Protein AF-0000000087149286 (afdb_homodimer)

Secondary structure (DSSP, 8-state):
-PPPEE-TTT--EESS-SS-TTSPPPEES------SSPPPGGGS-GGGGGGGGGGG-SS-----S----PPEEEEGGGTEEEE-TTSSTTSBTHHHHHHHHHHHHHHTT-SEEEE--SSHHHHHHHHHHHHHT-EEEEEEETT--HHHHHHHHTTT-EEEEESS-HHHHHHHHHHHHHTTS-EE--TTT-HHHHHHHHHHHHHHHHHTTT---SEEEEE-SS-HHHHHHHHHHHHHHHHTS-S-PPEEEEEEETTB-HHHHHHH-PPPS---S-GGG--SS-TTHHHHHHHHHHTT-EEEEE-HHHHHHHHHHHHHTT--B-GGGGHHHHHHHHHHHTTSS-TT--EEEE--BB--/-PPPEE-TTT--EESS-SS-TTSPPPEES------SSPPPGGGS-GGGGGGGGGGG-SS-----S----PPEEEEGGGTEEEE-TTSSTTSBTHHHHHHHHHHHHHHTT-SEEEE--SSHHHHHHHHHHHHHT-EEEEEEETT--HHHHHHHHTTT-EEEEESS-HHHHHHHHHHHHHTTS-EE--TTT-HHHHHHHHHHHHHHHHHTTT---SEEEEE-SS-HHHHHHHHHHHHHHHHTS-S-PPEEEEEEETTB-HHHHHHH-PPPS---S-GGG--SS-TTHHHHHHHHHHTT-EEEEE-HHHHHHHHHHHHHTT--B-GGGGHHHHHHHHHHHTTSS-TT--EEEE--BB--

Sequence (712 aa):
MAARLACPACGETYADRWRCVCGTPLEFASAPRPDGPAPPFASFDTRRGLWAFDAFLPVEPRVSLGEGFTPLVDAPAWDATFKLEYVSPTGSFKDRGAATTVSRALELGVDRVIEDSSGNAGTAIATYAARAGLDADVYVPASVTDAKRRAIAATGARVREITGDREAVADACREAVTDGDGWYASHAWNPAFFAGTATFGIELAAQRDWSPPDAVVVPLGHGTLLLGAYRGFRTLVEAGWADDLPRLLAVQASGYAPVADDRNGGSAGTNDLADGIQVREPVRRAAVDAALDATGGDAIAVSTSAVETALSDLRDAGFGVEPTAAVAPAGLRVYRGRGVVDADADVVVPLTGRAKMAARLACPACGETYADRWRCVCGTPLEFASAPRPDGPAPPFASFDTRRGLWAFDAFLPVEPRVSLGEGFTPLVDAPAWDATFKLEYVSPTGSFKDRGAATTVSRALELGVDRVIEDSSGNAGTAIATYAARAGLDADVYVPASVTDAKRRAIAATGARVREITGDREAVADACREAVTDGDGWYASHAWNPAFFAGTATFGIELAAQRDWSPPDAVVVPLGHGTLLLGAYRGFRTLVEAGWADDLPRLLAVQASGYAPVADDRNGGSAGTNDLADGIQVREPVRRAAVDAALDATGGDAIAVSTSAVETALSDLRDAGFGVEPTAAVAPAGLRVYRGRGVVDADADVVVPLTGRAK

Solvent-accessible surface area (backbone atoms only — not comparable to full-atom values): 35161 Å² total; per-residue (Å²): 130,75,58,38,29,23,23,84,87,83,62,56,70,38,75,78,70,69,52,38,95,88,66,45,60,35,34,62,64,57,80,47,62,66,81,67,76,67,73,62,57,59,75,45,54,70,81,49,17,56,58,53,48,42,60,52,36,69,48,66,91,70,46,77,74,39,42,50,89,46,32,68,37,83,32,74,96,70,51,32,33,33,31,36,28,24,39,20,76,82,22,23,48,42,41,39,14,21,32,31,34,46,14,42,38,55,69,71,68,55,61,32,37,31,28,65,36,63,50,66,56,26,37,22,40,27,24,45,21,15,49,65,72,30,47,30,38,31,28,25,37,58,78,56,52,68,68,44,51,48,55,37,43,60,23,69,25,45,75,41,69,30,81,62,52,71,65,46,25,47,50,53,49,50,50,39,36,73,72,63,73,30,45,66,58,30,67,72,42,30,44,41,18,37,53,22,24,12,45,54,26,43,49,52,17,38,77,45,74,35,49,59,46,58,27,38,33,33,51,32,34,59,30,49,58,52,51,4,28,48,52,17,38,49,52,31,38,74,51,64,41,26,90,63,69,39,23,39,35,35,20,20,25,11,70,19,28,55,67,14,24,72,73,69,45,79,60,72,65,57,24,81,61,30,63,84,22,65,34,72,71,37,80,45,49,68,58,51,53,48,51,26,62,76,31,69,31,51,44,40,55,41,39,39,67,47,28,52,51,30,44,52,54,34,16,52,51,36,44,70,52,26,56,44,27,17,34,16,64,32,38,50,55,52,36,40,74,71,61,76,38,59,84,82,43,48,35,38,33,53,34,39,25,39,52,121,130,75,59,41,30,25,25,84,84,81,63,55,70,38,75,78,71,68,52,38,94,87,66,46,59,34,33,62,64,58,80,47,64,66,82,66,76,67,72,63,56,60,74,46,53,70,82,49,17,56,57,51,49,43,60,52,37,67,48,65,90,72,47,80,74,37,40,50,88,45,30,68,37,82,33,73,95,70,52,31,32,33,31,35,29,23,38,19,76,81,23,25,49,42,40,38,14,21,33,32,34,47,12,42,37,54,68,71,68,55,60,33,37,32,27,64,36,61,50,66,55,25,38,21,39,26,25,44,22,14,51,64,72,31,46,30,40,31,29,26,36,59,79,56,52,67,68,43,51,48,55,37,43,59,24,68,24,47,76,43,70,29,80,62,53,72,66,46,25,48,50,53,49,51,49,38,37,73,72,65,73,30,44,66,58,30,69,74,43,28,44,41,19,36,52,23,24,12,46,53,26,42,47,54,18,39,78,46,73,36,51,58,45,58,27,37,34,34,51,32,32,59,30,51,59,52,51,4,29,48,51,17,36,48,53,32,38,75,51,63,43,26,91,61,69,38,21,40,33,35,19,21,24,10,70,19,29,55,68,15,25,72,72,68,45,79,59,70,64,55,24,81,60,29,62,83,22,66,33,71,71,37,80,44,49,68,60,50,52,48,52,25,59,76,31,69,31,51,44,40,56,41,39,40,67,46,27,53,52,30,44,54,55,34,16,52,51,36,44,70,52,26,56,44,27,17,35,17,64,32,37,50,54,52,35,39,74,71,60,76,38,58,84,82,44,49,35,39,32,53,35,39,26,37,54,120

Nearest PDB structures (foldseek):
  3l6b-assembly1_A  TM=8.232E-01  e=5.788E-20  Homo sapiens
  8y1j-assembly1_B-2  TM=8.593E-01  e=8.194E-18  Pseudomonas aeruginosa PAO1
  4h27-assembly1_A  TM=8.008E-01  e=3.765E-19  Homo sapiens
  1p5j-assembly1_A  TM=8.023E-01  e=9.895E-19  Homo sapiens
  2rkb-assembly1_A  TM=8.067E-01  e=1.177E-17  Homo sapiens

pLDDT: mean 96.76, std 2.98, range [74.62, 98.94]

Foldseek 3Di:
DQFWKAFPPPGDIGNDDLADPVGGFIAGPDFFDDADEDDALVVQDLQQALCSRVRGFSFDQDFDPSHHPADWADDVVLLAIEGAQLPGPLRFVLLLLLRQLVRSCVVVVWQEEEEADLDPNLLNNLQRCLRNNHAYEYEYELPDDPVSVVSNVVSVHHYHYFHDDSVRSVVVRVVCVVVVVGHYSYCQRDNSSLSRLLSVLQRCCSVVQNEDFQEEFEEAALCSNVSSNLNNNVSCCVNVHHVADHQYEYEYFQVQFCQQCVFPNHGDDGAPQLVVRSHNDRSPSVSSVVSNVVNVYHYHYDHNVLLVVQCVVCVVVPAAAGSNLSRRSSVSVVCCVVVVAPPNGHYYYYSGGGDD/DQFWKAFPPPGDIGNDDLADPVGAFIAGPDFFDDADEDDALVPQDLQQALCSRVRGFSFDQDFDPSHHPADWADDVVLLAIEGAQLPGPLRFVLLLLLRQLVRSCVVVVWQEEEEADLDPNLLNNLQRCLRNNHAYEYEYELPDDPVSVVSNVVSVHHYHYFHDDSVRSVVVRVVCVVVVVGHYSYCQRDNSSLSRLLSVLQRCCSVVQNEDFQEEFEEAALCSNVSSNLNNNVSCCVNVHHVADHQYEYEYWQVQFCQQCVFPNHGDDGAPQLVVRSHNDRSPSVSSVVSNVVNVYHYHYDHNVLLVVQCVVCVVVPAAAGSNLSRRSSVSVVCCVVVVAPPNGHYYYYSGGGDD

Radius of gyration: 25.13 Å; Cα contacts (8 Å, |Δi|>4): 1704; chains: 2; bounding box: 54×76×61 Å

Structure (mmCIF, N/CA/C/O backbone):
data_AF-0000000087149286-model_v1
#
loop_
_entity.id
_entity.type
_entity.pdbx_description
1 polymer 'Pyridoxal-phosphate dependent enzyme'
#
loop_
_atom_site.group_PDB
_atom_site.id
_atom_site.type_symbol
_atom_site.label_atom_id
_atom_site.label_alt_id
_atom_site.label_comp_id
_atom_site.label_asym_id
_atom_site.label_entity_id
_atom_site.label_seq_id
_atom_site.pdbx_PDB_ins_code
_atom_site.Cartn_x
_atom_site.Cartn_y
_atom_site.Cartn_z
_atom_site.occupancy
_atom_site.B_iso_or_equiv
_atom_site.auth_seq_id
_atom_site.auth_comp_id
_atom_site.auth_asym_id
_atom_site.auth_atom_id
_atom_site.pdbx_PDB_model_num
ATOM 1 N N . MET A 1 1 ? -23.734 -15.109 -16.906 1 77.31 1 MET A N 1
ATOM 2 C CA . MET A 1 1 ? -23.406 -16.391 -16.312 1 77.31 1 MET A CA 1
ATOM 3 C C . MET A 1 1 ? -21.906 -16.5 -16.031 1 77.31 1 MET A C 1
ATOM 5 O O . MET A 1 1 ? -21.094 -16.016 -16.828 1 77.31 1 MET A O 1
ATOM 9 N N . ALA A 1 2 ? -21.672 -17.125 -14.781 1 87.25 2 ALA A N 1
ATOM 10 C CA . ALA A 1 2 ? -20.266 -17.281 -14.438 1 87.25 2 ALA A CA 1
ATOM 11 C C . ALA A 1 2 ? -19.562 -18.188 -15.445 1 87.25 2 ALA A C 1
ATOM 13 O O . ALA A 1 2 ? -20.141 -19.156 -15.93 1 87.25 2 ALA A O 1
ATOM 14 N N . ALA A 1 3 ? -18.328 -17.859 -15.703 1 93.5 3 ALA A N 1
ATOM 15 C CA . ALA A 1 3 ? -17.531 -18.609 -16.672 1 93.5 3 ALA A CA 1
ATOM 16 C C . ALA A 1 3 ? -17.391 -20.078 -16.25 1 93.5 3 ALA A C 1
ATOM 18 O O . ALA A 1 3 ? -17.203 -20.375 -15.07 1 93.5 3 ALA A O 1
ATOM 19 N N . ARG A 1 4 ? -17.406 -20.953 -17.188 1 96.88 4 ARG A N 1
ATOM 20 C CA . ARG A 1 4 ? -17.266 -22.375 -16.906 1 96.88 4 ARG A CA 1
ATOM 21 C C . ARG A 1 4 ? -15.805 -22.734 -16.672 1 96.88 4 ARG A C 1
ATOM 23 O O . ARG A 1 4 ? -14.898 -22 -17.062 1 96.88 4 ARG A O 1
ATOM 30 N N . LEU A 1 5 ? -15.625 -23.906 -16.047 1 98.25 5 LEU A N 1
ATOM 31 C CA . LEU A 1 5 ? -14.297 -24.453 -15.789 1 98.25 5 LEU A CA 1
ATOM 32 C C . LEU A 1 5 ? -14.039 -25.688 -16.656 1 98.25 5 LEU A C 1
ATOM 34 O O . LEU A 1 5 ? -14.984 -26.375 -17.062 1 98.25 5 LEU A O 1
ATOM 38 N N . ALA A 1 6 ? -12.828 -25.875 -17 1 98.25 6 ALA A N 1
ATOM 39 C CA . ALA A 1 6 ? -12.438 -27.047 -17.781 1 98.25 6 ALA A CA 1
ATOM 40 C C . ALA A 1 6 ? -11.172 -27.688 -17.219 1 98.25 6 ALA A C 1
ATOM 42 O O . ALA A 1 6 ? -10.281 -26.984 -16.719 1 98.25 6 ALA A O 1
ATOM 43 N N . CYS A 1 7 ? -11.109 -28.969 -17.312 1 98.06 7 CYS A N 1
ATOM 44 C CA . CYS A 1 7 ? -9.914 -29.703 -16.906 1 98.06 7 CYS A CA 1
ATOM 45 C C . CYS A 1 7 ? -8.906 -29.766 -18.047 1 98.06 7 CYS A C 1
ATOM 47 O O . CYS A 1 7 ? -9.211 -30.266 -19.125 1 98.06 7 CYS A O 1
ATOM 49 N N . PRO A 1 8 ? -7.723 -29.344 -17.797 1 95.88 8 PRO A N 1
ATOM 50 C CA . PRO A 1 8 ? -6.73 -29.391 -18.875 1 95.88 8 PRO A CA 1
ATOM 51 C C . PRO A 1 8 ? -6.238 -30.812 -19.156 1 95.88 8 PRO A C 1
ATOM 53 O O . PRO A 1 8 ? -5.633 -31.047 -20.203 1 95.88 8 PRO A O 1
ATOM 56 N N . ALA A 1 9 ? -6.441 -31.719 -18.297 1 96.44 9 ALA A N 1
ATOM 57 C CA . ALA A 1 9 ? -5.949 -33.094 -18.453 1 96.44 9 ALA A CA 1
ATOM 58 C C . ALA A 1 9 ? -6.965 -33.938 -19.188 1 96.44 9 ALA A C 1
ATOM 60 O O . ALA A 1 9 ? -6.617 -34.656 -20.156 1 96.44 9 ALA A O 1
ATOM 61 N N . CYS A 1 10 ? -8.281 -33.938 -18.812 1 97.81 10 CYS A N 1
ATOM 62 C CA . CYS A 1 10 ? -9.234 -34.906 -19.359 1 97.81 10 CYS A CA 1
ATOM 63 C C . CYS A 1 10 ? -10.289 -34.188 -20.203 1 97.81 10 CYS A C 1
ATOM 65 O O . CYS A 1 10 ? -11.102 -34.844 -20.875 1 97.81 10 CYS A O 1
ATOM 67 N N . GLY A 1 11 ? -10.383 -32.812 -20.109 1 96.94 11 GLY A N 1
ATOM 68 C CA . GLY A 1 11 ? -11.234 -32.062 -21 1 96.94 11 GLY A CA 1
ATOM 69 C C . GLY A 1 11 ? -12.633 -31.844 -20.438 1 96.94 11 GLY A C 1
ATOM 70 O O . GLY A 1 11 ? -13.43 -31.094 -21.016 1 96.94 11 GLY A O 1
ATOM 71 N N . GLU A 1 12 ? -12.961 -32.469 -19.328 1 97.69 12 GLU A N 1
ATOM 72 C CA . GLU A 1 12 ? -14.273 -32.312 -18.734 1 97.69 12 GLU A CA 1
ATOM 73 C C . GLU A 1 12 ? -14.523 -30.859 -18.328 1 97.69 12 GLU A C 1
ATOM 75 O O . GLU A 1 12 ? -13.609 -30.172 -17.891 1 97.69 12 GLU A O 1
ATOM 80 N N . THR A 1 13 ? -15.781 -30.406 -18.469 1 97.62 13 THR A N 1
ATOM 81 C CA . THR A 1 13 ? -16.156 -29.031 -18.125 1 97.62 13 THR A CA 1
ATOM 82 C C . THR A 1 13 ? -17.141 -29.016 -16.969 1 97.62 13 THR A C 1
ATOM 84 O O . THR A 1 13 ? -17.859 -29.984 -16.734 1 97.62 13 THR A O 1
ATOM 87 N N . TYR A 1 14 ? -17.062 -27.984 -16.156 1 97.69 14 TYR A N 1
ATOM 88 C CA . TYR A 1 14 ? -17.906 -27.812 -14.984 1 97.69 14 TYR A CA 1
ATOM 89 C C . TYR A 1 14 ? -18.406 -26.375 -14.883 1 97.69 14 TYR A C 1
ATOM 91 O O . TYR A 1 14 ? -17.75 -25.438 -15.328 1 97.69 14 TYR A O 1
ATOM 99 N N . ALA A 1 15 ? -19.672 -26.266 -14.414 1 95.56 15 ALA A N 1
ATOM 100 C CA . ALA A 1 15 ? -20.094 -24.922 -14 1 95.56 15 ALA A CA 1
ATOM 101 C C . ALA A 1 15 ? -19.234 -24.422 -12.852 1 95.56 15 ALA A C 1
ATOM 103 O O . ALA A 1 15 ? -18.766 -23.281 -12.875 1 95.56 15 ALA A O 1
ATOM 104 N N . ASP A 1 16 ? -19.078 -25.203 -11.805 1 95.38 16 ASP A N 1
ATOM 105 C CA . ASP A 1 16 ? -18.203 -24.891 -10.672 1 95.38 16 ASP A CA 1
ATOM 106 C C . ASP A 1 16 ? -17.812 -26.156 -9.93 1 95.38 16 ASP A C 1
ATOM 108 O O . ASP A 1 16 ? -18.656 -27 -9.625 1 95.38 16 ASP A O 1
ATOM 112 N N . ARG A 1 17 ? -16.594 -26.281 -9.672 1 95.38 17 ARG A N 1
ATOM 113 C CA . ARG A 1 17 ? -15.961 -27.344 -8.906 1 95.38 17 ARG A CA 1
ATOM 114 C C . ARG A 1 17 ? -14.531 -26.984 -8.531 1 95.38 17 ARG A C 1
ATOM 116 O O . ARG A 1 17 ? -13.82 -26.344 -9.32 1 95.38 17 ARG A O 1
ATOM 123 N N . TRP A 1 18 ? -14.109 -27.438 -7.371 1 95.5 18 TRP A N 1
ATOM 124 C CA . TRP A 1 18 ? -12.789 -26.984 -6.949 1 95.5 18 TRP A CA 1
ATOM 125 C C . TRP A 1 18 ? -11.695 -27.875 -7.539 1 95.5 18 TRP A C 1
ATOM 127 O O . TRP A 1 18 ? -10.523 -27.469 -7.598 1 95.5 18 TRP A O 1
ATOM 137 N N . ARG A 1 19 ? -12.039 -29.078 -7.969 1 96.81 19 ARG A N 1
ATOM 138 C CA . ARG A 1 19 ? -11.102 -30.016 -8.57 1 96.81 19 ARG A CA 1
ATOM 139 C C . ARG A 1 19 ? -11.82 -30.969 -9.523 1 96.81 19 ARG A C 1
ATOM 141 O O . ARG A 1 19 ? -12.945 -31.406 -9.25 1 96.81 19 ARG A O 1
ATOM 148 N N . CYS A 1 20 ? -11.172 -31.281 -10.586 1 97.75 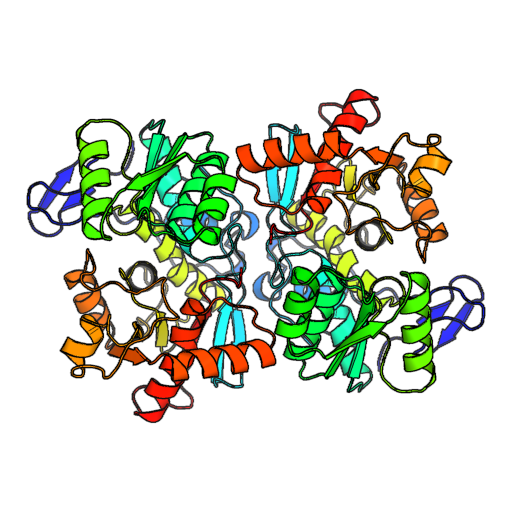20 CYS A N 1
ATOM 149 C CA . CYS A 1 20 ? -11.75 -32.25 -11.508 1 97.75 20 CYS A CA 1
ATOM 150 C C . CYS A 1 20 ? -11.875 -33.625 -10.859 1 97.75 20 CYS A C 1
ATOM 152 O O . CYS A 1 20 ? -11.102 -33.969 -9.961 1 97.75 20 CYS A O 1
ATOM 154 N N . VAL A 1 21 ? -12.719 -34.438 -11.383 1 96.44 21 VAL A N 1
ATOM 155 C CA . VAL A 1 21 ? -12.891 -35.812 -10.898 1 96.44 21 VAL A CA 1
ATOM 156 C C . VAL A 1 21 ? -11.609 -36.594 -11.133 1 96.44 21 VAL A C 1
ATOM 158 O O . VAL A 1 21 ? -11.32 -37.562 -10.391 1 96.44 21 VAL A O 1
ATOM 161 N N . CYS A 1 22 ? -10.852 -36.188 -12.062 1 97.38 22 CYS A N 1
ATOM 162 C CA . CYS A 1 22 ? -9.617 -36.906 -12.359 1 97.38 22 CYS A CA 1
ATOM 163 C C . CYS A 1 22 ? -8.492 -36.438 -11.445 1 97.38 22 CYS A C 1
ATOM 165 O O . CYS A 1 22 ? -7.371 -36.969 -11.516 1 97.38 22 CYS A O 1
ATOM 167 N N . GLY A 1 23 ? -8.75 -35.406 -10.664 1 95.94 23 GLY A N 1
ATOM 168 C CA . GLY A 1 23 ? -7.797 -34.938 -9.664 1 95.94 23 GLY A CA 1
ATOM 169 C C . GLY A 1 23 ? -7.035 -33.719 -10.094 1 95.94 23 GLY A C 1
ATOM 170 O O . GLY A 1 23 ? -6.375 -33.062 -9.273 1 95.94 23 GLY A O 1
ATOM 171 N N . THR A 1 24 ? -7.164 -33.281 -11.312 1 97.19 24 THR A N 1
ATOM 172 C CA . THR A 1 24 ? -6.398 -32.188 -11.898 1 97.19 24 THR A CA 1
ATOM 173 C C . THR A 1 24 ? -7.035 -30.844 -11.547 1 97.19 24 THR A C 1
ATOM 175 O O . THR A 1 24 ? -8.258 -30.703 -11.57 1 97.19 24 THR A O 1
ATOM 178 N N . PRO A 1 25 ? -6.18 -29.859 -11.125 1 97.69 25 PRO A N 1
ATOM 179 C CA . PRO A 1 25 ? -6.75 -28.516 -10.953 1 97.69 25 PRO A CA 1
ATOM 180 C C . PRO A 1 25 ? -7.457 -28.016 -12.211 1 97.69 25 PRO A C 1
ATOM 182 O O . PRO A 1 25 ? -6.988 -28.25 -13.32 1 97.69 25 PRO A O 1
ATOM 185 N N . LEU A 1 26 ? -8.562 -27.312 -12.055 1 98.06 26 LEU A N 1
ATOM 186 C CA . LEU A 1 26 ? -9.375 -26.797 -13.156 1 98.06 26 LEU A CA 1
ATOM 187 C C . LEU A 1 26 ? -8.867 -25.438 -13.617 1 98.06 26 LEU A C 1
ATOM 189 O O . LEU A 1 26 ? -8.156 -24.75 -12.883 1 98.06 26 LEU A O 1
ATOM 193 N N . GLU A 1 27 ? -9.164 -25.109 -14.797 1 97.69 27 GLU A N 1
ATOM 194 C CA . GLU A 1 27 ? -8.922 -23.812 -15.406 1 97.69 27 GLU A CA 1
ATOM 195 C C . GLU A 1 27 ? -10.211 -23.203 -15.953 1 97.69 27 GLU A C 1
ATOM 197 O O . GLU A 1 27 ? -11.203 -23.922 -16.141 1 97.69 27 GLU A O 1
ATOM 202 N N . PHE A 1 28 ? -10.219 -21.906 -16.078 1 97.81 28 PHE A N 1
ATOM 203 C CA . PHE A 1 28 ? -11.352 -21.328 -16.797 1 97.81 28 PHE A CA 1
ATOM 204 C C . PHE A 1 28 ? -11.383 -21.828 -18.234 1 97.81 28 PHE A C 1
ATOM 206 O O . PHE A 1 28 ? -10.344 -21.938 -18.891 1 97.81 28 PHE A O 1
ATOM 213 N N . ALA A 1 29 ? -12.578 -22.078 -18.719 1 95.81 29 ALA A N 1
ATOM 214 C CA . ALA A 1 29 ? -12.75 -22.609 -20.062 1 95.81 29 ALA A CA 1
ATOM 215 C C . ALA A 1 29 ? -12.438 -21.562 -21.125 1 95.81 29 ALA A C 1
ATOM 217 O O . ALA A 1 29 ? -12.125 -21.891 -22.266 1 95.81 29 ALA A O 1
ATOM 218 N N . SER A 1 30 ? -12.586 -20.328 -20.719 1 89.94 30 SER A N 1
ATOM 219 C CA . SER A 1 30 ? -12.32 -19.219 -21.609 1 89.94 30 SER A CA 1
ATOM 220 C C . SER A 1 30 ? -11.25 -18.297 -21.047 1 89.94 30 SER A C 1
ATOM 222 O O . SER A 1 30 ? -11.117 -18.156 -19.828 1 89.94 30 SER A O 1
ATOM 224 N N . ALA A 1 31 ? -10.445 -17.781 -21.984 1 88.62 31 ALA A N 1
ATOM 225 C CA . ALA A 1 31 ? -9.438 -16.766 -21.672 1 88.62 31 ALA A CA 1
ATOM 226 C C . ALA A 1 31 ? -9.688 -15.484 -22.469 1 88.62 31 ALA A C 1
ATOM 228 O O . ALA A 1 31 ? -9.141 -15.305 -23.547 1 88.62 31 ALA A O 1
ATOM 229 N N . PRO A 1 32 ? -10.43 -14.625 -21.859 1 93.06 32 PRO A N 1
ATOM 230 C CA . PRO A 1 32 ? -10.766 -13.398 -22.594 1 93.06 32 PRO A CA 1
ATOM 231 C C . PRO A 1 32 ? -9.547 -12.523 -22.859 1 93.06 32 PRO A C 1
ATOM 233 O O . PRO A 1 32 ? -8.594 -12.516 -22.078 1 93.06 32 PRO A O 1
ATOM 236 N N . ARG A 1 33 ? -9.484 -11.852 -23.969 1 93 33 ARG A N 1
ATOM 237 C CA . ARG A 1 33 ? -8.516 -10.828 -24.328 1 93 33 ARG A CA 1
ATOM 238 C C . ARG A 1 33 ? -9.133 -9.781 -25.25 1 93 33 ARG A C 1
ATOM 240 O O . ARG A 1 33 ? -10.039 -10.094 -26.031 1 93 33 ARG A O 1
ATOM 247 N N . PRO A 1 34 ? -8.664 -8.594 -25.094 1 90.75 34 PRO A N 1
ATOM 248 C CA . PRO A 1 34 ? -9.203 -7.551 -25.969 1 90.75 34 PRO A CA 1
ATOM 249 C C . PRO A 1 34 ? -8.742 -7.695 -27.406 1 90.75 34 PRO A C 1
ATOM 251 O O . PRO A 1 34 ? -7.711 -8.312 -27.672 1 90.75 34 PRO A O 1
ATOM 254 N N . ASP A 1 35 ? -9.57 -7.16 -28.281 1 90.62 35 ASP A N 1
ATOM 255 C CA . ASP A 1 35 ? -9.211 -7.078 -29.688 1 90.62 35 ASP A CA 1
ATOM 256 C C . ASP A 1 35 ? -8.461 -5.781 -29.984 1 90.62 35 ASP A C 1
ATOM 258 O O . ASP A 1 35 ? -8.594 -4.801 -29.25 1 90.62 35 ASP A O 1
ATOM 262 N N . GLY A 1 36 ? -7.637 -5.855 -30.984 1 93.06 36 GLY A N 1
ATOM 263 C CA . GLY A 1 36 ? -7.012 -4.629 -31.438 1 93.06 36 GLY A CA 1
ATOM 264 C C . GLY A 1 36 ? -5.613 -4.422 -30.891 1 93.06 36 GLY A C 1
ATOM 265 O O . GLY A 1 36 ? -5.098 -5.273 -30.156 1 93.06 36 GLY A O 1
ATOM 266 N N . PRO A 1 37 ? -5.062 -3.346 -31.297 1 96 37 PRO A N 1
ATOM 267 C CA . PRO A 1 37 ? -3.697 -3.055 -30.859 1 96 37 PRO A CA 1
ATOM 268 C C . PRO A 1 37 ? -3.621 -2.633 -29.391 1 96 37 PRO A C 1
ATOM 270 O O . PRO A 1 37 ? -4.625 -2.199 -28.828 1 96 37 PRO A O 1
ATOM 273 N N . ALA A 1 38 ? -2.471 -2.818 -28.859 1 96.75 38 ALA A N 1
ATOM 274 C CA . ALA A 1 38 ? -2.258 -2.422 -27.469 1 96.75 38 ALA A CA 1
ATOM 275 C C . ALA A 1 38 ? -2.473 -0.922 -27.281 1 96.75 38 ALA A C 1
ATOM 277 O O . ALA A 1 38 ? -1.869 -0.112 -27.984 1 96.75 38 ALA A O 1
ATOM 278 N N . PRO A 1 39 ? -3.275 -0.51 -26.406 1 97.06 39 PRO A N 1
ATOM 279 C CA . PRO A 1 39 ? -3.438 0.92 -26.141 1 97.06 39 PRO A CA 1
ATOM 280 C C . PRO A 1 39 ? -2.309 1.489 -25.281 1 97.06 39 PRO A C 1
ATOM 282 O O . PRO A 1 39 ? -1.562 0.732 -24.656 1 97.06 39 PRO A O 1
ATOM 285 N N . PRO A 1 40 ? -2.145 2.867 -25.328 1 97.19 40 PRO A N 1
ATOM 286 C CA . PRO A 1 40 ? -1.166 3.459 -24.406 1 97.19 40 PRO A CA 1
ATOM 287 C C . PRO A 1 40 ? -1.562 3.301 -22.938 1 97.19 40 PRO A C 1
ATOM 289 O O . PRO A 1 40 ? -2.746 3.152 -22.625 1 97.19 40 PRO A O 1
ATOM 292 N N . PHE A 1 41 ? -0.559 3.359 -22.078 1 97.38 41 PHE A N 1
ATOM 293 C CA . PHE A 1 41 ? -0.771 3.191 -20.656 1 97.38 41 PHE A CA 1
ATOM 294 C C . PHE A 1 41 ? -1.848 4.145 -20.156 1 97.38 41 PHE A C 1
ATOM 296 O O . PHE A 1 41 ? -2.664 3.775 -19.297 1 97.38 41 PHE A O 1
ATOM 303 N N . ALA A 1 42 ? -1.9 5.348 -20.688 1 96.38 42 ALA A N 1
ATOM 304 C CA . ALA A 1 42 ? -2.801 6.406 -20.234 1 96.38 42 ALA A CA 1
ATOM 305 C C . ALA A 1 42 ? -4.258 6.035 -20.516 1 96.38 42 ALA A C 1
ATOM 307 O O . ALA A 1 42 ? -5.172 6.648 -19.953 1 96.38 42 ALA A O 1
ATOM 308 N N . SER A 1 43 ? -4.496 5.039 -21.312 1 96.31 43 SER A N 1
ATOM 309 C CA . SER A 1 43 ? -5.855 4.602 -21.625 1 96.31 43 SER A CA 1
ATOM 310 C C . SER A 1 43 ? -6.453 3.791 -20.484 1 96.31 43 SER A C 1
ATOM 312 O O . SER A 1 43 ? -7.664 3.574 -20.438 1 96.31 43 SER A O 1
ATOM 314 N N . PHE A 1 44 ? -5.648 3.299 -19.609 1 97 44 PHE A N 1
ATOM 315 C CA . PHE A 1 44 ? -6.129 2.525 -18.469 1 97 44 PHE A CA 1
ATOM 316 C C . PHE A 1 44 ? -6.445 3.436 -17.297 1 97 44 PHE A C 1
ATOM 318 O O . PHE A 1 44 ? -5.602 4.23 -16.875 1 97 44 PHE A O 1
ATOM 325 N N . ASP A 1 45 ? -7.633 3.371 -16.875 1 97.88 45 ASP A N 1
ATOM 326 C CA . ASP A 1 45 ? -8.031 4.145 -15.695 1 97.88 45 ASP A CA 1
ATOM 327 C C . ASP A 1 45 ? -7.484 3.521 -14.414 1 97.88 45 ASP A C 1
ATOM 329 O O . ASP A 1 45 ? -8.102 2.625 -13.836 1 97.88 45 ASP A O 1
ATOM 333 N N . THR A 1 46 ? -6.391 4.066 -13.938 1 98.31 46 THR A N 1
ATOM 334 C CA . THR A 1 46 ? -5.684 3.477 -12.805 1 98.31 46 THR A CA 1
ATOM 335 C C . THR A 1 46 ? -6.527 3.572 -11.531 1 98.31 46 THR A C 1
ATOM 337 O O . THR A 1 46 ? -6.254 2.881 -10.547 1 98.31 46 THR A O 1
ATOM 340 N N . ARG A 1 47 ? -7.625 4.398 -11.523 1 98.12 47 ARG A N 1
ATOM 341 C CA . ARG A 1 47 ? -8.523 4.539 -10.375 1 98.12 47 ARG A CA 1
ATOM 342 C C . ARG A 1 47 ? -9.297 3.248 -10.133 1 98.12 47 ARG A C 1
ATOM 344 O O . ARG A 1 47 ? -9.836 3.043 -9.039 1 98.12 47 ARG A O 1
ATOM 351 N N . ARG A 1 48 ? -9.242 2.316 -11.078 1 98.25 48 ARG A N 1
ATOM 352 C CA . ARG A 1 48 ? -10 1.07 -11 1 98.25 48 ARG A CA 1
ATOM 353 C C . ARG A 1 48 ? -9.133 -0.065 -10.469 1 98.25 48 ARG A C 1
ATOM 355 O O . ARG A 1 48 ? -9.602 -1.198 -10.328 1 98.25 48 ARG A O 1
ATOM 362 N N . GLY A 1 49 ? -7.855 0.168 -10.125 1 98.38 49 GLY A N 1
ATOM 363 C CA . GLY A 1 49 ? -6.961 -0.893 -9.688 1 98.38 49 GLY A CA 1
ATOM 364 C C . GLY A 1 49 ? -6.809 -2.004 -10.711 1 98.38 49 GLY A C 1
ATOM 365 O O . GLY A 1 49 ? -6.672 -1.738 -11.906 1 98.38 49 GLY A O 1
ATOM 366 N N . LEU A 1 50 ? -6.777 -3.219 -10.234 1 98.62 50 LEU A N 1
ATOM 367 C CA . LEU A 1 50 ? -6.531 -4.348 -11.125 1 98.62 50 LEU A CA 1
ATOM 368 C C . LEU A 1 50 ? -7.68 -4.52 -12.117 1 98.62 50 LEU A C 1
ATOM 370 O O . LEU A 1 50 ? -7.504 -5.125 -13.18 1 98.62 50 LEU A O 1
ATOM 374 N N . TRP A 1 51 ? -8.852 -3.941 -11.812 1 98.69 51 TRP A N 1
ATOM 375 C CA . TRP A 1 51 ? -10.023 -4.113 -12.672 1 98.69 51 TRP A CA 1
ATOM 376 C C . TRP A 1 51 ? -9.914 -3.236 -13.914 1 98.69 51 TRP A C 1
ATOM 378 O O . TRP A 1 51 ? -10.75 -3.336 -14.828 1 98.69 51 TRP A O 1
ATOM 388 N N . ALA A 1 52 ? -8.898 -2.332 -13.938 1 98.38 52 ALA A N 1
ATOM 389 C CA . ALA A 1 52 ? -8.57 -1.655 -15.188 1 98.38 52 ALA A CA 1
ATOM 390 C C . ALA A 1 52 ? -8.281 -2.664 -16.297 1 98.38 52 ALA A C 1
ATOM 392 O O . ALA A 1 52 ? -8.391 -2.34 -17.484 1 98.38 52 ALA A O 1
ATOM 393 N N . PHE A 1 53 ? -8 -3.934 -15.922 1 98.19 53 PHE A N 1
ATOM 394 C CA . PHE A 1 53 ? -7.652 -4.984 -16.859 1 98.19 53 PHE A CA 1
ATOM 395 C C . PHE A 1 53 ? -8.773 -6.016 -16.969 1 98.19 53 PHE A C 1
ATOM 397 O O . PHE A 1 53 ? -8.523 -7.176 -17.297 1 98.19 53 PHE A O 1
ATOM 404 N N . ASP A 1 54 ? -10.008 -5.617 -16.719 1 96.88 54 ASP A N 1
ATOM 405 C CA . ASP A 1 54 ? -11.133 -6.551 -16.641 1 96.88 54 ASP A CA 1
ATOM 406 C C . ASP A 1 54 ? -11.352 -7.238 -17.984 1 96.88 54 ASP A C 1
ATOM 408 O O . ASP A 1 54 ? -11.852 -8.367 -18.047 1 96.88 54 ASP A O 1
ATOM 412 N N . ALA A 1 55 ? -10.891 -6.664 -19.094 1 96.19 55 ALA A N 1
ATOM 413 C CA . ALA A 1 55 ? -11.062 -7.238 -20.422 1 96.19 55 ALA A CA 1
ATOM 414 C C . ALA A 1 55 ? -10.258 -8.531 -20.562 1 96.19 55 ALA A C 1
ATOM 416 O O . ALA A 1 55 ? -10.531 -9.344 -21.453 1 96.19 55 ALA A O 1
ATOM 417 N N . PHE A 1 56 ? -9.25 -8.75 -19.672 1 97.5 56 PHE A N 1
ATOM 418 C CA . PHE A 1 56 ? -8.414 -9.945 -19.719 1 97.5 56 PHE A CA 1
ATOM 419 C C . PHE A 1 56 ? -8.914 -10.992 -18.734 1 97.5 56 PHE A C 1
ATOM 421 O O . PHE A 1 56 ? -8.383 -12.102 -18.672 1 97.5 56 PHE A O 1
ATOM 428 N N . LEU A 1 57 ? -9.906 -10.695 -17.891 1 97.62 57 LEU A N 1
ATOM 429 C CA . LEU A 1 57 ? -10.25 -11.539 -16.75 1 97.62 57 LEU A CA 1
ATOM 430 C C . LEU A 1 57 ? -11.555 -12.289 -17 1 97.62 57 LEU A C 1
ATOM 432 O O . LEU A 1 57 ? -12.523 -11.711 -17.484 1 97.62 57 LEU A O 1
ATOM 436 N N . PRO A 1 58 ? -11.609 -13.555 -16.672 1 97.56 58 PRO A N 1
ATOM 437 C CA . PRO A 1 58 ? -12.828 -14.344 -16.828 1 97.56 58 PRO A CA 1
ATOM 438 C C . PRO A 1 58 ? -13.805 -14.164 -15.664 1 97.56 58 PRO A C 1
ATOM 440 O O . PRO A 1 58 ? -14.742 -14.953 -15.516 1 97.56 58 PRO A O 1
ATOM 443 N N . VAL A 1 59 ? -13.484 -13.219 -14.789 1 97 59 VAL A N 1
ATOM 444 C CA . VAL A 1 59 ? -14.273 -12.914 -13.594 1 97 59 VAL A CA 1
ATOM 445 C C . VAL A 1 59 ? -14.734 -11.461 -13.648 1 97 59 VAL A C 1
ATOM 447 O O . VAL A 1 59 ? -13.977 -10.57 -14.047 1 97 59 VAL A O 1
ATOM 450 N N . GLU A 1 60 ? -15.977 -11.188 -13.242 1 96.88 60 GLU A N 1
ATOM 451 C CA . GLU A 1 60 ? -16.516 -9.828 -13.242 1 96.88 60 GLU A CA 1
ATOM 452 C C . GLU A 1 60 ? -16.047 -9.047 -12.016 1 96.88 60 GLU A C 1
ATOM 454 O O . GLU A 1 60 ? -15.852 -9.633 -10.945 1 96.88 60 GLU A O 1
ATOM 459 N N . PRO A 1 61 ? -15.836 -7.781 -12.195 1 97.75 61 PRO A N 1
ATOM 460 C CA . PRO A 1 61 ? -15.453 -6.949 -11.055 1 97.75 61 PRO A CA 1
ATOM 461 C C . PRO A 1 61 ? -16.578 -6.801 -10.023 1 97.75 61 PRO A C 1
ATOM 463 O O . PRO A 1 61 ? -17.516 -6.043 -10.25 1 97.75 61 PRO A O 1
ATOM 466 N N . ARG A 1 62 ? -16.469 -7.516 -8.906 1 97.94 62 ARG A N 1
ATOM 467 C CA . ARG A 1 62 ? -17.547 -7.477 -7.906 1 97.94 62 ARG A CA 1
ATOM 468 C C . ARG A 1 62 ? -17.031 -6.926 -6.582 1 97.94 62 ARG A C 1
ATOM 470 O O . ARG A 1 62 ? -17.812 -6.414 -5.773 1 97.94 62 ARG A O 1
ATOM 477 N N . VAL A 1 63 ? -15.758 -7.098 -6.27 1 98.31 63 VAL A N 1
ATOM 478 C CA . VAL A 1 63 ? -15.203 -6.602 -5.016 1 98.31 63 VAL A CA 1
ATOM 479 C C . VAL A 1 63 ? -13.812 -6.02 -5.258 1 98.31 63 VAL A C 1
ATOM 481 O O . VAL A 1 63 ? -13.078 -6.492 -6.133 1 98.31 63 VAL A O 1
ATOM 484 N N . SER A 1 64 ? -13.469 -4.969 -4.559 1 98.69 64 SER A N 1
ATOM 485 C CA . SER A 1 64 ? -12.164 -4.332 -4.68 1 98.69 64 SER A CA 1
ATOM 486 C C . SER A 1 64 ? -11.836 -3.504 -3.441 1 98.69 64 SER A C 1
ATOM 488 O O . SER A 1 64 ? -12.734 -3.006 -2.764 1 98.69 64 SER A O 1
ATOM 490 N N . LEU A 1 65 ? -10.625 -3.438 -3.107 1 98.75 65 LEU A N 1
ATOM 491 C CA . LEU A 1 65 ? -10.086 -2.461 -2.168 1 98.75 65 LEU A CA 1
ATOM 492 C C . LEU A 1 65 ? -9.078 -1.543 -2.857 1 98.75 65 LEU A C 1
ATOM 494 O O . LEU A 1 65 ? -8.258 -0.906 -2.195 1 98.75 65 LEU A O 1
ATOM 498 N N . GLY A 1 66 ? -9.102 -1.57 -4.184 1 98.62 66 GLY A N 1
ATOM 499 C CA . GLY A 1 66 ? -8.25 -0.683 -4.961 1 98.62 66 GLY A CA 1
ATOM 500 C C . GLY A 1 66 ? -6.887 -1.277 -5.262 1 98.62 66 GLY A C 1
ATOM 501 O O . GLY A 1 66 ? -5.957 -0.557 -5.633 1 98.62 66 GLY A O 1
ATOM 502 N N . GLU A 1 67 ? -6.711 -2.629 -5.125 1 98.81 67 GLU A N 1
ATOM 503 C CA . GLU A 1 67 ? -5.457 -3.326 -5.391 1 98.81 67 GLU A CA 1
ATOM 504 C C . GLU A 1 67 ? -5.043 -3.174 -6.852 1 98.81 67 GLU A C 1
ATOM 506 O O . GLU A 1 67 ? -5.895 -3.07 -7.738 1 98.81 67 GLU A O 1
ATOM 511 N N . GLY A 1 68 ? -3.725 -3.16 -7.078 1 98.69 68 GLY A N 1
ATOM 512 C CA . GLY A 1 68 ? -3.176 -2.992 -8.414 1 98.69 68 GLY A CA 1
ATOM 513 C C . GLY A 1 68 ? -2.379 -1.713 -8.578 1 98.69 68 GLY A C 1
ATOM 514 O O . GLY A 1 68 ? -2.316 -0.893 -7.656 1 98.69 68 GLY A O 1
ATOM 515 N N . PHE A 1 69 ? -1.646 -1.662 -9.695 1 98.75 69 PHE A N 1
ATOM 516 C CA . PHE A 1 69 ? -0.784 -0.557 -10.094 1 98.75 69 PHE A CA 1
ATOM 517 C C . PHE A 1 69 ? 0.237 -0.245 -9.008 1 98.75 69 PHE A C 1
ATOM 519 O O . PHE A 1 69 ? 0.386 0.91 -8.602 1 98.75 69 PHE A O 1
ATOM 526 N N . THR A 1 70 ? 0.866 -1.317 -8.516 1 98.88 70 THR A N 1
ATOM 527 C CA . THR A 1 70 ? 1.908 -1.167 -7.504 1 98.88 70 THR A CA 1
ATOM 528 C C . THR A 1 70 ? 3.152 -0.52 -8.109 1 98.88 70 THR A C 1
ATOM 530 O O . THR A 1 70 ? 3.41 -0.65 -9.305 1 98.88 70 THR A O 1
ATOM 533 N N . PRO A 1 71 ? 3.973 0.149 -7.348 1 98.88 71 PRO A N 1
ATOM 534 C CA . PRO A 1 71 ? 5.082 0.953 -7.863 1 98.88 71 PRO A CA 1
ATOM 535 C C . PRO A 1 71 ? 6.207 0.1 -8.445 1 98.88 71 PRO A C 1
ATOM 537 O O . PRO A 1 71 ? 6.477 -0.995 -7.949 1 98.88 71 PRO A O 1
ATOM 540 N N . LEU A 1 72 ? 6.801 0.581 -9.508 1 98.81 72 LEU A N 1
ATOM 541 C CA . LEU A 1 72 ? 8.102 0.15 -10 1 98.81 72 LEU A CA 1
ATOM 542 C C . LEU A 1 72 ? 9.195 1.114 -9.555 1 98.81 72 LEU A C 1
ATOM 544 O O . LEU A 1 72 ? 9.117 2.316 -9.82 1 98.81 72 LEU A O 1
ATOM 548 N N . VAL A 1 73 ? 10.172 0.575 -8.852 1 98.62 73 VAL A N 1
ATOM 549 C CA . VAL A 1 73 ? 11.219 1.432 -8.297 1 98.62 73 VAL A CA 1
ATOM 550 C C . VAL A 1 73 ? 12.594 0.875 -8.656 1 98.62 73 VAL A C 1
ATOM 552 O O . VAL A 1 73 ? 12.812 -0.338 -8.609 1 98.62 73 VAL A O 1
ATOM 555 N N . ASP A 1 74 ? 13.523 1.775 -9.047 1 97.81 74 ASP A N 1
ATOM 556 C CA . ASP A 1 74 ? 14.875 1.346 -9.367 1 97.81 74 ASP A CA 1
ATOM 557 C C . ASP A 1 74 ? 15.594 0.813 -8.125 1 97.81 74 ASP A C 1
ATOM 559 O O . ASP A 1 74 ? 15.43 1.354 -7.027 1 97.81 74 ASP A O 1
ATOM 563 N N . ALA A 1 75 ? 16.281 -0.248 -8.289 1 97.75 75 ALA A N 1
ATOM 564 C CA . ALA A 1 75 ? 17.125 -0.83 -7.246 1 97.75 75 ALA A CA 1
ATOM 565 C C . ALA A 1 75 ? 18.547 -1.017 -7.734 1 97.75 75 ALA A C 1
ATOM 567 O O . ALA A 1 75 ? 18.969 -2.137 -8.039 1 97.75 75 ALA A O 1
ATOM 568 N N . PRO A 1 76 ? 19.312 0.019 -7.66 1 95.81 76 PRO A N 1
ATOM 569 C CA . PRO A 1 76 ? 20.641 -0.021 -8.266 1 95.81 76 PRO A CA 1
ATOM 570 C C . PRO A 1 76 ? 21.562 -1.054 -7.605 1 95.81 76 PRO A C 1
ATOM 572 O O . PRO A 1 76 ? 22.391 -1.67 -8.281 1 95.81 76 PRO A O 1
ATOM 575 N N . ALA A 1 77 ? 21.422 -1.277 -6.297 1 95.31 77 ALA A N 1
ATOM 576 C CA . ALA A 1 77 ? 22.25 -2.246 -5.594 1 95.31 77 ALA A CA 1
ATOM 577 C C . ALA A 1 77 ? 22.078 -3.646 -6.172 1 95.31 77 ALA A C 1
ATOM 579 O O . ALA A 1 77 ? 22.938 -4.512 -5.996 1 95.31 77 ALA A O 1
ATOM 580 N N . TRP A 1 78 ? 20.969 -3.871 -6.867 1 97.44 78 TRP A N 1
ATOM 581 C CA . TRP A 1 78 ? 20.672 -5.168 -7.469 1 97.44 78 TRP A CA 1
ATOM 582 C C . TRP A 1 78 ? 20.703 -5.078 -8.992 1 97.44 78 TRP A C 1
ATOM 584 O O . TRP A 1 78 ? 20.469 -6.074 -9.68 1 97.44 78 TRP A O 1
ATOM 594 N N . ASP A 1 79 ? 20.984 -3.887 -9.547 1 97.38 79 ASP A N 1
ATOM 595 C CA . ASP A 1 79 ? 20.859 -3.643 -10.977 1 97.38 79 ASP A CA 1
ATOM 596 C C . ASP A 1 79 ? 19.547 -4.195 -11.523 1 97.38 79 ASP A C 1
ATOM 598 O O . ASP A 1 79 ? 19.547 -4.984 -12.469 1 97.38 79 ASP A O 1
ATOM 602 N N . ALA A 1 80 ? 18.484 -3.83 -10.852 1 98.69 80 ALA A N 1
ATOM 603 C CA . ALA A 1 80 ? 17.156 -4.316 -11.188 1 98.69 80 ALA A CA 1
ATOM 604 C C . ALA A 1 80 ? 16.094 -3.268 -10.859 1 98.69 80 ALA A C 1
ATOM 606 O O . ALA A 1 80 ? 16.406 -2.205 -10.32 1 98.69 80 ALA A O 1
ATOM 607 N N . THR A 1 81 ? 14.922 -3.498 -11.336 1 98.81 81 THR A N 1
ATOM 608 C CA . THR A 1 81 ? 13.727 -2.771 -10.922 1 98.81 81 THR A CA 1
ATOM 609 C C . THR A 1 81 ? 12.875 -3.621 -9.984 1 98.81 81 THR A C 1
ATOM 611 O O . THR A 1 81 ? 12.617 -4.793 -10.266 1 98.81 81 THR A O 1
ATOM 614 N N . PHE A 1 82 ? 12.555 -3.041 -8.836 1 98.94 82 PHE A N 1
ATOM 615 C CA . PHE A 1 82 ? 11.648 -3.732 -7.922 1 98.94 82 PHE A CA 1
ATOM 616 C C . PHE A 1 82 ? 10.203 -3.311 -8.164 1 98.94 82 PHE A C 1
ATOM 618 O O . PHE A 1 82 ? 9.93 -2.133 -8.398 1 98.94 82 PHE A O 1
ATOM 625 N N . LYS A 1 83 ? 9.305 -4.234 -8.297 1 98.94 83 LYS A N 1
ATOM 626 C CA . LYS A 1 83 ? 7.871 -3.971 -8.258 1 98.94 83 LYS A CA 1
ATOM 627 C C . LYS A 1 83 ? 7.312 -4.18 -6.859 1 98.94 83 LYS A C 1
ATOM 629 O O . LYS A 1 83 ? 7.32 -5.297 -6.336 1 98.94 83 LYS A O 1
ATOM 634 N N . LEU A 1 84 ? 6.828 -3.129 -6.184 1 98.94 84 LEU A N 1
ATOM 635 C CA . LEU A 1 84 ? 6.504 -3.15 -4.762 1 98.94 84 LEU A CA 1
ATOM 636 C C . LEU A 1 84 ? 5.098 -3.697 -4.535 1 98.94 84 LEU A C 1
ATOM 638 O O . LEU A 1 84 ? 4.219 -2.979 -4.051 1 98.94 84 LEU A O 1
ATOM 642 N N . GLU A 1 85 ? 4.996 -4.98 -4.656 1 98.88 85 GLU A N 1
ATOM 643 C CA . GLU A 1 85 ? 3.705 -5.656 -4.523 1 98.88 85 GLU A CA 1
ATOM 644 C C . GLU A 1 85 ? 3.184 -5.57 -3.094 1 98.88 85 GLU A C 1
ATOM 646 O O . GLU A 1 85 ? 1.98 -5.707 -2.857 1 98.88 85 GLU A O 1
ATOM 651 N N . TYR A 1 86 ? 4.074 -5.285 -2.131 1 98.56 86 TYR A N 1
ATOM 652 C CA . TYR A 1 86 ? 3.633 -5.152 -0.748 1 98.56 86 TYR A CA 1
ATOM 653 C C . TYR A 1 86 ? 2.871 -3.846 -0.542 1 98.56 86 TYR A C 1
ATOM 655 O O . TYR A 1 86 ? 2.234 -3.648 0.495 1 98.56 86 TYR A O 1
ATOM 663 N N . VAL A 1 87 ? 2.928 -2.908 -1.514 1 98.62 87 VAL A N 1
ATOM 664 C CA . VAL A 1 87 ? 2.08 -1.72 -1.49 1 98.62 87 VAL A CA 1
ATOM 665 C C . VAL A 1 87 ? 0.689 -2.068 -2.014 1 98.62 87 VAL A C 1
ATOM 667 O O . VAL A 1 87 ? 0.312 -1.657 -3.113 1 98.62 87 VAL A O 1
ATOM 670 N N . SER A 1 88 ? -0.037 -2.834 -1.248 1 98.75 88 SER A N 1
ATOM 671 C CA . SER A 1 88 ? -1.376 -3.365 -1.48 1 98.75 88 SER A CA 1
ATOM 672 C C . SER A 1 88 ? -2.221 -3.309 -0.213 1 98.75 88 SER A C 1
ATOM 674 O O . SER A 1 88 ? -1.686 -3.188 0.892 1 98.75 88 SER A O 1
ATOM 676 N N . PRO A 1 89 ? -3.5 -3.381 -0.319 1 98.44 89 PRO A N 1
ATOM 677 C CA . PRO A 1 89 ? -4.395 -3.184 0.825 1 98.44 89 PRO A CA 1
ATOM 678 C C . PRO A 1 89 ? -4.055 -4.094 2.002 1 98.44 89 PRO A C 1
ATOM 680 O O . PRO A 1 89 ? -4.086 -3.658 3.156 1 98.44 89 PRO A O 1
ATOM 683 N N . THR A 1 90 ? -3.676 -5.336 1.741 1 97.38 90 THR A N 1
ATOM 684 C CA . THR A 1 90 ? -3.361 -6.23 2.85 1 97.38 90 THR A CA 1
ATOM 685 C C . THR A 1 90 ? -1.853 -6.352 3.037 1 97.38 90 THR A C 1
ATOM 687 O O . THR A 1 90 ? -1.387 -7.055 3.936 1 97.38 90 THR A O 1
ATOM 690 N N . GLY A 1 91 ? -1.077 -5.727 2.098 1 97.44 91 GLY A N 1
ATOM 691 C CA . GLY A 1 91 ? 0.372 -5.734 2.223 1 97.44 91 GLY A CA 1
ATOM 692 C C . GLY A 1 91 ? 1.031 -6.852 1.433 1 97.44 91 GLY A C 1
ATOM 693 O O . GLY A 1 91 ? 2.182 -7.207 1.691 1 97.44 91 GLY A O 1
ATOM 694 N N . SER A 1 92 ? 0.32 -7.441 0.498 1 97.88 92 SER A N 1
ATOM 695 C CA . SER A 1 92 ? 0.953 -8.492 -0.289 1 97.88 92 SER A CA 1
ATOM 696 C C . SER A 1 92 ? 0.323 -8.602 -1.673 1 97.88 92 SER A C 1
ATOM 698 O O . SER A 1 92 ? -0.797 -8.133 -1.891 1 97.88 92 SER A O 1
ATOM 700 N N . PHE A 1 93 ? 1.013 -9.273 -2.602 1 98.75 93 PHE A N 1
ATOM 701 C CA . PHE A 1 93 ? 0.566 -9.469 -3.977 1 98.75 93 PHE A CA 1
ATOM 702 C C . PHE A 1 93 ? -0.681 -10.344 -4.023 1 98.75 93 PHE A C 1
ATOM 704 O O . PHE A 1 93 ? -1.383 -10.383 -5.035 1 98.75 93 PHE A O 1
ATOM 711 N N . LYS A 1 94 ? -0.966 -11.047 -2.881 1 98.69 94 LYS A N 1
ATOM 712 C CA . LYS A 1 94 ? -2.068 -12 -2.852 1 98.69 94 LYS A CA 1
ATOM 713 C C . LYS A 1 94 ? -3.414 -11.297 -2.994 1 98.69 94 LYS A C 1
ATOM 715 O O . LYS A 1 94 ? -4.422 -11.93 -3.314 1 98.69 94 LYS A O 1
ATOM 720 N N . ASP A 1 95 ? -3.422 -10.008 -2.783 1 98.88 95 ASP A N 1
ATOM 721 C CA . ASP A 1 95 ? -4.641 -9.227 -2.955 1 98.88 95 ASP A CA 1
ATOM 722 C C . ASP A 1 95 ? -5.199 -9.383 -4.367 1 98.88 95 ASP A C 1
ATOM 724 O O . ASP A 1 95 ? -6.418 -9.375 -4.566 1 98.88 95 ASP A O 1
ATOM 728 N N . ARG A 1 96 ? -4.289 -9.484 -5.375 1 98.88 96 ARG A N 1
ATOM 729 C CA . ARG A 1 96 ? -4.73 -9.641 -6.758 1 98.88 96 ARG A CA 1
ATOM 730 C C . ARG A 1 96 ? -5.621 -10.867 -6.914 1 98.88 96 ARG A C 1
ATOM 732 O O . ARG A 1 96 ? -6.723 -10.773 -7.457 1 98.88 96 ARG A O 1
ATOM 739 N N . GLY A 1 97 ? -5.121 -11.992 -6.406 1 98.88 97 GLY A N 1
ATOM 740 C CA . GLY A 1 97 ? -5.883 -13.227 -6.488 1 98.88 97 GLY A CA 1
ATOM 741 C C . GLY A 1 97 ? -7.129 -13.219 -5.617 1 98.88 97 GLY A C 1
ATOM 742 O O . GLY A 1 97 ? -8.172 -13.75 -6.012 1 98.88 97 GLY A O 1
ATOM 743 N N . ALA A 1 98 ? -7.004 -12.641 -4.418 1 98.88 98 ALA A N 1
ATOM 744 C CA . ALA A 1 98 ? -8.141 -12.586 -3.504 1 98.88 98 ALA A CA 1
ATOM 745 C C . ALA A 1 98 ? -9.297 -11.797 -4.117 1 98.88 98 ALA A C 1
ATOM 747 O O . ALA A 1 98 ? -10.453 -12.195 -3.998 1 98.88 98 ALA A O 1
ATOM 748 N N . ALA A 1 99 ? -9.008 -10.688 -4.789 1 98.88 99 ALA A N 1
ATOM 749 C CA . ALA A 1 99 ? -10.039 -9.859 -5.406 1 98.88 99 ALA A CA 1
ATOM 750 C C . ALA A 1 99 ? -10.844 -10.656 -6.434 1 98.88 99 ALA A C 1
ATOM 752 O O . ALA A 1 99 ? -12.078 -10.641 -6.406 1 98.88 99 ALA A O 1
ATOM 753 N N . THR A 1 100 ? -10.18 -11.391 -7.281 1 98.81 100 THR A N 1
ATOM 754 C CA . THR A 1 100 ? -10.875 -12.133 -8.336 1 98.81 100 THR A CA 1
ATOM 755 C C . THR A 1 100 ? -11.547 -13.375 -7.766 1 98.81 100 THR A C 1
ATOM 757 O O . THR A 1 100 ? -12.641 -13.75 -8.203 1 98.81 100 THR A O 1
ATOM 760 N N . THR A 1 101 ? -10.914 -14.055 -6.777 1 98.81 101 THR A N 1
ATOM 761 C CA . THR A 1 101 ? -11.5 -15.242 -6.172 1 98.81 101 THR A CA 1
ATOM 762 C C . THR A 1 101 ? -12.805 -14.898 -5.461 1 98.81 101 THR A C 1
ATOM 764 O O . THR A 1 101 ? -13.828 -15.562 -5.664 1 98.81 101 THR A O 1
ATOM 767 N N . VAL A 1 102 ? -12.805 -13.844 -4.672 1 98.88 102 VAL A N 1
ATOM 768 C CA . VAL A 1 102 ? -13.992 -13.461 -3.924 1 98.88 102 VAL A CA 1
ATOM 769 C C . VAL A 1 102 ? -15.047 -12.906 -4.879 1 98.88 102 VAL A C 1
ATOM 771 O O . VAL A 1 102 ? -16.25 -13.125 -4.688 1 98.88 102 VAL A O 1
ATOM 774 N N . SER A 1 103 ? -14.625 -12.203 -5.961 1 98.75 103 SER A N 1
ATOM 775 C CA . SER A 1 103 ? -15.578 -11.789 -6.984 1 98.75 103 SER A CA 1
ATOM 776 C C . SER A 1 103 ? -16.266 -12.992 -7.617 1 98.75 103 SER A C 1
ATOM 778 O O . SER A 1 103 ? -17.484 -12.961 -7.844 1 98.75 103 SER A O 1
ATOM 780 N N . ARG A 1 104 ? -15.5 -14.039 -7.918 1 98.5 104 ARG A N 1
ATOM 781 C CA . ARG A 1 104 ? -16.094 -15.258 -8.453 1 98.5 104 ARG A CA 1
ATOM 782 C C . ARG A 1 104 ? -17.094 -15.859 -7.469 1 98.5 104 ARG A C 1
ATOM 784 O O . ARG A 1 104 ? -18.172 -16.312 -7.871 1 98.5 104 ARG A O 1
ATOM 791 N N . ALA A 1 105 ? -16.719 -15.875 -6.203 1 98.5 105 ALA A N 1
ATOM 792 C CA . ALA A 1 105 ? -17.625 -16.359 -5.172 1 98.5 105 ALA A CA 1
ATOM 793 C C . ALA A 1 105 ? -18.953 -15.609 -5.215 1 98.5 105 ALA A C 1
ATOM 795 O O . ALA A 1 105 ? -20.031 -16.234 -5.16 1 98.5 105 ALA A O 1
ATOM 796 N N . LEU A 1 106 ? -18.891 -14.312 -5.34 1 98.31 106 LEU A N 1
ATOM 797 C CA . LEU A 1 106 ? -20.094 -13.492 -5.406 1 98.31 106 LEU A CA 1
ATOM 798 C C . LEU A 1 106 ? -20.906 -13.828 -6.652 1 98.31 106 LEU A C 1
ATOM 800 O O . LEU A 1 106 ? -22.141 -13.914 -6.59 1 98.31 106 LEU A O 1
ATOM 804 N N . GLU A 1 107 ? -20.234 -14 -7.785 1 97.75 107 GLU A N 1
ATOM 805 C CA . GLU A 1 107 ? -20.906 -14.383 -9.016 1 97.75 107 GLU A CA 1
ATOM 806 C C . GLU A 1 107 ? -21.703 -15.68 -8.836 1 97.75 107 GLU A C 1
ATOM 808 O O . GLU A 1 107 ? -22.766 -15.844 -9.422 1 97.75 107 GLU A O 1
ATOM 813 N N . LEU A 1 108 ? -21.156 -16.578 -8.039 1 97.56 108 LEU A N 1
ATOM 814 C CA . LEU A 1 108 ? -21.734 -17.906 -7.863 1 97.56 108 LEU A CA 1
ATOM 815 C C . LEU A 1 108 ? -22.781 -17.906 -6.762 1 97.56 108 LEU A C 1
ATOM 817 O O . LEU A 1 108 ? -23.438 -18.922 -6.516 1 97.56 108 LEU A O 1
ATOM 821 N N . GLY A 1 109 ? -22.922 -16.797 -6.078 1 97.06 109 GLY A N 1
ATOM 822 C CA . GLY A 1 109 ? -23.922 -16.688 -5.023 1 97.06 109 GLY A CA 1
ATOM 823 C C . GLY A 1 109 ? -23.516 -17.391 -3.744 1 97.06 109 GLY A C 1
ATOM 824 O O . GLY A 1 109 ? -24.359 -17.828 -2.971 1 97.06 109 GLY A O 1
ATOM 825 N N . VAL A 1 110 ? -22.25 -17.453 -3.477 1 95.38 110 VAL A N 1
ATOM 826 C CA . VAL A 1 110 ? -21.672 -18.078 -2.295 1 95.38 110 VAL A CA 1
ATOM 827 C C . VAL A 1 110 ? -21.844 -17.156 -1.087 1 95.38 110 VAL A C 1
ATOM 829 O O . VAL A 1 110 ? -21.781 -15.938 -1.218 1 95.38 110 VAL A O 1
ATOM 832 N N . ASP A 1 111 ? -22 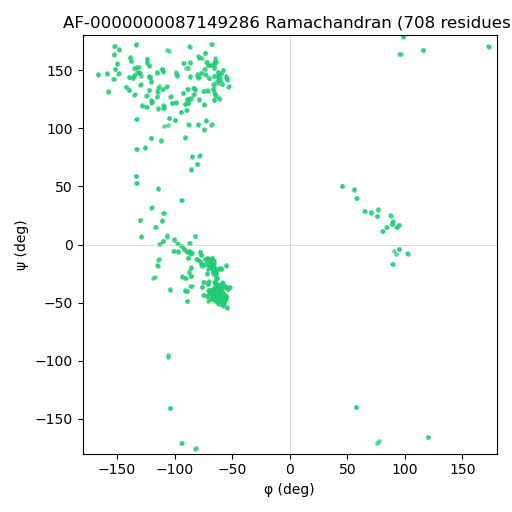-17.797 0.054 1 96.81 111 ASP A N 1
ATOM 833 C CA . ASP A 1 111 ? -22.156 -16.953 1.239 1 96.81 111 ASP A CA 1
ATOM 834 C C . ASP A 1 111 ? -21 -17.141 2.203 1 96.81 111 ASP A C 1
ATOM 836 O O . ASP A 1 111 ? -20.797 -16.328 3.113 1 96.81 111 ASP A O 1
ATOM 840 N N . ARG A 1 112 ? -20.266 -18.25 2.014 1 98.25 112 ARG A N 1
ATOM 841 C CA . ARG A 1 112 ? -19.125 -18.547 2.879 1 98.25 112 ARG A CA 1
ATOM 842 C C . ARG A 1 112 ? -17.953 -19.094 2.076 1 98.25 112 ARG A C 1
ATOM 844 O O . ARG A 1 112 ? -18.125 -19.984 1.243 1 98.25 112 ARG A O 1
ATOM 851 N N . VAL A 1 113 ? -16.75 -18.547 2.336 1 98.69 113 VAL A N 1
ATOM 852 C CA . VAL A 1 113 ? -15.547 -19.047 1.668 1 98.69 113 VAL A CA 1
ATOM 853 C C . VAL A 1 113 ? -14.648 -19.75 2.684 1 98.69 113 VAL A C 1
ATOM 855 O O . VAL A 1 113 ? -14.656 -19.406 3.869 1 98.69 113 VAL A O 1
ATOM 858 N N . ILE A 1 114 ? -13.867 -20.75 2.191 1 98.44 114 ILE A N 1
ATOM 859 C CA . ILE A 1 114 ? -12.93 -21.531 2.996 1 98.44 114 ILE A CA 1
ATOM 860 C C . ILE A 1 114 ? -11.531 -21.438 2.389 1 98.44 114 ILE A C 1
ATOM 862 O O . ILE A 1 114 ? -11.367 -21.594 1.176 1 98.44 114 ILE A O 1
ATOM 866 N N . GLU A 1 115 ? -10.578 -21.109 3.174 1 97.12 115 GLU A N 1
ATOM 867 C CA . GLU A 1 115 ? -9.18 -21.031 2.773 1 97.12 115 GLU A CA 1
ATOM 868 C C . GLU A 1 115 ? -8.289 -21.781 3.768 1 97.12 115 GLU A C 1
ATOM 870 O O . GLU A 1 115 ? -8.586 -21.828 4.961 1 97.12 115 GLU A O 1
ATOM 875 N N . ASP A 1 116 ? -7.172 -22.375 3.318 1 95.75 116 ASP A N 1
ATOM 876 C CA . ASP A 1 116 ? -6.344 -23.203 4.191 1 95.75 116 ASP A CA 1
ATOM 877 C C . ASP A 1 116 ? -4.926 -22.641 4.289 1 95.75 116 ASP A C 1
ATOM 879 O O . ASP A 1 116 ? -3.955 -23.406 4.332 1 95.75 116 ASP A O 1
ATOM 883 N N . SER A 1 117 ? -4.723 -21.422 4.203 1 92.81 117 SER A N 1
ATOM 884 C CA . SER A 1 117 ? -3.43 -20.766 4.391 1 92.81 117 SER A CA 1
ATOM 885 C C . SER A 1 117 ? -3.434 -19.891 5.629 1 92.81 117 SER A C 1
ATOM 887 O O . SER A 1 117 ? -4.387 -19.141 5.867 1 92.81 117 SER A O 1
ATOM 889 N N . SER A 1 118 ? -2.355 -20 6.375 1 89.19 118 SER A N 1
ATOM 890 C CA . SER A 1 118 ? -2.217 -19.156 7.559 1 89.19 118 SER A CA 1
ATOM 891 C C . SER A 1 118 ? -1.474 -17.859 7.234 1 89.19 118 SER A C 1
ATOM 893 O O . SER A 1 118 ? -1.334 -16.984 8.094 1 89.19 118 SER A O 1
ATOM 895 N N . GLY A 1 119 ? -0.994 -17.688 6.039 1 92.94 119 GLY A N 1
ATOM 896 C CA . GLY A 1 119 ? -0.164 -16.547 5.699 1 92.94 119 GLY A CA 1
ATOM 897 C C . GLY A 1 119 ? -0.903 -15.484 4.898 1 92.94 119 GLY A C 1
ATOM 898 O O . GLY A 1 119 ? -2.066 -15.188 5.18 1 92.94 119 GLY A O 1
ATOM 899 N N . ASN A 1 120 ? -0.196 -14.898 3.912 1 95.31 120 ASN A N 1
ATOM 900 C CA . ASN A 1 120 ? -0.701 -13.773 3.133 1 95.31 120 ASN A CA 1
ATOM 901 C C . ASN A 1 120 ? -1.965 -14.148 2.363 1 95.31 120 ASN A C 1
ATOM 903 O O . ASN A 1 120 ? -2.879 -13.328 2.229 1 95.31 120 ASN A O 1
ATOM 907 N N . ALA A 1 121 ? -2.061 -15.375 1.891 1 96.62 121 ALA A N 1
ATOM 908 C CA . ALA A 1 121 ? -3.252 -15.789 1.156 1 96.62 121 ALA A CA 1
ATOM 909 C C . ALA A 1 121 ? -4.473 -15.828 2.068 1 96.62 121 ALA A C 1
ATOM 911 O O . ALA A 1 121 ? -5.555 -15.375 1.689 1 96.62 121 ALA A O 1
ATOM 912 N N . GLY A 1 122 ? -4.27 -16.453 3.229 1 96.56 122 GLY A N 1
ATOM 913 C CA . GLY A 1 122 ? -5.363 -16.5 4.188 1 96.56 122 GLY A CA 1
ATOM 914 C C . GLY A 1 122 ? -5.863 -15.117 4.586 1 96.56 122 GLY A C 1
ATOM 915 O O . GLY A 1 122 ? -7.07 -14.867 4.594 1 96.56 122 GLY A O 1
ATOM 916 N N . THR A 1 123 ? -4.949 -14.25 4.844 1 96.44 123 THR A N 1
ATOM 917 C CA . THR A 1 123 ? -5.297 -12.891 5.254 1 96.44 123 THR A CA 1
ATOM 918 C C . THR A 1 123 ? -5.988 -12.141 4.117 1 96.44 123 THR A C 1
ATOM 920 O O . THR A 1 123 ? -6.98 -11.445 4.34 1 96.44 123 THR A O 1
ATOM 923 N N . ALA A 1 124 ? -5.473 -12.266 2.912 1 98.12 124 ALA A N 1
ATOM 924 C CA . ALA A 1 124 ? -6.059 -11.578 1.764 1 98.12 124 ALA A CA 1
ATOM 925 C C . ALA A 1 124 ? -7.477 -12.07 1.496 1 98.12 124 ALA A C 1
ATOM 927 O O . ALA A 1 124 ? -8.406 -11.273 1.378 1 98.12 124 ALA A O 1
ATOM 928 N N . ILE A 1 125 ? -7.656 -13.398 1.462 1 98.69 125 ILE A N 1
ATOM 929 C CA . ILE A 1 125 ? -8.977 -13.969 1.202 1 98.69 125 ILE A CA 1
ATOM 930 C C . ILE A 1 125 ? -9.953 -13.516 2.285 1 98.69 125 ILE A C 1
ATOM 932 O O . ILE A 1 125 ? -11.062 -13.078 1.981 1 98.69 125 ILE A O 1
ATOM 936 N N . ALA A 1 126 ? -9.539 -13.617 3.531 1 98.44 126 ALA A N 1
ATOM 937 C CA . ALA A 1 126 ? -10.391 -13.219 4.648 1 98.44 126 ALA A CA 1
ATOM 938 C C . ALA A 1 126 ? -10.766 -11.742 4.555 1 98.44 126 ALA A C 1
ATOM 940 O O . ALA A 1 126 ? -11.922 -11.375 4.785 1 98.44 126 ALA A O 1
ATOM 941 N N . THR A 1 127 ? -9.836 -10.891 4.215 1 98.44 127 THR A N 1
ATOM 942 C CA . THR A 1 127 ? -10.055 -9.453 4.121 1 98.44 127 THR A CA 1
ATOM 943 C C . THR A 1 127 ? -11.047 -9.133 3.004 1 98.44 127 THR A C 1
ATOM 945 O O . THR A 1 127 ? -11.984 -8.359 3.207 1 98.44 127 THR A O 1
ATOM 948 N N . TYR A 1 128 ? -10.859 -9.688 1.852 1 98.75 128 TYR A N 1
ATOM 949 C CA . TYR A 1 128 ? -11.734 -9.406 0.719 1 98.75 128 TYR A CA 1
ATOM 950 C C . TYR A 1 128 ? -13.109 -10.031 0.926 1 98.75 128 TYR A C 1
ATOM 952 O O . TYR A 1 128 ? -14.117 -9.508 0.445 1 98.75 128 TYR A O 1
ATOM 960 N N . ALA A 1 129 ? -13.156 -11.188 1.623 1 98.75 129 ALA A N 1
ATOM 961 C CA . ALA A 1 129 ? -14.453 -11.734 2.016 1 98.75 129 ALA A CA 1
ATOM 962 C C . ALA A 1 129 ? -15.211 -10.758 2.902 1 98.75 129 ALA A C 1
ATOM 964 O O . ALA A 1 129 ? -16.406 -10.5 2.676 1 98.75 129 ALA A O 1
ATOM 965 N N . ALA A 1 130 ? -14.547 -10.234 3.887 1 98.44 130 ALA A N 1
ATOM 966 C CA . ALA A 1 130 ? -15.164 -9.227 4.746 1 98.44 130 ALA A CA 1
ATOM 967 C C . ALA A 1 130 ? -15.68 -8.047 3.926 1 98.44 130 ALA A C 1
ATOM 969 O O . ALA A 1 130 ? -16.828 -7.625 4.094 1 98.44 130 ALA A O 1
ATOM 970 N N . ARG A 1 131 ? -14.867 -7.547 3.01 1 98.56 131 ARG A N 1
ATOM 971 C CA . ARG A 1 131 ? -15.242 -6.441 2.135 1 98.56 131 ARG A CA 1
ATOM 972 C C . ARG A 1 131 ? -16.516 -6.766 1.357 1 98.56 131 ARG A C 1
ATOM 974 O O . ARG A 1 131 ? -17.344 -5.887 1.119 1 98.56 131 ARG A O 1
ATOM 981 N N . ALA A 1 132 ? -16.641 -8.008 0.986 1 98.31 132 ALA A N 1
ATOM 982 C CA . ALA A 1 132 ? -17.75 -8.469 0.145 1 98.31 132 ALA A CA 1
ATOM 983 C C . ALA A 1 132 ? -18.953 -8.852 0.989 1 98.31 132 ALA A C 1
ATOM 985 O O . ALA A 1 132 ? -20.016 -9.18 0.451 1 98.31 132 ALA A O 1
ATOM 986 N N . GLY A 1 133 ? -18.797 -8.836 2.312 1 97.62 133 GLY A N 1
ATOM 987 C CA . GLY A 1 133 ? -19.875 -9.266 3.186 1 97.62 133 GLY A CA 1
ATOM 988 C C . GLY A 1 133 ? -20.047 -10.773 3.232 1 97.62 133 GLY A C 1
ATOM 989 O O . GLY A 1 133 ? -21.156 -11.273 3.461 1 97.62 133 GLY A O 1
ATOM 990 N N . LEU A 1 134 ? -19 -11.539 2.945 1 98.5 134 LEU A N 1
ATOM 991 C CA . LEU A 1 134 ? -19.016 -12.992 2.994 1 98.5 134 LEU A CA 1
ATOM 992 C C . LEU A 1 134 ? -18.422 -13.5 4.297 1 98.5 134 LEU A C 1
ATOM 994 O O . LEU A 1 134 ? -17.484 -12.898 4.828 1 98.5 134 LEU A O 1
ATOM 998 N N . ASP A 1 135 ? -18.922 -14.609 4.789 1 98.19 135 ASP A N 1
ATOM 999 C CA . ASP A 1 135 ? -18.25 -15.312 5.875 1 98.19 135 ASP A CA 1
ATOM 1000 C C . ASP A 1 135 ? -16.984 -16.016 5.375 1 98.19 135 ASP A C 1
ATOM 1002 O O . ASP A 1 135 ? -16.922 -16.438 4.219 1 98.19 135 ASP A O 1
ATOM 1006 N N . ALA A 1 136 ? -16.016 -16.047 6.23 1 98.5 136 ALA A N 1
ATOM 1007 C CA . ALA A 1 136 ? -14.758 -16.703 5.852 1 98.5 136 ALA A CA 1
ATOM 1008 C C . ALA A 1 136 ? -14.25 -17.609 6.969 1 98.5 136 ALA A C 1
ATOM 1010 O O . ALA A 1 136 ? -14.234 -17.219 8.141 1 98.5 136 ALA A O 1
ATOM 1011 N N . ASP A 1 137 ? -13.914 -18.844 6.668 1 98.5 137 ASP A N 1
ATOM 1012 C CA . ASP A 1 137 ? -13.219 -19.781 7.531 1 98.5 137 ASP A CA 1
ATOM 1013 C C . ASP A 1 137 ? -11.797 -20.047 7.023 1 98.5 137 ASP A C 1
ATOM 1015 O O . ASP A 1 137 ? -11.609 -20.531 5.906 1 98.5 137 ASP A O 1
ATOM 1019 N N . VAL A 1 138 ? -10.898 -19.75 7.832 1 98.19 138 VAL A N 1
ATOM 1020 C CA . VAL A 1 138 ? -9.508 -20 7.473 1 98.19 138 VAL A CA 1
ATOM 1021 C C . VAL A 1 138 ? -8.945 -21.141 8.328 1 98.19 138 VAL A C 1
ATOM 1023 O O . VAL A 1 138 ? -8.883 -21.016 9.555 1 98.19 138 VAL A O 1
ATOM 1026 N N . TYR A 1 139 ? -8.578 -22.188 7.691 1 97.81 139 TYR A N 1
ATOM 1027 C CA . TYR A 1 139 ? -8.031 -23.375 8.367 1 97.81 139 TYR A CA 1
ATOM 1028 C C . TYR A 1 139 ? -6.52 -23.25 8.523 1 97.81 139 TYR A C 1
ATOM 1030 O O . TYR A 1 139 ? -5.805 -22.984 7.551 1 97.81 139 TYR A O 1
ATOM 1038 N N . VAL A 1 140 ? -6.086 -23.375 9.719 1 96.31 140 VAL A N 1
ATOM 1039 C CA . VAL A 1 140 ? -4.66 -23.234 10.008 1 96.31 140 VAL A CA 1
ATOM 1040 C C . VAL A 1 140 ? -4.207 -24.375 10.93 1 96.31 140 VAL A C 1
ATOM 1042 O O . VAL A 1 140 ? -5.023 -24.969 11.641 1 96.31 140 VAL A O 1
ATOM 1045 N N . PRO A 1 141 ? -2.902 -24.75 10.828 1 95.12 141 PRO A N 1
ATOM 1046 C CA . PRO A 1 141 ? -2.424 -25.703 11.82 1 95.12 141 PRO A CA 1
ATOM 1047 C C . PRO A 1 141 ? -2.541 -25.188 13.25 1 95.12 141 PRO A C 1
ATOM 1049 O O . PRO A 1 141 ? -2.33 -24 13.5 1 95.12 141 PRO A O 1
ATOM 1052 N N . ALA A 1 142 ? -2.787 -26.062 14.117 1 95.44 142 ALA A N 1
ATOM 1053 C CA . ALA A 1 142 ? -2.879 -25.688 15.523 1 95.44 142 ALA A CA 1
ATOM 1054 C C . ALA A 1 142 ? -1.569 -25.062 16.016 1 95.44 142 ALA A C 1
ATOM 1056 O O . ALA A 1 142 ? -1.555 -24.328 16.984 1 95.44 142 ALA A O 1
ATOM 1057 N N . SER A 1 143 ? -0.536 -25.344 15.328 1 92.69 143 SER A N 1
ATOM 1058 C CA . SER A 1 143 ? 0.795 -24.875 15.695 1 92.69 143 SER A CA 1
ATOM 1059 C C . SER A 1 143 ? 1.068 -23.484 15.109 1 92.69 143 SER A C 1
ATOM 1061 O O . SER A 1 143 ? 2.174 -22.953 15.242 1 92.69 143 SER A O 1
ATOM 1063 N N . VAL A 1 144 ? 0.103 -22.938 14.422 1 90.94 144 VAL A N 1
ATOM 1064 C CA . VAL A 1 144 ? 0.286 -21.625 13.82 1 90.94 144 VAL A CA 1
ATOM 1065 C C . VAL A 1 144 ? 0.691 -20.609 14.898 1 90.94 144 VAL A C 1
ATOM 1067 O O . VAL A 1 144 ? 0.254 -20.719 16.047 1 90.94 144 VAL A O 1
ATOM 1070 N N . THR A 1 145 ? 1.559 -19.688 14.508 1 90.25 145 THR A N 1
ATOM 1071 C CA . THR A 1 145 ? 1.998 -18.672 15.461 1 90.25 145 THR A CA 1
ATOM 1072 C C . THR A 1 145 ? 0.829 -17.797 15.883 1 90.25 145 THR A C 1
ATOM 1074 O O . THR A 1 145 ? -0.119 -17.594 15.117 1 90.25 145 THR A O 1
ATOM 1077 N N . ASP A 1 146 ? 0.953 -17.172 17.047 1 91.81 146 ASP A N 1
ATOM 1078 C CA . ASP A 1 146 ? -0.066 -16.266 17.547 1 91.81 146 ASP A CA 1
ATOM 1079 C C . ASP A 1 146 ? -0.225 -15.055 16.625 1 91.81 146 ASP A C 1
ATOM 1081 O O . ASP A 1 146 ? -1.336 -14.562 16.422 1 91.81 146 ASP A O 1
ATOM 1085 N N . ALA A 1 147 ? 0.872 -14.648 16.156 1 87.62 147 ALA A N 1
ATOM 1086 C CA . ALA A 1 147 ? 0.85 -13.492 15.266 1 87.62 147 ALA A CA 1
ATOM 1087 C C . ALA A 1 147 ? 0.009 -13.766 14.023 1 87.62 147 ALA A C 1
ATOM 1089 O O . ALA A 1 147 ? -0.829 -12.945 13.641 1 87.62 147 ALA A O 1
ATOM 1090 N N . LYS A 1 148 ? 0.131 -14.883 13.422 1 89.94 148 LYS A N 1
ATOM 1091 C CA . LYS A 1 148 ? -0.627 -15.242 12.227 1 89.94 148 LYS A CA 1
ATOM 1092 C C . LYS A 1 148 ? -2.1 -15.469 12.562 1 89.94 148 LYS A C 1
ATOM 1094 O O . LYS A 1 148 ? -2.982 -15.031 11.82 1 89.94 148 LYS A O 1
ATOM 1099 N N . ARG A 1 149 ? -2.291 -16.094 13.664 1 92.56 149 ARG A N 1
ATOM 1100 C CA . ARG A 1 149 ? -3.656 -16.328 14.117 1 92.56 149 ARG A CA 1
ATOM 1101 C C . ARG A 1 149 ? -4.402 -15.016 14.336 1 92.56 149 ARG A C 1
ATOM 1103 O O . ARG A 1 149 ? -5.531 -14.852 13.867 1 92.56 149 ARG A O 1
ATOM 1110 N N . ARG A 1 150 ? -3.777 -14.141 14.961 1 90.25 150 ARG A N 1
ATOM 1111 C CA . ARG A 1 150 ? -4.383 -12.852 15.266 1 90.25 150 ARG A CA 1
ATOM 1112 C C . ARG A 1 150 ? -4.652 -12.062 13.984 1 90.25 150 ARG A C 1
ATOM 1114 O O . ARG A 1 150 ? -5.676 -11.383 13.875 1 90.25 150 ARG A O 1
ATOM 1121 N N . ALA A 1 151 ? -3.725 -12.148 13.086 1 89.5 151 ALA A N 1
ATOM 1122 C CA . ALA A 1 151 ? -3.877 -11.422 11.828 1 89.5 151 ALA A CA 1
ATOM 1123 C C . ALA A 1 151 ? -5.125 -11.883 11.078 1 89.5 151 ALA A C 1
ATOM 1125 O O . ALA A 1 151 ? -5.879 -11.062 10.555 1 89.5 151 ALA A O 1
ATOM 1126 N N . ILE A 1 152 ? -5.367 -13.125 11.07 1 93.25 152 ILE A N 1
ATOM 1127 C CA . ILE A 1 152 ? -6.535 -13.68 10.398 1 93.25 152 ILE A CA 1
ATOM 1128 C C . ILE A 1 152 ? -7.797 -13.328 11.18 1 93.25 152 ILE A C 1
ATOM 1130 O O . ILE A 1 152 ? -8.789 -12.867 10.602 1 93.25 152 ILE A O 1
ATOM 1134 N N . ALA A 1 153 ? -7.68 -13.492 12.5 1 93.31 153 ALA A N 1
ATOM 1135 C CA . ALA A 1 153 ? -8.836 -13.203 13.344 1 93.31 153 ALA A CA 1
ATOM 1136 C C . ALA A 1 153 ? -9.219 -11.727 13.258 1 93.31 153 ALA A C 1
ATOM 1138 O O . ALA A 1 153 ? -10.406 -11.383 13.336 1 93.31 153 ALA A O 1
ATOM 1139 N N . ALA A 1 154 ? -8.297 -10.961 13.023 1 92 154 ALA A N 1
ATOM 1140 C CA . ALA A 1 154 ? -8.508 -9.516 12.961 1 92 154 ALA A CA 1
ATOM 1141 C C . ALA A 1 154 ? -9.344 -9.133 11.75 1 92 154 ALA A C 1
ATOM 1143 O O . ALA A 1 154 ? -9.883 -8.031 11.688 1 92 154 ALA A O 1
ATOM 1144 N N . THR A 1 155 ? -9.547 -9.984 10.828 1 94.56 155 THR A N 1
ATOM 1145 C CA . THR A 1 155 ? -10.344 -9.703 9.648 1 94.56 155 THR A CA 1
ATOM 1146 C C . THR A 1 155 ? -11.82 -10.023 9.898 1 94.56 155 THR A C 1
ATOM 1148 O O . THR A 1 155 ? -12.68 -9.719 9.07 1 94.56 155 THR A O 1
ATOM 1151 N N . GLY A 1 156 ? -12.078 -10.68 10.977 1 94.38 156 GLY A N 1
ATOM 1152 C CA . GLY A 1 156 ? -13.43 -11.148 11.258 1 94.38 156 GLY A CA 1
ATOM 1153 C C . GLY A 1 156 ? -13.664 -12.578 10.82 1 94.38 156 GLY A C 1
ATOM 1154 O O . GLY A 1 156 ? -14.727 -13.148 11.086 1 94.38 156 GLY A O 1
ATOM 1155 N N . ALA A 1 157 ? -12.703 -13.18 10.188 1 97.5 157 ALA A N 1
ATOM 1156 C CA . ALA A 1 157 ? -12.828 -14.562 9.742 1 97.5 157 ALA A CA 1
ATOM 1157 C C . ALA A 1 157 ? -12.742 -15.531 10.922 1 97.5 157 ALA A C 1
ATOM 1159 O O . ALA A 1 157 ? -12.125 -15.211 11.945 1 97.5 157 ALA A O 1
ATOM 1160 N N . ARG A 1 158 ? -13.391 -16.656 10.797 1 97.25 158 ARG A N 1
ATOM 1161 C CA . ARG A 1 158 ? -13.234 -17.734 11.766 1 97.25 158 ARG A CA 1
ATOM 1162 C C . ARG A 1 158 ? -11.938 -18.5 11.523 1 97.25 158 ARG A C 1
ATOM 1164 O O . ARG A 1 158 ? -11.688 -18.984 10.414 1 97.25 158 ARG A O 1
ATOM 1171 N N . VAL A 1 159 ? -11.133 -18.594 12.57 1 97.88 159 VAL A N 1
ATOM 1172 C CA . VAL A 1 159 ? -9.898 -19.375 12.5 1 97.88 159 VAL A CA 1
ATOM 1173 C C . VAL A 1 159 ? -10.18 -20.812 12.93 1 97.88 159 VAL A C 1
ATOM 1175 O O . VAL A 1 159 ? -10.578 -21.062 14.07 1 97.88 159 VAL A O 1
ATOM 1178 N N . ARG A 1 160 ? -10.023 -21.719 12.016 1 97.81 160 ARG A N 1
ATOM 1179 C CA . ARG A 1 160 ? -10.203 -23.141 12.289 1 97.81 160 ARG A CA 1
ATOM 1180 C C . ARG A 1 160 ? -8.867 -23.828 12.508 1 97.81 160 ARG A C 1
ATOM 1182 O O . ARG A 1 160 ? -8.164 -24.156 11.555 1 97.81 160 ARG A O 1
ATOM 1189 N N . GLU A 1 161 ? -8.602 -24.172 13.727 1 97 161 GLU A N 1
ATOM 1190 C CA . GLU A 1 161 ? -7.332 -24.812 14.055 1 97 161 GLU A CA 1
ATOM 1191 C C . GLU A 1 161 ? -7.43 -26.328 13.93 1 97 161 GLU A C 1
ATOM 1193 O O . GLU A 1 161 ? -8.32 -26.953 14.523 1 97 161 GLU A O 1
ATOM 1198 N N . ILE A 1 162 ? -6.586 -26.828 13.172 1 97.38 162 ILE A N 1
ATOM 1199 C CA . ILE A 1 162 ? -6.57 -28.266 12.898 1 97.38 162 ILE A CA 1
ATOM 1200 C C . ILE A 1 162 ? -5.285 -28.891 13.453 1 97.38 162 ILE A C 1
ATOM 1202 O O . ILE A 1 162 ? -4.188 -28.391 13.18 1 97.38 162 ILE A O 1
ATOM 1206 N N . THR A 1 163 ? -5.367 -30 14.195 1 96.12 163 THR A N 1
ATOM 1207 C CA . THR A 1 163 ? -4.191 -30.719 14.672 1 96.12 163 THR A CA 1
ATOM 1208 C C . THR A 1 163 ? -3.482 -31.422 13.523 1 96.12 163 THR A C 1
ATOM 1210 O O . THR A 1 163 ? -4.125 -32.094 12.711 1 96.12 163 THR A O 1
ATOM 1213 N N . GLY A 1 164 ? -2.189 -31.219 13.523 1 91.75 164 GLY A N 1
ATOM 1214 C CA . GLY A 1 164 ? -1.41 -31.875 12.492 1 91.75 164 GLY A CA 1
ATOM 1215 C C . GLY A 1 164 ? -0.655 -30.906 11.602 1 91.75 164 GLY A C 1
ATOM 1216 O O . GLY A 1 164 ? -0.394 -29.766 11.992 1 91.75 164 GLY A O 1
ATOM 1217 N N . ASP A 1 165 ? -0.19 -31.516 10.469 1 87.19 165 ASP A N 1
ATOM 1218 C CA . ASP A 1 165 ? 0.648 -30.734 9.555 1 87.19 165 ASP A CA 1
ATOM 1219 C C . ASP A 1 165 ? -0.188 -30.109 8.445 1 87.19 165 ASP A C 1
ATOM 1221 O O . ASP A 1 165 ? -1.416 -30.062 8.539 1 87.19 165 ASP A O 1
ATOM 1225 N N . ARG A 1 166 ? 0.443 -29.562 7.5 1 85.06 166 ARG A N 1
ATOM 1226 C CA . ARG A 1 166 ? -0.2 -28.859 6.398 1 85.06 166 ARG A CA 1
ATOM 1227 C C . ARG A 1 166 ? -1.146 -29.781 5.637 1 85.06 166 ARG A C 1
ATOM 1229 O O . ARG A 1 166 ? -2.211 -29.344 5.188 1 85.06 166 ARG A O 1
ATOM 1236 N N . GLU A 1 167 ? -0.765 -30.969 5.52 1 87 167 GLU A N 1
ATOM 1237 C CA . GLU A 1 167 ? -1.611 -31.922 4.812 1 87 167 GLU A CA 1
ATOM 1238 C C . GLU A 1 167 ? -2.9 -32.188 5.582 1 87 167 GLU A C 1
ATOM 1240 O O . GLU A 1 167 ? -3.973 -32.312 4.984 1 87 167 GLU A O 1
ATOM 1245 N N . ALA A 1 168 ? -2.773 -32.281 6.852 1 92.81 168 ALA A N 1
ATOM 1246 C CA . ALA A 1 168 ? -3.953 -32.469 7.695 1 92.81 168 ALA A CA 1
ATOM 1247 C C . ALA A 1 168 ? -4.91 -31.281 7.559 1 92.81 168 ALA A C 1
ATOM 1249 O O . ALA A 1 168 ? -6.129 -31.469 7.504 1 92.81 168 ALA A O 1
ATOM 1250 N N . VAL A 1 169 ? -4.371 -30.141 7.539 1 94.69 169 VAL A N 1
ATOM 1251 C CA . VAL A 1 169 ? -5.164 -28.922 7.387 1 94.69 169 VAL A CA 1
ATOM 1252 C C . VAL A 1 169 ? -5.879 -28.938 6.039 1 94.69 169 VAL A C 1
ATOM 1254 O O . VAL A 1 169 ? -7.082 -28.656 5.965 1 94.69 169 VAL A O 1
ATOM 1257 N N . ALA A 1 170 ? -5.18 -29.266 4.984 1 91.62 170 ALA A N 1
ATOM 1258 C CA . ALA A 1 170 ? -5.758 -29.312 3.643 1 91.62 170 ALA A CA 1
ATOM 1259 C C . ALA A 1 170 ? -6.887 -30.344 3.572 1 91.62 170 ALA A C 1
ATOM 1261 O O . ALA A 1 170 ? -7.934 -30.078 2.971 1 91.62 170 ALA A O 1
ATOM 1262 N N . ASP A 1 171 ? -6.637 -31.469 4.176 1 93.94 171 ASP A N 1
ATOM 1263 C CA . ASP A 1 171 ? -7.645 -32.531 4.188 1 93.94 171 ASP A CA 1
ATOM 1264 C C . ASP A 1 171 ? -8.906 -32.062 4.91 1 93.94 171 ASP A C 1
ATOM 1266 O O . ASP A 1 171 ? -10.023 -32.312 4.438 1 93.94 171 ASP A O 1
ATOM 1270 N N . ALA A 1 172 ? -8.703 -31.484 6.02 1 96.25 172 ALA A N 1
ATOM 1271 C CA . ALA A 1 172 ? -9.844 -30.969 6.777 1 96.25 172 ALA A CA 1
ATOM 1272 C C . ALA A 1 172 ? -10.625 -29.938 5.961 1 96.25 172 ALA A C 1
ATOM 1274 O O . ALA A 1 172 ? -11.859 -29.938 5.992 1 96.25 172 ALA A O 1
ATOM 1275 N N . CYS A 1 173 ? -9.93 -29.109 5.309 1 95.19 173 CYS A N 1
ATOM 1276 C CA . CYS A 1 173 ? -10.555 -28.109 4.453 1 95.19 173 CYS A CA 1
ATOM 1277 C C . CYS A 1 173 ? -11.344 -28.75 3.33 1 95.19 173 CYS A C 1
ATOM 1279 O O . CYS A 1 173 ? -12.484 -28.375 3.068 1 95.19 173 CYS A O 1
ATOM 1281 N N . ARG A 1 174 ? -10.766 -29.672 2.697 1 93.31 174 ARG A N 1
ATOM 1282 C CA . ARG A 1 174 ? -11.422 -30.359 1.586 1 93.31 174 ARG A CA 1
ATOM 1283 C C . ARG A 1 174 ? -12.664 -31.094 2.059 1 93.31 174 ARG A C 1
ATOM 1285 O O . ARG A 1 174 ? -13.68 -31.125 1.359 1 93.31 174 ARG A O 1
ATOM 1292 N N . GLU A 1 175 ? -12.555 -31.688 3.197 1 96.31 175 GLU A N 1
ATOM 1293 C CA . GLU A 1 175 ? -13.719 -32.344 3.793 1 96.31 175 GLU A CA 1
ATOM 1294 C C . GLU A 1 175 ? -14.844 -31.344 4.047 1 96.31 175 GLU A C 1
ATOM 1296 O O . GLU A 1 175 ? -16.016 -31.625 3.75 1 96.31 175 GLU A O 1
ATOM 1301 N N . ALA A 1 176 ? -14.508 -30.234 4.605 1 96.81 176 ALA A N 1
ATOM 1302 C CA . ALA A 1 176 ? -15.484 -29.188 4.875 1 96.81 176 ALA A CA 1
ATOM 1303 C C . ALA A 1 176 ? -16.156 -28.719 3.586 1 96.81 176 ALA A C 1
ATOM 1305 O O . ALA A 1 176 ? -17.375 -28.516 3.557 1 96.81 176 ALA A O 1
ATOM 1306 N N . VAL A 1 177 ? -15.414 -28.562 2.539 1 95.81 177 VAL A N 1
ATOM 1307 C CA . VAL A 1 177 ? -15.938 -28.125 1.244 1 95.81 177 VAL A CA 1
ATOM 1308 C C . VAL A 1 177 ? -16.875 -29.203 0.69 1 95.81 177 VAL A C 1
ATOM 1310 O O . VAL A 1 177 ? -17.953 -28.891 0.196 1 95.81 177 VAL A O 1
ATOM 1313 N N . THR A 1 178 ? -16.453 -30.438 0.777 1 94.5 178 THR A N 1
ATOM 1314 C CA . THR A 1 178 ? -17.25 -31.562 0.282 1 94.5 178 THR A CA 1
ATOM 1315 C C . THR A 1 178 ? -18.562 -31.672 1.05 1 94.5 178 THR A C 1
ATOM 1317 O O . THR A 1 178 ? -19.594 -32.031 0.477 1 94.5 178 THR A O 1
ATOM 1320 N N . ASP A 1 179 ? -18.5 -31.359 2.297 1 96.44 179 ASP A N 1
ATOM 1321 C CA . ASP A 1 179 ? -19.672 -31.438 3.162 1 96.44 179 ASP A CA 1
ATOM 1322 C C . ASP A 1 179 ? -20.609 -30.25 2.941 1 96.44 179 ASP A C 1
ATOM 1324 O O . ASP A 1 179 ? -21.703 -30.188 3.514 1 96.44 179 ASP A O 1
ATOM 1328 N N . GLY A 1 180 ? -20.203 -29.297 2.158 1 94.88 180 GLY A N 1
ATOM 1329 C CA . GLY A 1 180 ? -21.062 -28.172 1.814 1 94.88 180 GLY A CA 1
ATOM 1330 C C . GLY A 1 180 ? -20.953 -27.031 2.797 1 94.88 180 GLY A C 1
ATOM 1331 O O . GLY A 1 180 ? -21.828 -26.172 2.855 1 94.88 180 GLY A O 1
ATOM 1332 N N . ASP A 1 181 ? -19.859 -26.969 3.607 1 96.62 181 ASP A N 1
ATOM 1333 C CA . ASP A 1 181 ? -19.719 -25.953 4.648 1 96.62 181 ASP A CA 1
ATOM 1334 C C . ASP A 1 181 ? -19.328 -24.594 4.051 1 96.62 181 ASP A C 1
ATOM 1336 O O . ASP A 1 181 ? -19.453 -23.562 4.715 1 96.62 181 ASP A O 1
ATOM 1340 N N . GLY A 1 182 ? -18.875 -24.594 2.842 1 97.69 182 GLY A N 1
ATOM 1341 C CA . GLY A 1 182 ? -18.438 -23.375 2.197 1 97.69 182 GLY A CA 1
ATOM 1342 C C . GLY A 1 182 ? -17.781 -23.609 0.848 1 97.69 182 GLY A C 1
ATOM 1343 O O . GLY A 1 182 ? -17.594 -24.75 0.438 1 97.69 182 GLY A O 1
ATOM 1344 N N . TRP A 1 183 ? -17.547 -22.547 0.128 1 98.25 183 TRP A N 1
ATOM 1345 C CA . TRP A 1 183 ? -16.922 -22.578 -1.185 1 98.25 183 TRP A CA 1
ATOM 1346 C C . TRP A 1 183 ? -15.398 -22.484 -1.057 1 98.25 183 TRP A C 1
ATOM 1348 O O . TRP A 1 183 ? -14.883 -21.672 -0.273 1 98.25 183 TRP A O 1
ATOM 1358 N N . TYR A 1 184 ? -14.633 -23.281 -1.729 1 98.38 184 TYR A N 1
ATOM 1359 C CA . TYR A 1 184 ? -13.188 -23.391 -1.561 1 98.38 184 TYR A CA 1
ATOM 1360 C C . TYR A 1 184 ? -12.469 -22.266 -2.273 1 98.38 184 TYR A C 1
ATOM 1362 O O . TYR A 1 184 ? -12.219 -22.328 -3.479 1 98.38 184 TYR A O 1
ATOM 1370 N N . ALA A 1 185 ? -12.039 -21.328 -1.498 1 98.31 185 ALA A N 1
ATOM 1371 C CA . ALA A 1 185 ? -11.312 -20.172 -2.012 1 98.31 185 ALA A CA 1
ATOM 1372 C C . ALA A 1 185 ? -9.805 -20.406 -1.947 1 98.31 185 ALA A C 1
ATOM 1374 O O . ALA A 1 185 ? -9.039 -19.469 -1.667 1 98.31 185 ALA A O 1
ATOM 1375 N N . SER A 1 186 ? -9.359 -21.625 -2.227 1 96.88 186 SER A N 1
ATOM 1376 C CA . SER A 1 186 ? -7.949 -21.984 -2.135 1 96.88 186 SER A CA 1
ATOM 1377 C C . SER A 1 186 ? -7.117 -21.219 -3.158 1 96.88 186 SER A C 1
ATOM 1379 O O . SER A 1 186 ? -7.398 -21.266 -4.355 1 96.88 186 SER A O 1
ATOM 1381 N N . HIS A 1 187 ? -5.996 -20.578 -2.676 1 96.75 187 HIS A N 1
ATOM 1382 C CA . HIS A 1 187 ? -5.105 -19.859 -3.572 1 96.75 187 HIS A CA 1
ATOM 1383 C C . HIS A 1 187 ? -4.332 -20.797 -4.477 1 96.75 187 HIS A C 1
ATOM 1385 O O . HIS A 1 187 ? -3.834 -20.391 -5.531 1 96.75 187 HIS A O 1
ATOM 1391 N N . ALA A 1 188 ? -4.223 -22.078 -4.094 1 95.94 188 ALA A N 1
ATOM 1392 C CA . ALA A 1 188 ? -3.447 -23.031 -4.871 1 95.94 188 ALA A CA 1
ATOM 1393 C C . ALA A 1 188 ? -4.324 -23.734 -5.898 1 95.94 188 ALA A C 1
ATOM 1395 O O . ALA A 1 188 ? -3.855 -24.109 -6.977 1 95.94 188 ALA A O 1
ATOM 1396 N N . TRP A 1 189 ? -5.652 -23.891 -5.613 1 97.12 189 TRP A N 1
ATOM 1397 C CA . TRP A 1 189 ? -6.527 -24.703 -6.438 1 97.12 189 TRP A CA 1
ATOM 1398 C C . TRP A 1 189 ? -7.418 -23.828 -7.32 1 97.12 189 TRP A C 1
ATOM 1400 O O . TRP A 1 189 ? -7.688 -24.188 -8.477 1 97.12 189 TRP A O 1
ATOM 1410 N N . ASN A 1 190 ? -7.91 -22.719 -6.812 1 97.94 190 ASN A N 1
ATOM 1411 C CA . ASN A 1 190 ? -8.953 -21.938 -7.465 1 97.94 190 ASN A CA 1
ATOM 1412 C C . ASN A 1 190 ? -8.406 -21.172 -8.664 1 97.94 190 ASN A C 1
ATOM 1414 O O . ASN A 1 190 ? -7.562 -20.281 -8.508 1 97.94 190 ASN A O 1
ATOM 1418 N N . PRO A 1 191 ? -8.93 -21.406 -9.859 1 97.94 191 PRO A N 1
ATOM 1419 C CA . PRO A 1 191 ? -8.383 -20.719 -11.039 1 97.94 191 PRO A CA 1
ATOM 1420 C C . PRO A 1 191 ? -8.617 -19.219 -11.016 1 97.94 191 PRO A C 1
ATOM 1422 O O . PRO A 1 191 ? -7.891 -18.469 -11.672 1 97.94 191 PRO A O 1
ATOM 1425 N N . ALA A 1 192 ? -9.617 -18.766 -10.266 1 98.38 192 ALA A N 1
ATOM 1426 C CA . ALA A 1 192 ? -9.883 -17.344 -10.156 1 98.38 192 ALA A CA 1
ATOM 1427 C C . ALA A 1 192 ? -8.719 -16.625 -9.477 1 98.38 192 ALA A C 1
ATOM 1429 O O . ALA A 1 192 ? -8.438 -15.461 -9.781 1 98.38 192 ALA A O 1
ATOM 1430 N N . PHE A 1 193 ? -8.062 -17.344 -8.555 1 98.69 193 PHE A N 1
ATOM 1431 C CA . PHE A 1 193 ? -6.898 -16.75 -7.906 1 98.69 193 PHE A CA 1
ATOM 1432 C C . PHE A 1 193 ? -5.797 -16.469 -8.922 1 98.69 193 PHE A C 1
ATOM 1434 O O . PHE A 1 193 ? -5.18 -15.406 -8.898 1 98.69 193 PHE A O 1
ATOM 1441 N N . PHE A 1 194 ? -5.594 -17.312 -9.859 1 98.31 194 PHE A N 1
ATOM 1442 C CA . PHE A 1 194 ? -4.566 -17.172 -10.891 1 98.31 194 PHE A CA 1
ATOM 1443 C C . PHE A 1 194 ? -4.961 -16.109 -11.914 1 98.31 194 PHE A C 1
ATOM 1445 O O . PHE A 1 194 ? -4.102 -15.43 -12.469 1 98.31 194 PHE A O 1
ATOM 1452 N N . ALA A 1 195 ? -6.297 -15.992 -12.156 1 98.38 195 ALA A N 1
ATOM 1453 C CA . ALA A 1 195 ? -6.754 -14.891 -13 1 98.38 195 ALA A CA 1
ATOM 1454 C C . ALA A 1 195 ? -6.32 -13.547 -12.422 1 98.38 195 ALA A C 1
ATOM 1456 O O . ALA A 1 195 ? -5.852 -12.672 -13.156 1 98.38 195 ALA A O 1
ATOM 1457 N N . GLY A 1 196 ? -6.457 -13.398 -11.086 1 98.75 196 GLY A N 1
ATOM 1458 C CA . GLY A 1 196 ? -6.031 -12.172 -10.43 1 98.75 196 GLY A CA 1
ATOM 1459 C C . GLY A 1 196 ? -4.531 -11.953 -10.484 1 98.75 196 GLY A C 1
ATOM 1460 O O . GLY A 1 196 ? -4.07 -10.859 -10.836 1 98.75 196 GLY A O 1
ATOM 1461 N N . THR A 1 197 ? -3.76 -13.016 -10.188 1 98.81 197 THR A N 1
ATOM 1462 C CA . THR A 1 197 ? -2.309 -12.859 -10.164 1 98.81 197 THR A CA 1
ATOM 1463 C C . THR A 1 197 ? -1.764 -12.664 -11.57 1 98.81 197 THR A C 1
ATOM 1465 O O . THR A 1 197 ? -0.659 -12.148 -11.75 1 98.81 197 THR A O 1
ATOM 1468 N N . ALA A 1 198 ? -2.533 -13.008 -12.641 1 98.75 198 ALA A N 1
ATOM 1469 C CA . ALA A 1 198 ? -2.125 -12.75 -14.016 1 98.75 198 ALA A CA 1
ATOM 1470 C C . ALA A 1 198 ? -2.016 -11.25 -14.289 1 98.75 198 ALA A C 1
ATOM 1472 O O . ALA A 1 198 ? -1.232 -10.828 -15.141 1 98.75 198 ALA A O 1
ATOM 1473 N N . THR A 1 199 ? -2.756 -10.469 -13.531 1 98.81 199 THR A N 1
ATOM 1474 C CA . THR A 1 199 ? -2.709 -9.023 -13.734 1 98.81 199 THR A CA 1
ATOM 1475 C C . THR A 1 199 ? -1.343 -8.469 -13.344 1 98.81 199 THR A C 1
ATOM 1477 O O . THR A 1 199 ? -0.981 -7.363 -13.75 1 98.81 199 THR A O 1
ATOM 1480 N N . PHE A 1 200 ? -0.615 -9.211 -12.547 1 98.88 200 PHE A N 1
ATOM 1481 C CA . PHE A 1 200 ? 0.757 -8.812 -12.258 1 98.88 200 PHE A CA 1
ATOM 1482 C C . PHE A 1 200 ? 1.546 -8.617 -13.547 1 98.88 200 PHE A C 1
ATOM 1484 O O . PHE A 1 200 ? 2.125 -7.555 -13.773 1 98.88 200 PHE A O 1
ATOM 1491 N N . GLY A 1 201 ? 1.545 -9.672 -14.391 1 98.88 201 GLY A N 1
ATOM 1492 C CA . GLY A 1 201 ? 2.275 -9.602 -15.648 1 98.88 201 GLY A CA 1
ATOM 1493 C C . GLY A 1 201 ? 1.719 -8.562 -16.609 1 98.88 201 GLY A C 1
ATOM 1494 O O . GLY A 1 201 ? 2.477 -7.84 -17.266 1 98.88 201 GLY A O 1
ATOM 1495 N N . ILE A 1 202 ? 0.415 -8.461 -16.672 1 98.75 202 ILE A N 1
ATOM 1496 C CA . ILE A 1 202 ? -0.247 -7.52 -17.578 1 98.75 202 ILE A CA 1
ATOM 1497 C C . ILE A 1 202 ? 0.099 -6.09 -17.156 1 98.75 202 ILE A C 1
ATOM 1499 O O . ILE A 1 202 ? 0.522 -5.285 -17.984 1 98.75 202 ILE A O 1
ATOM 1503 N N . GLU A 1 203 ? -0.041 -5.848 -15.891 1 98.88 203 GLU A N 1
ATOM 1504 C CA . GLU A 1 203 ? 0.226 -4.523 -15.344 1 98.88 203 GLU A CA 1
ATOM 1505 C C . GLU A 1 203 ? 1.694 -4.141 -15.508 1 98.88 203 GLU A C 1
ATOM 1507 O O . GLU A 1 203 ? 2.008 -3.01 -15.883 1 98.88 203 GLU A O 1
ATOM 1512 N N . LEU A 1 204 ? 2.572 -5.109 -15.203 1 98.88 204 LEU A N 1
ATOM 1513 C CA . LEU A 1 204 ? 4 -4.852 -15.352 1 98.88 204 LEU A CA 1
ATOM 1514 C C . LEU A 1 204 ? 4.324 -4.43 -16.781 1 98.88 204 LEU A C 1
ATOM 1516 O O . LEU A 1 204 ? 5.02 -3.432 -17 1 98.88 204 LEU A O 1
ATOM 1520 N N . ALA A 1 205 ? 3.828 -5.145 -17.719 1 98.75 205 ALA A N 1
ATOM 1521 C CA . ALA A 1 205 ? 4.062 -4.809 -19.125 1 98.75 205 ALA A CA 1
ATOM 1522 C C . ALA A 1 205 ? 3.465 -3.449 -19.469 1 98.75 205 ALA A C 1
ATOM 1524 O O . ALA A 1 205 ? 4.094 -2.645 -20.172 1 98.75 205 ALA A O 1
ATOM 1525 N N . ALA A 1 206 ? 2.246 -3.213 -19 1 98.62 206 ALA A N 1
ATOM 1526 C CA . ALA A 1 206 ? 1.594 -1.932 -19.266 1 98.62 206 ALA A CA 1
ATOM 1527 C C . ALA A 1 206 ? 2.422 -0.772 -18.719 1 98.62 206 ALA A C 1
ATOM 1529 O O . ALA A 1 206 ? 2.602 0.243 -19.391 1 98.62 206 ALA A O 1
ATOM 1530 N N . GLN A 1 207 ? 2.939 -0.934 -17.531 1 98.69 207 GLN A N 1
ATOM 1531 C CA . GLN A 1 207 ? 3.725 0.109 -16.875 1 98.69 207 GLN A CA 1
ATOM 1532 C C . GLN A 1 207 ? 5.047 0.34 -17.609 1 98.69 207 GLN A C 1
ATOM 1534 O O . GLN A 1 207 ? 5.723 1.344 -17.375 1 98.69 207 GLN A O 1
ATOM 1539 N N . ARG A 1 208 ? 5.375 -0.597 -18.422 1 98.31 208 ARG A N 1
ATOM 1540 C CA . ARG A 1 208 ? 6.605 -0.509 -19.203 1 98.31 208 ARG A CA 1
ATOM 1541 C C . ARG A 1 208 ? 6.301 -0.315 -20.688 1 98.31 208 ARG A C 1
ATOM 1543 O O . ARG A 1 208 ? 7.094 -0.702 -21.547 1 98.31 208 ARG A O 1
ATOM 1550 N N . ASP A 1 209 ? 5.082 0.164 -21 1 97.75 209 ASP A N 1
ATOM 1551 C CA . ASP A 1 209 ? 4.629 0.454 -22.359 1 97.75 209 ASP A CA 1
ATOM 1552 C C . ASP A 1 209 ? 4.711 -0.787 -23.234 1 97.75 209 ASP A C 1
ATOM 1554 O O . ASP A 1 209 ? 5.238 -0.728 -24.344 1 97.75 209 ASP A O 1
ATOM 1558 N N . TRP A 1 210 ? 4.344 -1.903 -22.625 1 98 210 TRP A N 1
ATOM 1559 C CA . TRP A 1 210 ? 4.172 -3.205 -23.266 1 98 210 TRP A CA 1
ATOM 1560 C C . TRP A 1 210 ? 5.52 -3.793 -23.672 1 98 210 TRP A C 1
ATOM 1562 O O . TRP A 1 210 ? 5.605 -4.551 -24.641 1 98 210 TRP A O 1
ATOM 1572 N N . SER A 1 211 ? 6.559 -3.412 -22.953 1 97.62 211 SER A N 1
ATOM 1573 C CA . SER A 1 211 ? 7.895 -3.977 -23.109 1 97.62 211 SER A CA 1
ATOM 1574 C C . SER A 1 211 ? 8.297 -4.797 -21.891 1 97.62 211 SER A C 1
ATOM 1576 O O . SER A 1 211 ? 8.906 -4.27 -20.953 1 97.62 211 SER A O 1
ATOM 1578 N N . PRO A 1 212 ? 7.984 -6.102 -21.875 1 98.25 212 PRO A N 1
ATOM 1579 C CA . PRO A 1 212 ? 8.406 -6.941 -20.75 1 98.25 212 PRO A CA 1
ATOM 1580 C C . PRO A 1 212 ? 9.922 -6.934 -20.547 1 98.25 212 PRO A C 1
ATOM 1582 O O . PRO A 1 212 ? 10.672 -6.719 -21.5 1 98.25 212 PRO A O 1
ATOM 1585 N N . PRO A 1 213 ? 10.391 -7.109 -19.328 1 98.75 213 PRO A N 1
ATOM 1586 C CA . PRO A 1 213 ? 11.828 -7.219 -19.062 1 98.75 213 PRO A CA 1
ATOM 1587 C C . PRO A 1 213 ? 12.438 -8.5 -19.641 1 98.75 213 PRO A C 1
ATOM 1589 O O . PRO A 1 213 ? 11.703 -9.367 -20.125 1 98.75 213 PRO A O 1
ATOM 1592 N N . ASP A 1 214 ? 13.781 -8.539 -19.547 1 98.62 214 ASP A N 1
ATOM 1593 C CA . ASP A 1 214 ? 14.461 -9.766 -19.938 1 98.62 214 ASP A CA 1
ATOM 1594 C C . ASP A 1 214 ? 14.078 -10.922 -19.016 1 98.62 214 ASP A C 1
ATOM 1596 O O . ASP A 1 214 ? 13.938 -12.062 -19.469 1 98.62 214 ASP A O 1
ATOM 1600 N N . ALA A 1 215 ? 13.914 -10.617 -17.781 1 98.88 215 ALA A N 1
ATOM 1601 C CA . ALA A 1 215 ? 13.602 -11.664 -16.797 1 98.88 215 ALA A CA 1
ATOM 1602 C C . ALA A 1 215 ? 12.797 -11.102 -15.633 1 98.88 215 ALA A C 1
ATOM 1604 O O . ALA A 1 215 ? 12.883 -9.906 -15.336 1 98.88 215 ALA A O 1
ATOM 1605 N N . VAL A 1 216 ? 12.023 -11.898 -15.07 1 98.94 216 VAL A N 1
ATOM 1606 C CA . VAL A 1 216 ? 11.336 -11.656 -13.797 1 98.94 216 VAL A CA 1
ATOM 1607 C C . VAL A 1 216 ? 11.75 -12.727 -12.789 1 98.94 216 VAL A C 1
ATOM 1609 O O . VAL A 1 216 ? 11.664 -13.922 -13.062 1 98.94 216 VAL A O 1
ATOM 1612 N N . VAL A 1 217 ? 12.266 -12.336 -11.633 1 98.94 217 VAL A N 1
ATOM 1613 C CA . VAL A 1 217 ? 12.672 -13.258 -10.578 1 98.94 217 VAL A CA 1
ATOM 1614 C C . VAL A 1 217 ? 11.609 -13.273 -9.477 1 98.94 217 VAL A C 1
ATOM 1616 O O . VAL A 1 217 ? 11.281 -12.234 -8.914 1 98.94 217 VAL A O 1
ATOM 1619 N N . VAL A 1 218 ? 11.07 -14.438 -9.219 1 98.94 218 VAL A N 1
ATOM 1620 C CA . VAL A 1 218 ? 9.945 -14.508 -8.289 1 98.94 218 VAL A CA 1
ATOM 1621 C C . VAL A 1 218 ? 10.18 -15.633 -7.281 1 98.94 218 VAL A C 1
ATOM 1623 O O . VAL A 1 218 ? 10.82 -16.641 -7.602 1 98.94 218 VAL A O 1
ATOM 1626 N N . PRO A 1 219 ? 9.68 -15.461 -6.031 1 98.88 219 PRO A N 1
ATOM 1627 C CA . PRO A 1 219 ? 9.648 -16.625 -5.137 1 98.88 219 PRO A CA 1
ATOM 1628 C C . PRO A 1 219 ? 8.688 -17.703 -5.605 1 98.88 219 PRO A C 1
ATOM 1630 O O . PRO A 1 219 ? 7.73 -17.422 -6.328 1 98.88 219 PRO A O 1
ATOM 1633 N N . LEU A 1 220 ? 8.984 -18.922 -5.199 1 98.75 220 LEU A N 1
ATOM 1634 C CA . LEU A 1 220 ? 8.164 -20.047 -5.652 1 98.75 220 LEU A CA 1
ATOM 1635 C C . LEU A 1 220 ? 7.785 -20.953 -4.484 1 98.75 220 LEU A C 1
ATOM 1637 O O . LEU A 1 220 ? 8.656 -21.516 -3.822 1 98.75 220 LEU A O 1
ATOM 1641 N N . GLY A 1 221 ? 6.555 -20.938 -4.082 1 97.06 221 GLY A N 1
ATOM 1642 C CA . GLY A 1 221 ? 5.906 -21.953 -3.266 1 97.06 221 GLY A CA 1
ATOM 1643 C C . GLY A 1 221 ? 4.945 -22.828 -4.051 1 97.06 221 GLY A C 1
ATOM 1644 O O . GLY A 1 221 ? 5.371 -23.703 -4.809 1 97.06 221 GLY A O 1
ATOM 1645 N N . HIS A 1 222 ? 3.668 -22.453 -3.986 1 96 222 HIS A N 1
ATOM 1646 C CA . HIS A 1 222 ? 2.689 -23.109 -4.84 1 96 222 HIS A CA 1
ATOM 1647 C C . HIS A 1 222 ? 2.752 -22.594 -6.266 1 96 222 HIS A C 1
ATOM 1649 O O . HIS A 1 222 ? 2.189 -23.188 -7.184 1 96 222 HIS A O 1
ATOM 1655 N N . GLY A 1 223 ? 3.441 -21.484 -6.41 1 98.06 223 GLY A N 1
ATOM 1656 C CA . GLY A 1 223 ? 3.67 -20.953 -7.742 1 98.06 223 GLY A CA 1
ATOM 1657 C C . GLY A 1 223 ? 2.555 -20.031 -8.219 1 98.06 223 GLY A C 1
ATOM 1658 O O . GLY A 1 223 ? 2.371 -19.844 -9.422 1 98.06 223 GLY A O 1
ATOM 1659 N N . THR A 1 224 ? 1.812 -19.406 -7.281 1 98.12 224 THR A N 1
ATOM 1660 C CA . THR A 1 224 ? 0.684 -18.578 -7.68 1 98.12 224 THR A CA 1
ATOM 1661 C C . THR A 1 224 ? 1.166 -17.328 -8.43 1 98.12 224 THR A C 1
ATOM 1663 O O . THR A 1 224 ? 0.576 -16.953 -9.445 1 98.12 224 THR A O 1
ATOM 1666 N N . LEU A 1 225 ? 2.248 -16.734 -7.965 1 98.81 225 LEU A N 1
ATOM 1667 C CA . LEU A 1 225 ? 2.762 -15.555 -8.648 1 98.81 225 LEU A CA 1
ATOM 1668 C C . LEU A 1 225 ? 3.451 -15.938 -9.953 1 98.81 225 LEU A C 1
ATOM 1670 O O . LEU A 1 225 ? 3.268 -15.273 -10.977 1 98.81 225 LEU A O 1
ATOM 1674 N N . LEU A 1 226 ? 4.262 -16.984 -9.945 1 98.94 226 LEU A N 1
ATOM 1675 C CA . LEU A 1 226 ? 4.957 -17.422 -11.148 1 98.94 226 LEU A CA 1
ATOM 1676 C C . LEU A 1 226 ? 3.965 -17.766 -12.258 1 98.94 226 LEU A C 1
ATOM 1678 O O . LEU A 1 226 ? 4.082 -17.266 -13.375 1 98.94 226 LEU A O 1
ATOM 1682 N N . LEU A 1 227 ? 3.016 -18.609 -11.93 1 98.81 227 LEU A N 1
ATOM 1683 C CA . LEU A 1 227 ? 2.029 -19.031 -12.922 1 98.81 227 LEU A CA 1
ATOM 1684 C C . LEU A 1 227 ? 1.157 -17.844 -13.344 1 98.81 227 LEU A C 1
ATOM 1686 O O . LEU A 1 227 ? 0.772 -17.75 -14.516 1 98.81 227 LEU A O 1
ATOM 1690 N N . GLY A 1 228 ? 0.803 -16.984 -12.359 1 98.69 228 GLY A N 1
ATOM 1691 C CA . GLY A 1 228 ? 0.097 -15.758 -12.711 1 98.69 228 GLY A CA 1
ATOM 1692 C C . GLY A 1 228 ? 0.86 -14.891 -13.695 1 98.69 228 GLY A C 1
ATOM 1693 O O . GLY A 1 228 ? 0.304 -14.453 -14.703 1 98.69 228 GLY A O 1
ATOM 1694 N N . ALA A 1 229 ? 2.107 -14.633 -13.367 1 98.88 229 ALA A N 1
ATOM 1695 C CA . ALA A 1 229 ? 2.953 -13.844 -14.258 1 98.88 229 ALA A CA 1
ATOM 1696 C C . ALA A 1 229 ? 3.021 -14.461 -15.648 1 98.88 229 ALA A C 1
ATOM 1698 O O . ALA A 1 229 ? 2.832 -13.773 -16.656 1 98.88 229 ALA A O 1
ATOM 1699 N N . TYR A 1 230 ? 3.229 -15.75 -15.734 1 98.81 230 TYR A N 1
ATOM 1700 C CA . TYR A 1 230 ? 3.301 -16.453 -17 1 98.81 230 TYR A CA 1
ATOM 1701 C C . TYR A 1 230 ? 2.021 -16.266 -17.812 1 98.81 230 TYR A C 1
ATOM 1703 O O . TYR A 1 230 ? 2.074 -15.93 -19 1 98.81 230 TYR A O 1
ATOM 1711 N N . ARG A 1 231 ? 0.92 -16.5 -17.125 1 98.12 231 ARG A N 1
ATOM 1712 C CA . ARG A 1 231 ? -0.372 -16.344 -17.797 1 98.12 231 ARG A CA 1
ATOM 1713 C C . ARG A 1 231 ? -0.56 -14.922 -18.312 1 98.12 231 ARG A C 1
ATOM 1715 O O . ARG A 1 231 ? -1.048 -14.719 -19.422 1 98.12 231 ARG A O 1
ATOM 1722 N N . GLY A 1 232 ? -0.2 -13.93 -17.484 1 98.44 232 GLY A N 1
ATOM 1723 C CA . GLY A 1 232 ? -0.33 -12.531 -17.891 1 98.44 232 GLY A CA 1
ATOM 1724 C C . GLY A 1 232 ? 0.507 -12.172 -19.094 1 98.44 232 GLY A C 1
ATOM 1725 O O . GLY A 1 232 ? -0.005 -11.617 -20.062 1 98.44 232 GLY A O 1
ATOM 1726 N N . PHE A 1 233 ? 1.787 -12.547 -19.062 1 98.62 233 PHE A N 1
ATOM 1727 C CA . PHE A 1 233 ? 2.672 -12.234 -20.188 1 98.62 233 PHE A CA 1
ATOM 1728 C C . PHE A 1 233 ? 2.268 -13.008 -21.438 1 98.62 233 PHE A C 1
ATOM 1730 O O . PHE A 1 233 ? 2.301 -12.477 -22.547 1 98.62 233 PHE A O 1
ATOM 1737 N N . ARG A 1 234 ? 1.902 -14.258 -21.25 1 98 234 ARG A N 1
ATOM 1738 C CA . ARG A 1 234 ? 1.506 -15.086 -22.391 1 98 234 ARG A CA 1
ATOM 1739 C C . ARG A 1 234 ? 0.298 -14.492 -23.109 1 98 234 ARG A C 1
ATOM 1741 O O . ARG A 1 234 ? 0.261 -14.453 -24.344 1 98 234 ARG A O 1
ATOM 1748 N N . THR A 1 235 ? -0.71 -14.078 -22.312 1 97.5 235 THR A N 1
ATOM 1749 C CA . THR A 1 235 ? -1.913 -13.508 -22.922 1 97.5 235 THR A CA 1
ATOM 1750 C C . THR A 1 235 ? -1.575 -12.273 -23.734 1 97.5 235 THR A C 1
ATOM 1752 O O . THR A 1 235 ? -2.188 -12.023 -24.781 1 97.5 235 THR A O 1
ATOM 1755 N N . LEU A 1 236 ? -0.605 -11.492 -23.297 1 98 236 LEU A N 1
ATOM 1756 C CA . LEU A 1 236 ? -0.203 -10.289 -24.016 1 98 236 LEU A CA 1
ATOM 1757 C C . LEU A 1 236 ? 0.475 -10.641 -25.328 1 98 236 LEU A C 1
ATOM 1759 O O . LEU A 1 236 ? 0.23 -9.992 -26.359 1 98 236 LEU A O 1
ATOM 1763 N N . VAL A 1 237 ? 1.34 -11.656 -25.281 1 97.38 237 VAL A N 1
ATOM 1764 C CA . VAL A 1 237 ? 2.004 -12.109 -26.5 1 97.38 237 VAL A CA 1
ATOM 1765 C C . VAL A 1 237 ? 0.966 -12.641 -27.484 1 97.38 237 VAL A C 1
ATOM 1767 O O . VAL A 1 237 ? 1.004 -12.312 -28.672 1 97.38 237 VAL A O 1
ATOM 1770 N N . GLU A 1 238 ? 0.026 -13.375 -26.984 1 95.44 238 GLU A N 1
ATOM 1771 C CA . GLU A 1 238 ? -1.032 -13.938 -27.812 1 95.44 238 GLU A CA 1
ATOM 1772 C C . GLU A 1 238 ? -1.912 -12.836 -28.406 1 95.44 238 GLU A C 1
ATOM 1774 O O . GLU A 1 238 ? -2.42 -12.977 -29.516 1 95.44 238 GLU A O 1
ATOM 1779 N N . ALA A 1 239 ? -2.076 -11.766 -27.672 1 95.31 239 ALA A N 1
ATOM 1780 C CA . ALA A 1 239 ? -2.887 -10.641 -28.125 1 95.31 239 ALA A CA 1
ATOM 1781 C C . ALA A 1 239 ? -2.1 -9.75 -29.078 1 95.31 239 ALA A C 1
ATOM 1783 O O . ALA A 1 239 ? -2.664 -8.844 -29.703 1 95.31 239 ALA A O 1
ATOM 1784 N N . GLY A 1 240 ? -0.81 -9.93 -29.156 1 95.94 240 GLY A N 1
ATOM 1785 C CA . GLY A 1 240 ? 0.051 -9.109 -30 1 95.94 240 GLY A CA 1
ATOM 1786 C C . GLY A 1 240 ? 0.473 -7.816 -29.328 1 95.94 240 GLY A C 1
ATOM 1787 O O . GLY A 1 240 ? 0.898 -6.871 -29.984 1 95.94 240 GLY A O 1
ATOM 1788 N N . TRP A 1 241 ? 0.274 -7.742 -27.984 1 97.56 241 TRP A N 1
ATOM 1789 C CA . TRP A 1 241 ? 0.6 -6.523 -27.25 1 97.56 241 TRP A CA 1
ATOM 1790 C C . TRP A 1 241 ? 2.061 -6.523 -26.812 1 97.56 241 TRP A C 1
ATOM 1792 O O . TRP A 1 241 ? 2.631 -5.469 -26.531 1 97.56 241 TRP A O 1
ATOM 1802 N N . ALA A 1 242 ? 2.682 -7.688 -26.703 1 96.88 242 ALA A N 1
ATOM 1803 C CA . ALA A 1 242 ? 4.09 -7.859 -26.359 1 96.88 242 ALA A CA 1
ATOM 1804 C C . ALA A 1 242 ? 4.773 -8.836 -27.297 1 96.88 242 ALA A C 1
ATOM 1806 O O . ALA A 1 242 ? 4.137 -9.758 -27.812 1 96.88 242 ALA A O 1
ATOM 1807 N N . ASP A 1 243 ? 6.039 -8.719 -27.5 1 95.06 243 ASP A N 1
ATOM 1808 C CA . ASP A 1 243 ? 6.746 -9.5 -28.516 1 95.06 243 ASP A CA 1
ATOM 1809 C C . ASP A 1 243 ? 7.246 -10.82 -27.938 1 95.06 243 ASP A C 1
ATOM 1811 O O . ASP A 1 243 ? 7.234 -11.844 -28.625 1 95.06 243 ASP A O 1
ATOM 1815 N N . ASP A 1 244 ? 7.719 -10.75 -26.734 1 96.25 244 ASP A N 1
ATOM 1816 C CA . ASP A 1 244 ? 8.359 -11.922 -26.156 1 96.25 244 ASP A CA 1
ATOM 1817 C C . ASP A 1 244 ? 7.941 -12.117 -24.703 1 96.25 244 ASP A C 1
ATOM 1819 O O . ASP A 1 244 ? 7.48 -11.18 -24.047 1 96.25 244 ASP A O 1
ATOM 1823 N N . LEU A 1 245 ? 8.094 -13.352 -24.281 1 98.31 245 LEU A N 1
ATOM 1824 C CA . LEU A 1 245 ? 7.961 -13.68 -22.859 1 98.31 245 LEU A CA 1
ATOM 1825 C C . LEU A 1 245 ? 9.258 -13.391 -22.109 1 98.31 245 LEU A C 1
ATOM 1827 O O . LEU A 1 245 ? 10.344 -13.664 -22.625 1 98.31 245 LEU A O 1
ATOM 1831 N N . PRO A 1 246 ? 9.156 -12.734 -20.969 1 98.81 246 PRO A N 1
ATOM 1832 C CA . PRO A 1 246 ? 10.367 -12.719 -20.141 1 98.81 246 PRO A CA 1
ATOM 1833 C C . PRO A 1 246 ? 10.75 -14.102 -19.625 1 98.81 246 PRO A C 1
ATOM 1835 O O . PRO A 1 246 ? 9.883 -14.969 -19.469 1 98.81 246 PRO A O 1
ATOM 1838 N N . ARG A 1 247 ? 12.008 -14.312 -19.391 1 98.69 247 ARG A N 1
ATOM 1839 C CA . ARG A 1 247 ? 12.414 -15.5 -18.641 1 98.69 247 ARG A CA 1
ATOM 1840 C C . ARG A 1 247 ? 11.906 -15.445 -17.203 1 98.69 247 ARG A C 1
ATOM 1842 O O . ARG A 1 247 ? 12.094 -14.445 -16.516 1 98.69 247 ARG A O 1
ATOM 1849 N N . LEU A 1 248 ? 11.211 -16.438 -16.828 1 98.94 248 LEU A N 1
ATOM 1850 C CA . LEU A 1 248 ? 10.781 -16.531 -15.438 1 98.94 248 LEU A CA 1
ATOM 1851 C C . LEU A 1 248 ? 11.797 -17.297 -14.609 1 98.94 248 LEU A C 1
ATOM 1853 O O . LEU A 1 248 ? 12.133 -18.438 -14.93 1 98.94 248 LEU A O 1
ATOM 1857 N N . LEU A 1 249 ? 12.328 -16.688 -13.617 1 98.94 249 LEU A N 1
ATOM 1858 C CA . LEU A 1 249 ? 13.328 -17.281 -12.734 1 98.94 249 LEU A CA 1
ATOM 1859 C C . LEU A 1 249 ? 12.781 -17.438 -11.32 1 98.94 249 LEU A C 1
ATOM 1861 O O . LEU A 1 249 ? 12.461 -16.438 -10.664 1 98.94 249 LEU A O 1
ATOM 1865 N N . ALA A 1 250 ? 12.688 -18.688 -10.906 1 98.94 250 ALA A N 1
ATOM 1866 C CA . ALA A 1 250 ? 12.062 -19 -9.625 1 98.94 250 ALA A CA 1
ATOM 1867 C C . ALA A 1 250 ? 13.109 -19.188 -8.531 1 98.94 250 ALA A C 1
ATOM 1869 O O . ALA A 1 250 ? 14.211 -19.672 -8.797 1 98.94 250 ALA A O 1
ATOM 1870 N N . VAL A 1 251 ? 12.781 -18.797 -7.348 1 98.94 251 VAL A N 1
ATOM 1871 C CA . VAL A 1 251 ? 13.648 -19 -6.188 1 98.94 251 VAL A CA 1
ATOM 1872 C C . VAL A 1 251 ? 12.859 -19.672 -5.066 1 98.94 251 VAL A C 1
ATOM 1874 O O . VAL A 1 251 ? 11.828 -19.156 -4.625 1 98.94 251 VAL A O 1
ATOM 1877 N N . GLN A 1 252 ? 13.25 -20.812 -4.633 1 98.88 252 GLN A N 1
ATOM 1878 C CA . GLN A 1 252 ? 12.609 -21.562 -3.562 1 98.88 252 GLN A CA 1
ATOM 1879 C C . GLN A 1 252 ? 13.438 -21.516 -2.283 1 98.88 252 GLN A C 1
ATOM 1881 O O . GLN A 1 252 ? 14.547 -20.984 -2.277 1 98.88 252 GLN A O 1
ATOM 1886 N N . ALA A 1 253 ? 12.867 -21.938 -1.156 1 98.5 253 ALA A N 1
ATOM 1887 C CA . ALA A 1 253 ? 13.555 -22.062 0.126 1 98.5 253 ALA A CA 1
ATOM 1888 C C . ALA A 1 253 ? 14.297 -23.391 0.22 1 98.5 253 ALA A C 1
ATOM 1890 O O . ALA A 1 253 ? 13.711 -24.453 -0.014 1 98.5 253 ALA A O 1
ATOM 1891 N N . SER A 1 254 ? 15.602 -23.3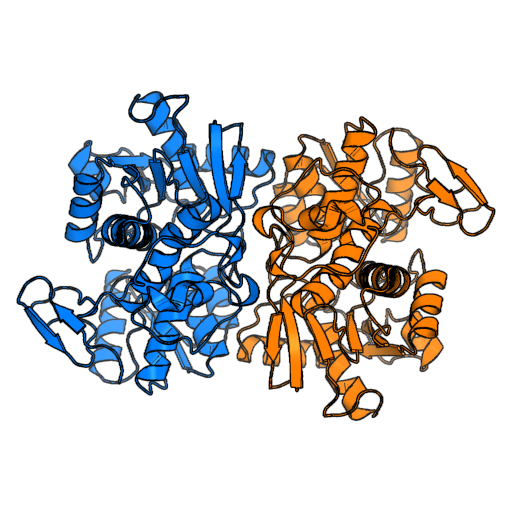12 0.586 1 98.12 254 SER A N 1
ATOM 1892 C CA . SER A 1 254 ? 16.344 -24.547 0.766 1 98.12 254 SER A CA 1
ATOM 1893 C C . SER A 1 254 ? 15.625 -25.5 1.712 1 98.12 254 SER A C 1
ATOM 1895 O O . SER A 1 254 ? 15.078 -25.078 2.732 1 98.12 254 SER A O 1
ATOM 1897 N N . GLY A 1 255 ? 15.57 -26.797 1.368 1 96.75 255 GLY A N 1
ATOM 1898 C CA . GLY A 1 255 ? 14.844 -27.781 2.141 1 96.75 255 GLY A CA 1
ATOM 1899 C C . GLY A 1 255 ? 13.391 -27.922 1.723 1 96.75 255 GLY A C 1
ATOM 1900 O O . GLY A 1 255 ? 12.734 -28.906 2.066 1 96.75 255 GLY A O 1
ATOM 1901 N N . TYR A 1 256 ? 12.906 -26.984 1.021 1 96.38 256 TYR A N 1
ATOM 1902 C CA . TYR A 1 256 ? 11.555 -26.938 0.479 1 96.38 256 TYR A CA 1
ATOM 1903 C C . TYR A 1 256 ? 11.562 -26.516 -0.988 1 96.38 256 TYR A C 1
ATOM 1905 O O . TYR A 1 256 ? 10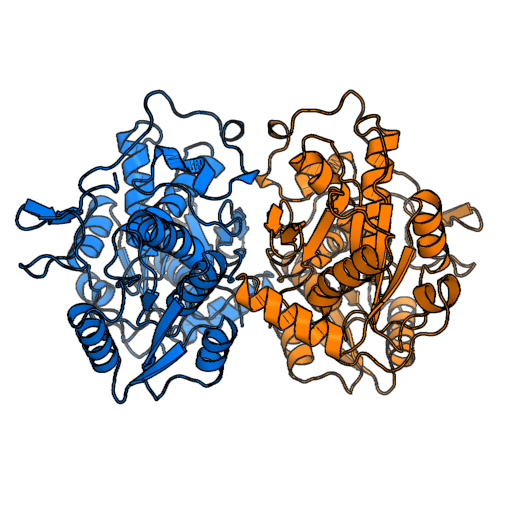.875 -25.578 -1.382 1 96.38 256 TYR A O 1
ATOM 1913 N N . ALA A 1 257 ? 12.398 -27.266 -1.763 1 98.12 257 ALA A N 1
ATOM 1914 C CA . ALA A 1 257 ? 12.719 -26.766 -3.096 1 98.12 257 ALA A CA 1
ATOM 1915 C C . ALA A 1 257 ? 12.602 -27.875 -4.141 1 98.12 257 ALA A C 1
ATOM 1917 O O . ALA A 1 257 ? 13.531 -28.109 -4.906 1 98.12 257 ALA A O 1
ATOM 1918 N N . PRO A 1 258 ? 11.422 -28.453 -4.242 1 97.75 258 PRO A N 1
ATOM 1919 C CA . PRO A 1 258 ? 11.312 -29.594 -5.152 1 97.75 258 PRO A CA 1
ATOM 1920 C C . PRO A 1 258 ? 11.617 -29.219 -6.602 1 97.75 258 PRO A C 1
ATOM 1922 O O . PRO A 1 258 ? 12.227 -30.016 -7.328 1 97.75 258 PRO A O 1
ATOM 1925 N N . VAL A 1 259 ? 11.227 -28.078 -7.094 1 98.62 259 VAL A N 1
ATOM 1926 C CA . VAL A 1 259 ? 11.438 -27.672 -8.477 1 98.62 259 VAL A CA 1
ATOM 1927 C C . VAL A 1 259 ? 12.914 -27.391 -8.719 1 98.62 259 VAL A C 1
ATOM 1929 O O . VAL A 1 259 ? 13.5 -27.875 -9.695 1 98.62 259 VAL A O 1
ATOM 1932 N N . ALA A 1 260 ? 13.492 -26.641 -7.848 1 98.62 260 ALA A N 1
ATOM 1933 C CA . ALA A 1 260 ? 14.914 -26.312 -7.941 1 98.62 260 ALA A CA 1
ATOM 1934 C C . ALA A 1 260 ? 15.781 -27.562 -7.883 1 98.62 260 ALA A C 1
ATOM 1936 O O . ALA A 1 260 ? 16.734 -27.703 -8.656 1 98.62 260 ALA A O 1
ATOM 1937 N N . ASP A 1 261 ? 15.484 -28.453 -6.949 1 97.94 261 ASP A N 1
ATOM 1938 C CA . ASP A 1 261 ? 16.266 -29.656 -6.75 1 97.94 261 ASP A CA 1
ATOM 1939 C C . ASP A 1 261 ? 16.188 -30.578 -7.977 1 97.94 261 ASP A C 1
ATOM 1941 O O . ASP A 1 261 ? 17.188 -31.188 -8.359 1 97.94 261 ASP A O 1
ATOM 1945 N N . ASP A 1 262 ? 15.047 -30.641 -8.523 1 97.56 262 ASP A N 1
ATOM 1946 C CA . ASP A 1 262 ? 14.891 -31.453 -9.727 1 97.56 262 ASP A CA 1
ATOM 1947 C C . ASP A 1 262 ? 15.703 -30.875 -10.891 1 97.56 262 ASP A C 1
ATOM 1949 O O . ASP A 1 262 ? 16.234 -31.625 -11.711 1 97.56 262 ASP A O 1
ATOM 1953 N N . ARG A 1 263 ? 15.773 -29.578 -10.984 1 96.88 263 ARG A N 1
ATOM 1954 C CA . ARG A 1 263 ? 16.391 -28.922 -12.141 1 96.88 263 ARG A CA 1
ATOM 1955 C C . ARG A 1 263 ? 17.891 -28.766 -11.945 1 96.88 263 ARG A C 1
ATOM 1957 O O . ARG A 1 263 ? 18.656 -28.859 -12.906 1 96.88 263 ARG A O 1
ATOM 1964 N N . ASN A 1 264 ? 18.297 -28.516 -10.727 1 96.06 264 ASN A N 1
ATOM 1965 C CA . ASN A 1 264 ? 19.688 -28.125 -10.523 1 96.06 264 ASN A CA 1
ATOM 1966 C C . ASN A 1 264 ? 20.359 -28.969 -9.438 1 96.06 264 ASN A C 1
ATOM 1968 O O . ASN A 1 264 ? 21.469 -28.672 -9.016 1 96.06 264 ASN A O 1
ATOM 1972 N N . GLY A 1 265 ? 19.719 -29.969 -8.93 1 92.88 265 GLY A N 1
ATOM 1973 C CA . GLY A 1 265 ? 20.266 -30.812 -7.879 1 92.88 265 GLY A CA 1
ATOM 1974 C C . GLY A 1 265 ? 19.812 -30.406 -6.488 1 92.88 265 GLY A C 1
ATOM 1975 O O . GLY A 1 265 ? 19.375 -29.266 -6.277 1 92.88 265 GLY A O 1
ATOM 1976 N N . GLY A 1 266 ? 19.969 -31.25 -5.551 1 90.31 266 GLY A N 1
ATOM 1977 C CA . GLY A 1 266 ? 19.5 -31.062 -4.191 1 90.31 266 GLY A CA 1
ATOM 1978 C C . GLY A 1 266 ? 20.172 -29.906 -3.48 1 90.31 266 GLY A C 1
ATOM 1979 O O . GLY A 1 266 ? 21.406 -29.797 -3.5 1 90.31 266 GLY A O 1
ATOM 1980 N N . SER A 1 267 ? 19.375 -29.047 -2.936 1 89.25 267 SER A N 1
ATOM 1981 C CA . SER A 1 267 ? 19.875 -27.922 -2.156 1 89.25 267 SER A CA 1
ATOM 1982 C C . SER A 1 267 ? 20.266 -28.359 -0.748 1 89.25 267 SER A C 1
ATOM 1984 O O . SER A 1 267 ? 19.656 -29.266 -0.182 1 89.25 267 SER A O 1
ATOM 1986 N N . ALA A 1 268 ? 21.328 -27.734 -0.254 1 89.38 268 ALA A N 1
ATOM 1987 C CA . ALA A 1 268 ? 21.797 -28.047 1.096 1 89.38 268 ALA A CA 1
ATOM 1988 C C . ALA A 1 268 ? 21.062 -27.188 2.135 1 89.38 268 ALA A C 1
ATOM 1990 O O . ALA A 1 268 ? 20.734 -26.031 1.868 1 89.38 268 ALA A O 1
ATOM 1991 N N . GLY A 1 269 ? 20.812 -27.781 3.271 1 91.75 269 GLY A N 1
ATOM 1992 C CA . GLY A 1 269 ? 20.297 -27.062 4.414 1 91.75 269 GLY A CA 1
ATOM 1993 C C . GLY A 1 269 ? 18.812 -26.734 4.297 1 91.75 269 GLY A C 1
ATOM 1994 O O . GLY A 1 269 ? 18.094 -27.359 3.51 1 91.75 269 GLY A O 1
ATOM 1995 N N . THR A 1 270 ? 18.344 -25.875 5.27 1 93.75 270 THR A N 1
ATOM 1996 C CA . THR A 1 270 ? 16.938 -25.469 5.312 1 93.75 270 THR A CA 1
ATOM 1997 C C . THR A 1 270 ? 16.828 -23.938 5.41 1 93.75 270 THR A C 1
ATOM 1999 O O . THR A 1 270 ? 17.766 -23.266 5.859 1 93.75 270 THR A O 1
ATOM 2002 N N . ASN A 1 271 ? 15.859 -23.438 4.812 1 97.44 271 ASN A N 1
ATOM 2003 C CA . ASN A 1 271 ? 15.492 -22.031 4.984 1 97.44 271 ASN A CA 1
ATOM 2004 C C . ASN A 1 271 ? 14.242 -21.891 5.84 1 97.44 271 ASN A C 1
ATOM 2006 O O . ASN A 1 271 ? 13.117 -22 5.332 1 97.44 271 ASN A O 1
ATOM 2010 N N . ASP A 1 272 ? 14.383 -21.516 7.094 1 95 272 ASP A N 1
ATOM 2011 C CA . ASP A 1 272 ? 13.297 -21.453 8.062 1 95 272 ASP A CA 1
ATOM 2012 C C . ASP A 1 272 ? 12.695 -20.047 8.125 1 95 272 ASP A C 1
ATOM 2014 O O . ASP A 1 272 ? 11.711 -19.812 8.828 1 95 272 ASP A O 1
ATOM 2018 N N . LEU A 1 273 ? 13.234 -19.156 7.363 1 96 273 LEU A N 1
ATOM 2019 C CA . LEU A 1 273 ? 12.789 -17.766 7.418 1 96 273 LEU A CA 1
ATOM 2020 C C . LEU A 1 273 ? 11.672 -17.516 6.406 1 96 273 LEU A C 1
ATOM 2022 O O . LEU A 1 273 ? 10.734 -16.766 6.684 1 96 273 LEU A O 1
ATOM 2026 N N . ALA A 1 274 ? 11.828 -18.109 5.25 1 96.19 274 ALA A N 1
ATOM 2027 C CA . ALA A 1 274 ? 10.852 -17.891 4.188 1 96.19 274 ALA A CA 1
ATOM 2028 C C . ALA A 1 274 ? 9.672 -18.859 4.32 1 96.19 274 ALA A C 1
ATOM 2030 O O . ALA A 1 274 ? 9.414 -19.656 3.418 1 96.19 274 ALA A O 1
ATOM 2031 N N . ASP A 1 275 ? 8.969 -18.719 5.336 1 92.56 275 ASP A N 1
ATOM 2032 C CA . ASP A 1 275 ? 7.93 -19.672 5.723 1 92.56 275 ASP A CA 1
ATOM 2033 C C . ASP A 1 275 ? 6.781 -19.672 4.719 1 92.56 275 ASP A C 1
ATOM 2035 O O . ASP A 1 275 ? 6.102 -20.688 4.543 1 92.56 275 ASP A O 1
ATOM 2039 N N . GLY A 1 276 ? 6.578 -18.578 3.992 1 92.06 276 GLY A N 1
ATOM 2040 C CA . GLY A 1 276 ? 5.461 -18.438 3.07 1 92.06 276 GLY A CA 1
ATOM 2041 C C . GLY A 1 276 ? 5.594 -19.312 1.837 1 92.06 276 GLY A C 1
ATOM 2042 O O . GLY A 1 276 ? 4.625 -19.516 1.107 1 92.06 276 GLY A O 1
ATOM 2043 N N . ILE A 1 277 ? 6.793 -19.891 1.625 1 96.5 277 ILE A N 1
ATOM 2044 C CA . ILE A 1 277 ? 6.977 -20.656 0.397 1 96.5 277 ILE A CA 1
ATOM 2045 C C . ILE A 1 277 ? 7.555 -22.031 0.729 1 96.5 277 ILE A C 1
ATOM 2047 O O . ILE A 1 277 ? 8.195 -22.656 -0.117 1 96.5 277 ILE A O 1
ATOM 2051 N N . GLN A 1 278 ? 7.387 -22.469 1.993 1 94.81 278 GLN A N 1
ATOM 2052 C CA . GLN A 1 278 ? 7.797 -23.828 2.363 1 94.81 278 GLN A CA 1
ATOM 2053 C C . GLN A 1 278 ? 6.773 -24.859 1.899 1 94.81 278 GLN A C 1
ATOM 2055 O O . GLN A 1 278 ? 6.008 -25.391 2.709 1 94.81 278 GLN A O 1
ATOM 2060 N N . VAL A 1 279 ? 6.816 -25.141 0.615 1 94.38 279 VAL A N 1
ATOM 2061 C CA . VAL A 1 279 ? 5.887 -26.062 -0.033 1 94.38 279 VAL A CA 1
ATOM 2062 C C . VAL A 1 279 ? 6.66 -27.219 -0.66 1 94.38 279 VAL A C 1
ATOM 2064 O O . VAL A 1 279 ? 7.484 -27 -1.553 1 94.38 279 VAL A O 1
ATOM 2067 N N . ARG A 1 280 ? 6.383 -28.391 -0.293 1 92.75 280 ARG A N 1
ATOM 2068 C CA . ARG A 1 280 ? 7.105 -29.547 -0.786 1 92.75 280 ARG A CA 1
ATOM 2069 C C . ARG A 1 280 ? 6.414 -30.156 -2.002 1 92.75 280 ARG A C 1
ATOM 2071 O O . ARG A 1 280 ? 7.059 -30.781 -2.844 1 92.75 280 ARG A O 1
ATOM 2078 N N . GLU A 1 281 ? 5.145 -29.953 -2.031 1 93.75 281 GLU A N 1
ATOM 2079 C CA . GLU A 1 281 ? 4.352 -30.516 -3.119 1 93.75 281 GLU A CA 1
ATOM 2080 C C . GLU A 1 281 ? 3.4 -29.484 -3.703 1 93.75 281 GLU A C 1
ATOM 2082 O O . GLU A 1 281 ? 2.203 -29.5 -3.414 1 93.75 281 GLU A O 1
ATOM 2087 N N . PRO A 1 282 ? 3.916 -28.641 -4.594 1 95.75 282 PRO A N 1
ATOM 2088 C CA . PRO A 1 282 ? 3.02 -27.656 -5.215 1 95.75 282 PRO A CA 1
ATOM 2089 C C . PRO A 1 282 ? 1.854 -28.312 -5.953 1 95.75 282 PRO A C 1
ATOM 2091 O O . PRO A 1 282 ? 2.047 -29.297 -6.672 1 95.75 282 PRO A O 1
ATOM 2094 N N . VAL A 1 283 ? 0.693 -27.781 -5.832 1 95.5 283 VAL A N 1
ATOM 2095 C CA . VAL A 1 283 ? -0.538 -28.328 -6.402 1 95.5 283 VAL A CA 1
ATOM 2096 C C . VAL A 1 283 ? -0.416 -28.406 -7.922 1 95.5 283 VAL A C 1
ATOM 2098 O O . VAL A 1 283 ? -0.879 -29.359 -8.539 1 95.5 283 VAL A O 1
ATOM 2101 N N . ARG A 1 284 ? 0.214 -27.406 -8.492 1 97.56 284 ARG A N 1
ATOM 2102 C CA . ARG A 1 284 ? 0.297 -27.297 -9.945 1 97.56 284 ARG A CA 1
ATOM 2103 C C . ARG A 1 284 ? 1.735 -27.453 -10.422 1 97.56 284 ARG A C 1
ATOM 2105 O O . ARG A 1 284 ? 2.211 -26.656 -11.242 1 97.56 284 ARG A O 1
ATOM 2112 N N . ARG A 1 285 ? 2.357 -28.438 -9.938 1 97.5 285 ARG A N 1
ATOM 2113 C CA . ARG A 1 285 ? 3.773 -28.672 -10.203 1 97.5 285 ARG A CA 1
ATOM 2114 C C . ARG A 1 285 ? 4.039 -28.781 -11.703 1 97.5 285 ARG A C 1
ATOM 2116 O O . ARG A 1 285 ? 4.973 -28.156 -12.219 1 97.5 285 ARG A O 1
ATOM 2123 N N . ALA A 1 286 ? 3.23 -29.5 -12.422 1 97.19 286 ALA A N 1
ATOM 2124 C CA . ALA A 1 286 ? 3.424 -29.688 -13.859 1 97.19 286 ALA A CA 1
ATOM 2125 C C . ALA A 1 286 ? 3.316 -28.359 -14.609 1 97.19 286 ALA A C 1
ATOM 2127 O O . ALA A 1 286 ? 4.074 -28.109 -15.547 1 97.19 286 ALA A O 1
ATOM 2128 N N . ALA A 1 287 ? 2.373 -27.547 -14.195 1 98.06 287 ALA A N 1
ATOM 2129 C CA . ALA A 1 287 ? 2.199 -26.25 -14.828 1 98.06 287 ALA A CA 1
ATOM 2130 C C . ALA A 1 287 ? 3.398 -25.344 -14.555 1 98.06 287 ALA A C 1
ATOM 2132 O O . ALA A 1 287 ? 3.811 -24.578 -15.422 1 98.06 287 ALA A O 1
ATOM 2133 N N . VAL A 1 288 ? 3.951 -25.422 -13.328 1 98.75 288 VAL A N 1
ATOM 2134 C CA . VAL A 1 288 ? 5.133 -24.641 -12.969 1 98.75 288 VAL A CA 1
ATOM 2135 C C . VAL A 1 288 ? 6.305 -25.047 -13.859 1 98.75 288 VAL A C 1
ATOM 2137 O O . VAL A 1 288 ? 6.965 -24.188 -14.453 1 98.75 288 VAL A O 1
ATOM 2140 N N . ASP A 1 289 ? 6.496 -26.344 -14.008 1 98.62 289 ASP A N 1
ATOM 2141 C CA . ASP A 1 289 ? 7.582 -26.844 -14.852 1 98.62 289 ASP A CA 1
ATOM 2142 C C . ASP A 1 289 ? 7.398 -26.391 -16.297 1 98.62 289 ASP A C 1
ATOM 2144 O O . ASP A 1 289 ? 8.352 -25.953 -16.953 1 98.62 289 ASP A O 1
ATOM 2148 N N . ALA A 1 290 ? 6.199 -26.484 -16.766 1 98.5 290 ALA A N 1
ATOM 2149 C CA . ALA A 1 290 ? 5.902 -26.109 -18.141 1 98.5 290 ALA A CA 1
ATOM 2150 C C . ALA A 1 290 ? 6.16 -24.609 -18.375 1 98.5 290 ALA A C 1
ATOM 2152 O O . ALA A 1 290 ? 6.668 -24.219 -19.422 1 98.5 290 ALA A O 1
ATOM 2153 N N . ALA A 1 291 ? 5.77 -23.766 -17.438 1 98.81 291 ALA A N 1
ATOM 2154 C CA . ALA A 1 291 ? 5.984 -22.328 -17.547 1 98.81 291 ALA A CA 1
ATOM 2155 C C . ALA A 1 291 ? 7.473 -21.984 -17.594 1 98.81 291 ALA A C 1
ATOM 2157 O O . ALA A 1 291 ? 7.902 -21.156 -18.391 1 98.81 291 ALA A O 1
ATOM 2158 N N . LEU A 1 292 ? 8.242 -22.625 -16.703 1 98.81 292 LEU A N 1
ATOM 2159 C CA . LEU A 1 292 ? 9.688 -22.406 -16.703 1 98.81 292 LEU A CA 1
ATOM 2160 C C . LEU A 1 292 ? 10.305 -22.844 -18.031 1 98.81 292 LEU A C 1
ATOM 2162 O O . LEU A 1 292 ? 11.125 -22.109 -18.594 1 98.81 292 LEU A O 1
ATOM 2166 N N . ASP A 1 293 ? 9.859 -23.969 -18.547 1 98.69 293 ASP A N 1
ATOM 2167 C CA . ASP A 1 293 ? 10.375 -24.453 -19.828 1 98.69 293 ASP A CA 1
ATOM 2168 C C . ASP A 1 293 ? 10.008 -23.516 -20.969 1 98.69 293 ASP A C 1
ATOM 2170 O O . ASP A 1 293 ? 10.852 -23.172 -21.797 1 98.69 293 ASP A O 1
ATOM 2174 N N . ALA A 1 294 ? 8.805 -23.094 -20.984 1 98.56 294 ALA A N 1
ATOM 2175 C CA . ALA A 1 294 ? 8.281 -22.266 -22.078 1 98.56 294 ALA A CA 1
ATOM 2176 C C . ALA A 1 294 ? 8.984 -20.906 -22.125 1 98.56 294 ALA A C 1
ATOM 2178 O O . ALA A 1 294 ? 9.016 -20.266 -23.172 1 98.56 294 ALA A O 1
ATOM 2179 N N . THR A 1 295 ? 9.578 -20.469 -21.016 1 98.69 295 THR A N 1
ATOM 2180 C CA . THR A 1 295 ? 10.156 -19.125 -20.953 1 98.69 295 THR A CA 1
ATOM 2181 C C . THR A 1 295 ? 11.68 -19.203 -20.906 1 98.69 295 THR A C 1
ATOM 2183 O O . THR A 1 295 ? 12.344 -18.172 -20.766 1 98.69 295 THR A O 1
ATOM 2186 N N . GLY A 1 296 ? 12.172 -20.438 -21 1 98.19 296 GLY A N 1
ATOM 2187 C CA . GLY A 1 296 ? 13.602 -20.578 -20.781 1 98.19 296 GLY A CA 1
ATOM 2188 C C . GLY A 1 296 ? 14.031 -20.219 -19.359 1 98.19 296 GLY A C 1
ATOM 2189 O O . GLY A 1 296 ? 15.141 -19.734 -19.141 1 98.19 296 GLY A O 1
ATOM 2190 N N . GLY A 1 297 ? 13.141 -20.422 -18.469 1 98.62 297 GLY A N 1
AT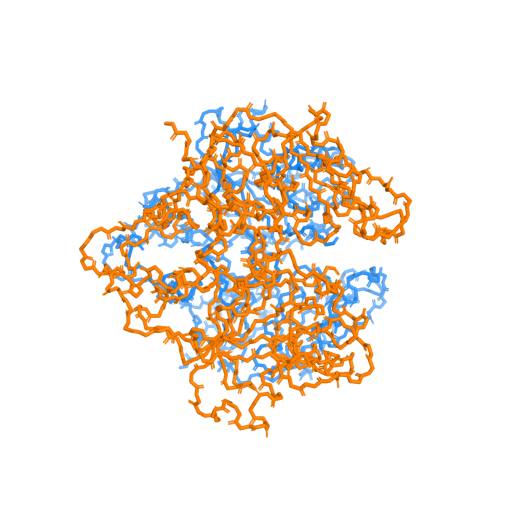OM 2191 C CA . GLY A 1 297 ? 13.359 -20.062 -17.078 1 98.62 297 GLY A CA 1
ATOM 2192 C C . GLY A 1 297 ? 14.156 -21.109 -16.312 1 98.62 297 GLY A C 1
ATOM 2193 O O . GLY A 1 297 ? 14.711 -22.031 -16.906 1 98.62 297 GLY A O 1
ATOM 2194 N N . ASP A 1 298 ? 14.305 -20.859 -14.992 1 98.69 298 ASP A N 1
ATOM 2195 C CA . ASP A 1 298 ? 15.07 -21.719 -14.086 1 98.69 298 ASP A CA 1
ATOM 2196 C C . ASP A 1 298 ? 14.539 -21.625 -12.664 1 98.69 298 ASP A C 1
ATOM 2198 O O . ASP A 1 298 ? 13.602 -20.859 -12.398 1 98.69 298 ASP A O 1
ATOM 2202 N N . ALA A 1 299 ? 15.039 -22.484 -11.836 1 98.88 299 ALA A N 1
ATOM 2203 C CA . ALA A 1 299 ? 14.695 -22.453 -10.414 1 98.88 299 ALA A CA 1
ATOM 2204 C C . ALA A 1 299 ? 15.898 -22.797 -9.555 1 98.88 299 ALA A C 1
ATOM 2206 O O . ALA A 1 299 ? 16.656 -23.719 -9.867 1 98.88 299 ALA A O 1
ATOM 2207 N N . ILE A 1 300 ? 16.094 -22.062 -8.531 1 98.69 300 ILE A N 1
ATOM 2208 C CA . ILE A 1 300 ? 17.156 -22.328 -7.562 1 98.69 300 ILE A CA 1
ATOM 2209 C C . ILE A 1 300 ? 16.594 -22.234 -6.145 1 98.69 300 ILE A C 1
ATOM 2211 O O . ILE A 1 300 ? 15.43 -21.875 -5.957 1 98.69 300 ILE A O 1
ATOM 2215 N N . ALA A 1 301 ? 17.375 -22.609 -5.191 1 98.62 301 ALA A N 1
ATOM 2216 C CA . ALA A 1 301 ? 17.016 -22.5 -3.781 1 98.62 301 ALA A CA 1
ATOM 2217 C C . ALA A 1 301 ? 18.016 -21.641 -3.018 1 98.62 301 ALA A C 1
ATOM 2219 O O . ALA A 1 301 ? 19.219 -21.656 -3.324 1 98.62 301 ALA A O 1
ATOM 2220 N N . VAL A 1 302 ? 17.547 -20.875 -2.047 1 98.44 302 VAL A N 1
ATOM 2221 C CA . VAL A 1 302 ? 18.453 -20.047 -1.262 1 98.44 302 VAL A CA 1
ATOM 2222 C C . VAL A 1 302 ? 18.328 -20.406 0.218 1 98.44 302 VAL A C 1
ATOM 2224 O O . VAL A 1 302 ? 17.266 -20.812 0.677 1 98.44 302 VAL A O 1
ATOM 2227 N N . SER A 1 303 ? 19.359 -20.188 0.97 1 98 303 SER A N 1
ATOM 2228 C CA . SER A 1 303 ? 19.484 -20.516 2.383 1 98 303 SER A CA 1
ATOM 2229 C C . SER A 1 303 ? 18.938 -19.406 3.271 1 98 303 SER A C 1
ATOM 2231 O O . SER A 1 303 ? 18.641 -18.312 2.789 1 98 303 SER A O 1
ATOM 2233 N N . THR A 1 304 ? 18.859 -19.797 4.578 1 98.19 304 THR A N 1
ATOM 2234 C CA . THR A 1 304 ? 18.484 -18.812 5.59 1 98.19 304 THR A CA 1
ATOM 2235 C C . THR A 1 304 ? 19.453 -17.625 5.57 1 98.19 304 THR A C 1
ATOM 2237 O O . THR A 1 304 ? 19.016 -16.469 5.609 1 98.19 304 THR A O 1
ATOM 2240 N N . SER A 1 305 ? 20.734 -17.906 5.465 1 97.81 305 SER A N 1
ATOM 2241 C CA . SER A 1 305 ? 21.75 -16.859 5.512 1 97.81 305 SER A CA 1
ATOM 2242 C C . SER A 1 305 ? 21.641 -15.922 4.309 1 97.81 305 SER A C 1
ATOM 2244 O O . SER A 1 305 ? 21.828 -14.711 4.438 1 97.81 305 SER A O 1
ATOM 2246 N N . ALA A 1 306 ? 21.359 -16.484 3.141 1 97.69 306 ALA A N 1
ATOM 2247 C CA . ALA A 1 306 ? 21.188 -15.664 1.943 1 97.69 306 ALA A CA 1
ATOM 2248 C C . ALA A 1 306 ? 20 -14.719 2.098 1 97.69 306 ALA A C 1
ATOM 2250 O O . ALA A 1 306 ? 20.062 -13.555 1.679 1 97.69 306 ALA A O 1
ATOM 2251 N N . VAL A 1 307 ? 18.938 -15.18 2.695 1 98.44 307 VAL A N 1
ATOM 2252 C CA . VAL A 1 307 ? 17.734 -14.383 2.891 1 98.44 307 VAL A CA 1
ATOM 2253 C C . VAL A 1 307 ? 18 -13.289 3.92 1 98.44 307 VAL A C 1
ATOM 2255 O O . VAL A 1 307 ? 17.578 -12.148 3.748 1 98.44 307 VAL A O 1
ATOM 2258 N N . GLU A 1 308 ? 18.719 -13.617 5.012 1 97.94 308 GLU A N 1
ATOM 2259 C CA . GLU A 1 308 ? 19.078 -12.633 6.027 1 97.94 308 GLU A CA 1
ATOM 2260 C C . GLU A 1 308 ? 19.875 -11.484 5.426 1 97.94 308 GLU A C 1
ATOM 2262 O O . GLU A 1 308 ? 19.625 -10.312 5.719 1 97.94 308 GLU A O 1
ATOM 2267 N N . THR A 1 309 ? 20.844 -11.828 4.59 1 98.12 309 THR A N 1
ATOM 2268 C CA . THR A 1 309 ? 21.656 -10.828 3.922 1 98.12 309 THR A CA 1
ATOM 2269 C C . THR A 1 309 ? 20.812 -9.938 3.021 1 98.12 309 THR A C 1
ATOM 2271 O O . THR A 1 309 ? 20.938 -8.711 3.043 1 98.12 309 THR A O 1
ATOM 2274 N N . ALA A 1 310 ? 19.922 -10.578 2.25 1 98.38 310 ALA A N 1
ATOM 2275 C CA . ALA A 1 310 ? 19.047 -9.812 1.361 1 98.38 310 ALA A CA 1
ATOM 2276 C C . ALA A 1 310 ? 18.141 -8.883 2.156 1 98.38 310 ALA A C 1
ATOM 2278 O O . ALA A 1 310 ? 17.891 -7.75 1.746 1 98.38 310 ALA A O 1
ATOM 2279 N N . LEU A 1 311 ? 17.625 -9.336 3.309 1 97.5 311 LEU A N 1
ATOM 2280 C CA . LEU A 1 311 ? 16.766 -8.523 4.16 1 97.5 311 LEU A CA 1
ATOM 2281 C C . LEU A 1 311 ? 17.5 -7.277 4.645 1 97.5 311 LEU A C 1
ATOM 2283 O O . LEU A 1 311 ? 16.953 -6.176 4.625 1 97.5 311 LEU A O 1
ATOM 2287 N N . SER A 1 312 ? 18.703 -7.504 5.082 1 96.56 312 SER A N 1
ATOM 2288 C CA . SER A 1 312 ? 19.516 -6.395 5.559 1 96.56 312 SER A CA 1
ATOM 2289 C C . SER A 1 312 ? 19.781 -5.383 4.445 1 96.56 312 SER A C 1
ATOM 2291 O O . SER A 1 312 ? 19.641 -4.176 4.648 1 96.56 312 SER A O 1
ATOM 2293 N N . ASP A 1 313 ? 20.141 -5.867 3.26 1 97.69 313 ASP A N 1
ATOM 2294 C CA . ASP A 1 313 ? 20.406 -5 2.115 1 97.69 313 ASP A CA 1
ATOM 2295 C C . ASP A 1 313 ? 19.156 -4.215 1.721 1 97.69 313 ASP A C 1
ATOM 2297 O O . ASP A 1 313 ? 19.234 -3.033 1.381 1 97.69 313 ASP A O 1
ATOM 2301 N N . LEU A 1 314 ? 18.031 -4.902 1.732 1 98.19 314 LEU A N 1
ATOM 2302 C CA . LEU A 1 314 ? 16.766 -4.262 1.386 1 98.19 314 LEU A CA 1
ATOM 2303 C C . LEU A 1 314 ? 16.422 -3.162 2.387 1 98.19 314 LEU A C 1
ATOM 2305 O O . LEU A 1 314 ? 16.031 -2.059 1.995 1 98.19 314 LEU A O 1
ATOM 2309 N N . ARG A 1 315 ? 16.562 -3.436 3.637 1 95.69 315 ARG A N 1
ATOM 2310 C CA . ARG A 1 315 ? 16.312 -2.443 4.68 1 95.69 315 ARG A CA 1
ATOM 2311 C C . ARG A 1 315 ? 17.188 -1.211 4.473 1 95.69 315 ARG A C 1
ATOM 2313 O O . ARG A 1 315 ? 16.703 -0.08 4.539 1 95.69 315 ARG A O 1
ATOM 2320 N N . ASP A 1 316 ? 18.422 -1.441 4.172 1 96 316 ASP A N 1
ATOM 2321 C CA . ASP A 1 316 ? 19.391 -0.355 3.986 1 96 316 ASP A CA 1
ATOM 2322 C C . ASP A 1 316 ? 19.031 0.487 2.764 1 96 316 ASP A C 1
ATOM 2324 O O . ASP A 1 316 ? 19.438 1.646 2.66 1 96 316 ASP A O 1
ATOM 2328 N N . ALA A 1 317 ? 18.25 -0.119 1.896 1 97.56 317 ALA A N 1
ATOM 2329 C CA . ALA A 1 317 ? 17.859 0.581 0.677 1 97.56 317 ALA A CA 1
ATOM 2330 C C . ALA A 1 317 ? 16.438 1.144 0.803 1 97.56 317 ALA A C 1
ATOM 2332 O O . ALA A 1 317 ? 15.891 1.677 -0.163 1 97.56 317 ALA A O 1
ATOM 2333 N N . GLY A 1 318 ? 15.812 1.022 1.969 1 97.5 318 GLY A N 1
ATOM 2334 C CA . GLY A 1 318 ? 14.523 1.643 2.238 1 97.5 318 GLY A CA 1
ATOM 2335 C C . GLY A 1 318 ? 13.344 0.731 1.938 1 97.5 318 GLY A C 1
ATOM 2336 O O . GLY A 1 318 ? 12.211 1.194 1.813 1 97.5 318 GLY A O 1
ATOM 2337 N N . PHE A 1 319 ? 13.578 -0.564 1.771 1 98.12 319 PHE A N 1
ATOM 2338 C CA . PHE A 1 319 ? 12.5 -1.507 1.488 1 98.12 319 PHE A CA 1
ATOM 2339 C C . PHE A 1 319 ? 12.172 -2.34 2.721 1 98.12 319 PHE A C 1
ATOM 2341 O O . PHE A 1 319 ? 12.977 -3.178 3.141 1 98.12 319 PHE A O 1
ATOM 2348 N N . GLY A 1 320 ? 11.008 -2.092 3.336 1 96.25 320 GLY A N 1
ATOM 2349 C CA . GLY A 1 320 ? 10.547 -2.842 4.496 1 96.25 320 GLY A CA 1
ATOM 2350 C C . GLY A 1 320 ? 9.703 -4.051 4.125 1 96.25 320 GLY A C 1
ATOM 2351 O O . GLY A 1 320 ? 8.477 -3.98 4.137 1 96.25 320 GLY A O 1
ATOM 2352 N N . VAL A 1 321 ? 10.359 -5.223 3.969 1 97.38 321 VAL A N 1
ATOM 2353 C CA . VAL A 1 321 ? 9.633 -6.387 3.477 1 97.38 321 VAL A CA 1
ATOM 2354 C C . VAL A 1 321 ? 9.766 -7.539 4.469 1 97.38 321 VAL A C 1
ATOM 2356 O O . VAL A 1 321 ? 10.625 -7.508 5.355 1 97.38 321 VAL A O 1
ATOM 2359 N N . GLU A 1 322 ? 8.844 -8.508 4.383 1 96.5 322 GLU A N 1
ATOM 2360 C CA . GLU A 1 322 ? 8.93 -9.75 5.148 1 96.5 322 GLU A CA 1
ATOM 2361 C C . GLU A 1 322 ? 10 -10.672 4.586 1 96.5 322 GLU A C 1
ATOM 2363 O O . GLU A 1 322 ? 10.43 -10.516 3.441 1 96.5 322 GLU A O 1
ATOM 2368 N N . PRO A 1 323 ? 10.438 -11.695 5.293 1 97.31 323 PRO A N 1
ATOM 2369 C CA . PRO A 1 323 ? 11.547 -12.555 4.871 1 97.31 323 PRO A CA 1
ATOM 2370 C C . PRO A 1 323 ? 11.273 -13.258 3.541 1 97.31 323 PRO A C 1
ATOM 2372 O O . PRO A 1 323 ? 12.148 -13.32 2.68 1 97.31 323 PRO A O 1
ATOM 2375 N N . THR A 1 324 ? 10.078 -13.727 3.369 1 97.94 324 THR A N 1
ATOM 2376 C CA . THR A 1 324 ? 9.758 -14.422 2.127 1 97.94 324 THR A CA 1
ATOM 2377 C C . THR A 1 324 ? 9.969 -13.508 0.925 1 97.94 324 THR A C 1
ATOM 2379 O O . THR A 1 324 ? 10.406 -13.953 -0.137 1 97.94 324 THR A O 1
ATOM 2382 N N . ALA A 1 325 ? 9.711 -12.242 1.062 1 98.56 325 ALA A N 1
ATOM 2383 C CA . ALA A 1 325 ? 9.844 -11.281 -0.03 1 98.56 325 ALA A CA 1
ATOM 2384 C C . ALA A 1 325 ? 11.312 -11.039 -0.363 1 98.56 325 ALA A C 1
ATOM 2386 O O . ALA A 1 325 ? 11.633 -10.492 -1.424 1 98.56 325 ALA A 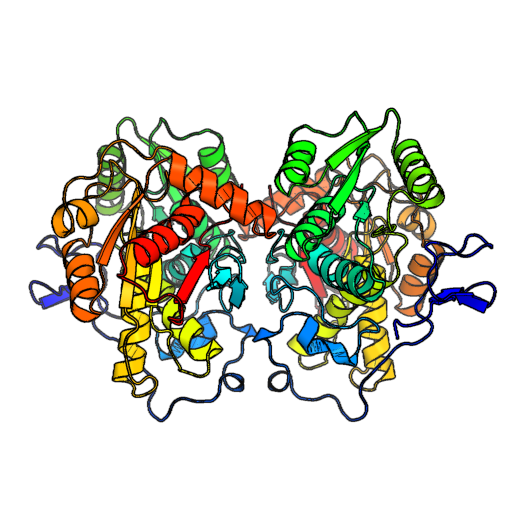O 1
ATOM 2387 N N . ALA A 1 326 ? 12.227 -11.453 0.485 1 98.69 326 ALA A N 1
ATOM 2388 C CA . ALA A 1 326 ? 13.656 -11.25 0.264 1 98.69 326 ALA A CA 1
ATOM 2389 C C . ALA A 1 326 ? 14.266 -12.414 -0.507 1 98.69 326 ALA A C 1
ATOM 2391 O O . ALA A 1 326 ? 15.406 -12.336 -0.961 1 98.69 326 ALA A O 1
ATOM 2392 N N . VAL A 1 327 ? 13.477 -13.406 -0.725 1 98.81 327 VAL A N 1
ATOM 2393 C CA . VAL A 1 327 ? 13.969 -14.625 -1.365 1 98.81 327 VAL A CA 1
ATOM 2394 C C . VAL A 1 327 ? 14.344 -14.328 -2.816 1 98.81 327 VAL A C 1
ATOM 2396 O O . VAL A 1 327 ? 15.422 -14.711 -3.273 1 98.81 327 VAL A O 1
ATOM 2399 N N . ALA A 1 328 ? 13.531 -13.633 -3.547 1 98.94 328 ALA A N 1
ATOM 2400 C CA . ALA A 1 328 ? 13.781 -13.352 -4.961 1 98.94 328 ALA A CA 1
ATOM 2401 C C . ALA A 1 328 ? 14.977 -12.422 -5.133 1 98.94 328 ALA A C 1
ATOM 2403 O O . ALA A 1 328 ? 15.852 -12.664 -5.969 1 98.94 328 ALA A O 1
ATOM 2404 N N . PRO A 1 329 ? 15.07 -11.32 -4.344 1 98.88 329 PRO A N 1
ATOM 2405 C CA . PRO A 1 329 ? 16.297 -10.516 -4.398 1 98.88 329 PRO A CA 1
ATOM 2406 C C . PRO A 1 329 ? 17.547 -11.336 -4.113 1 98.88 329 PRO A C 1
ATOM 2408 O O . PRO A 1 329 ? 18.578 -11.156 -4.785 1 98.88 329 PRO A O 1
ATOM 2411 N N . ALA A 1 330 ? 17.516 -12.188 -3.105 1 98.81 330 ALA A N 1
ATOM 2412 C CA . ALA A 1 330 ? 18.641 -13.07 -2.82 1 98.81 330 ALA A CA 1
ATOM 2413 C C . ALA A 1 330 ? 18.953 -13.977 -4.012 1 98.81 330 ALA A C 1
ATOM 2415 O O . ALA A 1 330 ? 20.109 -14.164 -4.367 1 98.81 330 ALA A O 1
ATOM 2416 N N . GLY A 1 331 ? 17.938 -14.539 -4.605 1 98.81 331 GLY A N 1
ATOM 2417 C CA . GLY A 1 331 ? 18.094 -15.422 -5.754 1 98.81 331 GLY A CA 1
ATOM 2418 C C . GLY A 1 331 ? 18.688 -14.727 -6.961 1 98.81 331 GLY A C 1
ATOM 2419 O O . GLY A 1 331 ? 19.453 -15.328 -7.719 1 98.81 331 GLY A O 1
ATOM 2420 N N . LEU A 1 332 ? 18.328 -13.461 -7.199 1 98.81 332 LEU A N 1
ATOM 2421 C CA . LEU A 1 332 ? 18.859 -12.711 -8.328 1 98.81 332 LEU A CA 1
ATOM 2422 C C . LEU A 1 332 ? 20.391 -12.641 -8.258 1 98.81 332 LEU A C 1
ATOM 2424 O O . LEU A 1 332 ? 21.062 -12.781 -9.273 1 98.81 332 LEU A O 1
ATOM 2428 N N . ARG A 1 333 ? 20.891 -12.43 -7.082 1 97.81 333 ARG A N 1
ATOM 2429 C CA . ARG A 1 333 ? 22.344 -12.391 -6.91 1 97.81 333 ARG A CA 1
ATOM 2430 C C . ARG A 1 333 ? 22.984 -13.719 -7.309 1 97.81 333 ARG A C 1
ATOM 2432 O O . ARG A 1 333 ? 24.031 -13.742 -7.953 1 97.81 333 ARG A O 1
ATOM 2439 N N . VAL A 1 334 ? 22.344 -14.781 -6.895 1 97.62 334 VAL A N 1
ATOM 2440 C CA . VAL A 1 334 ? 22.844 -16.109 -7.223 1 97.62 334 VAL A CA 1
ATOM 2441 C C . VAL A 1 334 ? 22.781 -16.328 -8.734 1 97.62 334 VAL A C 1
ATOM 2443 O O . VAL A 1 334 ? 23.75 -16.812 -9.336 1 97.62 334 VAL A O 1
ATOM 2446 N N . TYR A 1 335 ? 21.672 -15.984 -9.375 1 98.44 335 TYR A N 1
ATOM 2447 C CA . TYR A 1 335 ? 21.5 -16.125 -10.82 1 98.44 335 TYR A CA 1
ATOM 2448 C C . TYR A 1 335 ? 22.578 -15.352 -11.57 1 98.44 335 TYR A C 1
ATOM 2450 O O . TYR A 1 335 ? 23.125 -15.836 -12.57 1 98.44 335 TYR A O 1
ATOM 2458 N N . ARG A 1 336 ? 22.828 -14.18 -11.172 1 97.88 336 ARG A N 1
ATOM 2459 C CA . ARG A 1 336 ? 23.875 -13.367 -11.805 1 97.88 336 ARG A CA 1
ATOM 2460 C C . ARG A 1 336 ? 25.25 -13.977 -11.586 1 97.88 336 ARG A C 1
ATOM 2462 O O . ARG A 1 336 ? 26.062 -14.031 -12.508 1 97.88 336 ARG A O 1
ATOM 2469 N N . GLY A 1 337 ? 25.547 -14.406 -10.359 1 96.69 337 GLY A N 1
ATOM 2470 C CA . GLY A 1 337 ? 26.812 -15.055 -10.055 1 96.69 337 GLY A CA 1
ATOM 2471 C C . GLY A 1 337 ? 27.062 -16.297 -10.891 1 96.69 337 GLY A C 1
ATOM 2472 O O . GLY A 1 337 ? 28.203 -16.594 -11.234 1 96.69 337 GLY A O 1
ATOM 2473 N N . ARG A 1 338 ? 25.984 -17.016 -11.234 1 95.88 338 ARG A N 1
ATOM 2474 C CA . ARG A 1 338 ? 26.078 -18.25 -12.008 1 95.88 338 ARG A CA 1
ATOM 2475 C C . ARG A 1 338 ? 26.094 -17.969 -13.508 1 95.88 338 ARG A C 1
ATOM 2477 O O . ARG A 1 338 ? 26.25 -18.875 -14.32 1 95.88 338 ARG A O 1
ATOM 2484 N N . GLY A 1 339 ? 25.875 -16.703 -13.859 1 96.44 339 GLY A N 1
ATOM 2485 C CA . GLY A 1 339 ? 25.891 -16.328 -15.258 1 96.44 339 GLY A CA 1
ATOM 2486 C C . GLY A 1 339 ? 24.594 -16.656 -15.969 1 96.44 339 GLY A C 1
ATOM 2487 O O . GLY A 1 339 ? 24.516 -16.594 -17.203 1 96.44 339 GLY A O 1
ATOM 2488 N N . VAL A 1 340 ? 23.578 -17 -15.211 1 96.81 340 VAL A N 1
ATOM 2489 C CA . VAL A 1 340 ? 22.266 -17.297 -15.781 1 96.81 340 VAL A CA 1
ATOM 2490 C C . VAL A 1 340 ? 21.625 -16 -16.281 1 96.81 340 VAL A C 1
ATOM 2492 O O . VAL A 1 340 ? 20.938 -16 -17.312 1 96.81 340 VAL A O 1
ATOM 2495 N N . VAL A 1 341 ? 21.812 -14.914 -15.523 1 97.12 341 VAL A N 1
ATOM 2496 C CA . VAL A 1 341 ? 21.344 -13.578 -15.883 1 97.12 341 VAL A CA 1
ATOM 2497 C C . VAL A 1 341 ? 22.547 -12.656 -16.094 1 97.12 341 VAL A C 1
ATOM 2499 O O . VAL A 1 341 ? 23.406 -12.531 -15.219 1 97.12 341 VAL A O 1
ATOM 2502 N N . ASP A 1 342 ? 22.547 -12.023 -17.203 1 96.25 342 ASP A N 1
ATOM 2503 C CA . ASP A 1 342 ? 23.625 -11.086 -17.484 1 96.25 342 ASP A CA 1
ATOM 2504 C C . ASP A 1 342 ? 23.594 -9.891 -16.547 1 96.25 342 ASP A C 1
ATOM 2506 O O . ASP A 1 342 ? 22.516 -9.516 -16.062 1 96.25 342 ASP A O 1
ATOM 2510 N N . ALA A 1 343 ? 24.75 -9.289 -16.359 1 92.44 343 ALA A N 1
ATOM 2511 C CA . ALA A 1 343 ? 24.875 -8.164 -15.445 1 92.44 343 ALA A CA 1
ATOM 2512 C C . ALA A 1 343 ? 24.047 -6.973 -15.914 1 92.44 343 ALA A C 1
ATOM 2514 O O . ALA A 1 343 ? 23.531 -6.199 -15.102 1 92.44 343 ALA A O 1
ATOM 2515 N N . ASP A 1 344 ? 23.875 -6.863 -17.172 1 94.31 344 ASP A N 1
ATOM 2516 C CA . ASP A 1 344 ? 23.172 -5.695 -17.703 1 94.31 344 ASP A CA 1
ATOM 2517 C C . ASP A 1 344 ? 21.766 -6.055 -18.172 1 94.31 344 ASP A C 1
ATOM 2519 O O . ASP A 1 344 ? 21.078 -5.238 -18.781 1 94.31 344 ASP A O 1
ATOM 2523 N N . ALA A 1 345 ? 21.359 -7.324 -17.859 1 98.06 345 ALA A N 1
ATOM 2524 C CA . ALA A 1 345 ? 20.016 -7.734 -18.234 1 98.06 345 ALA A CA 1
ATOM 2525 C C . ALA A 1 345 ? 18.969 -6.902 -17.5 1 98.06 345 ALA A C 1
ATOM 2527 O O . ALA A 1 345 ? 19.141 -6.57 -16.328 1 98.06 345 ALA A O 1
ATOM 2528 N N . ASP A 1 346 ? 17.906 -6.535 -18.234 1 98.5 346 ASP A N 1
ATOM 2529 C CA . ASP A 1 346 ? 16.75 -5.855 -17.656 1 98.5 346 ASP A CA 1
ATOM 2530 C C . ASP A 1 346 ? 15.922 -6.82 -16.812 1 98.5 346 ASP A C 1
ATOM 2532 O O . ASP A 1 346 ? 15.211 -7.668 -17.359 1 98.5 346 ASP A O 1
ATOM 2536 N N . VAL A 1 347 ? 16.016 -6.664 -15.445 1 98.88 347 VAL A N 1
ATOM 2537 C CA . VAL A 1 347 ? 15.383 -7.621 -14.547 1 98.88 347 VAL A CA 1
ATOM 2538 C C . VAL A 1 347 ? 14.391 -6.898 -13.633 1 98.88 347 VAL A C 1
ATOM 2540 O O . VAL A 1 347 ? 14.688 -5.812 -13.125 1 98.88 347 VAL A O 1
ATOM 2543 N N . VAL A 1 348 ? 13.195 -7.449 -13.516 1 98.94 348 VAL A N 1
ATOM 2544 C CA . VAL A 1 348 ? 12.219 -6.973 -12.547 1 98.94 348 VAL A CA 1
ATOM 2545 C C . VAL A 1 348 ? 12.031 -8.016 -11.445 1 98.94 348 VAL A C 1
ATOM 2547 O O . VAL A 1 348 ? 11.938 -9.211 -11.727 1 98.94 348 VAL A O 1
ATOM 2550 N N . VAL A 1 349 ? 12.031 -7.613 -10.172 1 98.94 349 VAL A N 1
ATOM 2551 C CA . VAL A 1 349 ? 11.82 -8.461 -9.008 1 98.94 349 VAL A CA 1
ATOM 2552 C C . VAL A 1 349 ? 10.672 -7.906 -8.172 1 98.94 349 VAL A C 1
ATOM 2554 O O . VAL A 1 349 ? 10.727 -6.766 -7.703 1 98.94 349 VAL A O 1
ATOM 2557 N N . PRO A 1 350 ? 9.617 -8.711 -8.031 1 98.94 350 PRO A N 1
ATOM 2558 C CA . PRO A 1 350 ? 8.555 -8.258 -7.129 1 98.94 350 PRO A CA 1
ATOM 2559 C C . PRO A 1 350 ? 8.938 -8.398 -5.656 1 98.94 350 PRO A C 1
ATOM 2561 O O . PRO A 1 350 ? 9.5 -9.414 -5.254 1 98.94 350 PRO A O 1
ATOM 2564 N N . LEU A 1 351 ? 8.734 -7.367 -4.859 1 98.94 351 LEU A N 1
ATOM 2565 C CA . LEU A 1 351 ? 8.719 -7.469 -3.404 1 98.94 351 LEU A CA 1
ATOM 2566 C C . LEU A 1 351 ? 7.32 -7.809 -2.896 1 98.94 351 LEU A C 1
ATOM 2568 O O . LEU A 1 351 ? 6.465 -6.926 -2.781 1 98.94 351 LEU A O 1
ATOM 2572 N N . THR A 1 352 ? 7.105 -9.016 -2.527 1 98.75 352 THR A N 1
ATOM 2573 C CA . THR A 1 352 ? 5.797 -9.648 -2.588 1 98.75 352 THR A CA 1
ATOM 2574 C C . THR A 1 352 ? 4.984 -9.336 -1.334 1 98.75 352 THR A C 1
ATOM 2576 O O . THR A 1 352 ? 3.756 -9.445 -1.339 1 98.75 352 THR A O 1
ATOM 2579 N N . GLY A 1 353 ? 5.668 -9.086 -0.218 1 97.94 353 GLY A N 1
ATOM 2580 C CA . GLY A 1 353 ? 4.949 -8.891 1.031 1 97.94 353 GLY A CA 1
ATOM 2581 C C . GLY A 1 353 ? 5.664 -7.953 1.99 1 97.94 353 GLY A C 1
ATOM 2582 O O . GLY A 1 353 ? 6.891 -7.859 1.973 1 97.94 353 GLY A O 1
ATOM 2583 N N . ARG A 1 354 ? 4.887 -7.387 2.852 1 95.5 354 ARG A N 1
ATOM 2584 C CA . ARG A 1 354 ? 5.391 -6.371 3.771 1 95.5 354 ARG A CA 1
ATOM 2585 C C . ARG A 1 354 ? 5.84 -7 5.086 1 95.5 354 ARG A C 1
ATOM 2587 O O . ARG A 1 354 ? 5.332 -8.047 5.484 1 95.5 354 ARG A O 1
ATOM 2594 N N . ALA A 1 355 ? 6.711 -6.277 5.715 1 87.56 355 ALA A N 1
ATOM 2595 C CA . ALA A 1 355 ? 7.074 -6.637 7.082 1 87.56 355 ALA A CA 1
ATOM 2596 C C . ALA A 1 355 ? 5.895 -6.453 8.031 1 87.56 355 ALA A C 1
ATOM 2598 O O . ALA A 1 355 ? 5.098 -5.523 7.867 1 87.56 355 ALA A O 1
ATOM 2599 N N . LYS A 1 356 ? 5.625 -7.43 8.906 1 74.62 356 LYS A N 1
ATOM 2600 C CA . LYS A 1 356 ? 4.523 -7.324 9.859 1 74.62 356 LYS A CA 1
ATOM 2601 C C . LYS A 1 356 ? 5.043 -7.176 11.281 1 74.62 356 LYS A C 1
ATOM 2603 O O . LYS A 1 356 ? 6.137 -7.652 11.602 1 74.62 356 LYS A O 1
ATOM 2608 N N . MET B 1 1 ? 18.766 26.031 -7.617 1 77.44 1 MET B N 1
ATOM 2609 C CA . MET B 1 1 ? 18.875 26.391 -6.207 1 77.44 1 MET B CA 1
ATOM 2610 C C . MET B 1 1 ? 17.609 26.016 -5.445 1 77.44 1 MET B C 1
ATOM 2612 O O . MET B 1 1 ? 16.5 26.141 -5.977 1 77.44 1 MET B O 1
ATOM 2616 N N . ALA B 1 2 ? 17.922 25.484 -4.172 1 87.31 2 ALA B N 1
ATOM 2617 C CA . ALA B 1 2 ? 16.766 25.109 -3.357 1 87.31 2 ALA B CA 1
ATOM 2618 C C . ALA B 1 2 ? 15.898 26.328 -3.053 1 87.31 2 ALA B C 1
ATOM 2620 O O . ALA B 1 2 ? 16.406 27.422 -2.826 1 87.31 2 ALA B O 1
ATOM 2621 N N . ALA B 1 3 ? 14.625 26.094 -2.998 1 93.56 3 ALA B N 1
ATOM 2622 C CA . ALA B 1 3 ? 13.664 27.156 -2.744 1 93.56 3 ALA B CA 1
ATOM 2623 C C . ALA B 1 3 ? 13.914 27.812 -1.389 1 93.56 3 ALA B C 1
ATOM 2625 O O . ALA B 1 3 ? 14.234 27.141 -0.411 1 93.56 3 ALA B O 1
ATOM 2626 N N . ARG B 1 4 ? 13.75 29.094 -1.318 1 96.88 4 ARG B N 1
ATOM 2627 C CA . ARG B 1 4 ? 13.938 29.828 -0.072 1 96.88 4 ARG B CA 1
ATOM 2628 C C . ARG B 1 4 ? 12.727 29.672 0.846 1 96.88 4 ARG B C 1
ATOM 2630 O O . ARG B 1 4 ? 11.648 29.297 0.395 1 96.88 4 ARG B O 1
ATOM 2637 N N . LEU B 1 5 ? 12.969 29.969 2.131 1 98.25 5 LEU B N 1
ATOM 2638 C CA . LEU B 1 5 ? 11.922 29.938 3.145 1 98.25 5 LEU B CA 1
ATOM 2639 C C . LEU B 1 5 ? 11.586 31.344 3.615 1 98.25 5 LEU B C 1
ATOM 2641 O O . LEU B 1 5 ? 12.422 32.25 3.539 1 98.25 5 LEU B O 1
ATOM 2645 N N . ALA B 1 6 ? 10.383 31.531 3.982 1 98.25 6 ALA B N 1
ATOM 2646 C CA . ALA B 1 6 ? 9.93 32.812 4.492 1 98.25 6 ALA B CA 1
ATOM 2647 C C . ALA B 1 6 ? 9.062 32.656 5.738 1 98.25 6 ALA B C 1
ATOM 2649 O O . ALA B 1 6 ? 8.312 31.672 5.844 1 98.25 6 ALA B O 1
ATOM 2650 N N . CYS B 1 7 ? 9.172 33.562 6.625 1 98.06 7 CYS B N 1
ATOM 2651 C CA . CYS B 1 7 ? 8.328 33.562 7.816 1 98.06 7 CYS B CA 1
ATOM 2652 C C . CYS B 1 7 ? 7.008 34.281 7.535 1 98.06 7 CYS B C 1
ATOM 2654 O O . CYS B 1 7 ? 6.988 35.438 7.148 1 98.06 7 CYS B O 1
ATOM 2656 N N . PRO B 1 8 ? 5.941 33.625 7.797 1 95.88 8 PRO B N 1
ATOM 2657 C CA . PRO B 1 8 ? 4.656 34.25 7.535 1 95.88 8 PRO B CA 1
ATOM 2658 C C . PRO B 1 8 ? 4.324 35.344 8.555 1 95.88 8 PRO B C 1
ATOM 2660 O O . PRO B 1 8 ? 3.436 36.188 8.32 1 95.88 8 PRO B O 1
ATOM 2663 N N . ALA B 1 9 ? 4.945 35.375 9.656 1 96.44 9 ALA B N 1
ATOM 2664 C CA . ALA B 1 9 ? 4.648 36.312 10.727 1 96.44 9 ALA B CA 1
ATOM 2665 C C . ALA B 1 9 ? 5.465 37.594 10.562 1 96.44 9 ALA B C 1
ATOM 2667 O O . ALA B 1 9 ? 4.918 38.688 10.617 1 96.44 9 ALA B O 1
ATOM 2668 N N . CYS B 1 10 ? 6.82 37.531 10.336 1 97.81 10 CYS B N 1
ATOM 2669 C CA . CYS B 1 10 ? 7.66 38.719 10.359 1 97.81 10 CYS B CA 1
ATOM 2670 C C . CYS B 1 10 ? 8.219 39 8.969 1 97.81 10 CYS B C 1
ATOM 2672 O O . CYS B 1 10 ? 8.836 40.062 8.758 1 97.81 10 CYS B O 1
ATOM 2674 N N . GLY B 1 11 ? 8.125 38.062 8.008 1 96.94 11 GLY B N 1
ATOM 2675 C CA . GLY B 1 11 ? 8.484 38.312 6.621 1 96.94 11 GLY B CA 1
ATOM 2676 C C . GLY B 1 11 ? 9.93 38 6.312 1 96.94 11 GLY B C 1
ATOM 2677 O O . GLY B 1 11 ? 10.344 38.031 5.152 1 96.94 11 GLY B O 1
ATOM 2678 N N . GLU B 1 12 ? 10.719 37.656 7.312 1 97.62 12 GLU B N 1
ATOM 2679 C CA . GLU B 1 12 ? 12.125 37.344 7.09 1 97.62 12 GLU B CA 1
ATOM 2680 C C . GLU B 1 12 ? 12.258 36.125 6.188 1 97.62 12 GLU B C 1
ATOM 2682 O O . GLU B 1 12 ? 11.453 35.188 6.266 1 97.62 12 GLU B O 1
ATOM 2687 N N . THR B 1 13 ? 13.297 36.125 5.328 1 97.62 13 THR B N 1
ATOM 2688 C CA . THR B 1 13 ? 13.539 35 4.41 1 97.62 13 THR B CA 1
ATOM 2689 C C . THR B 1 13 ? 14.852 34.312 4.734 1 97.62 13 THR B C 1
ATOM 2691 O O . THR B 1 13 ? 15.758 34.906 5.32 1 97.62 13 THR B O 1
ATOM 2694 N N . TYR B 1 14 ? 14.906 33.031 4.488 1 97.62 14 TYR B N 1
ATOM 2695 C CA . TYR B 1 14 ? 16.078 32.188 4.766 1 97.62 14 TYR B CA 1
ATOM 2696 C C . TYR B 1 14 ? 16.344 31.234 3.611 1 97.62 14 TYR B C 1
ATOM 2698 O O . TYR B 1 14 ? 15.422 30.812 2.902 1 97.62 14 TYR B O 1
ATOM 2706 N N . ALA B 1 15 ? 17.656 31.031 3.369 1 95.56 15 ALA B N 1
ATOM 2707 C CA . ALA B 1 15 ? 17.969 29.891 2.5 1 95.56 15 ALA B CA 1
ATOM 2708 C C . ALA B 1 15 ? 17.5 28.578 3.115 1 95.56 15 ALA B C 1
ATOM 2710 O O . ALA B 1 15 ? 16.891 27.75 2.438 1 95.56 15 ALA B O 1
ATOM 2711 N N . ASP B 1 16 ? 17.844 28.328 4.352 1 95.38 16 ASP B N 1
ATOM 2712 C CA . ASP B 1 16 ? 17.406 27.156 5.105 1 95.38 16 ASP B CA 1
ATOM 2713 C C . ASP B 1 16 ? 17.5 27.406 6.609 1 95.38 16 ASP B C 1
ATOM 2715 O O . ASP B 1 16 ? 18.516 27.906 7.098 1 95.38 16 ASP B O 1
ATOM 2719 N N . ARG B 1 17 ? 16.484 27.109 7.277 1 95.31 17 ARG B N 1
ATOM 2720 C CA . ARG B 1 17 ? 16.344 27.172 8.727 1 95.31 17 ARG B CA 1
ATOM 2721 C C . ARG B 1 17 ? 15.102 26.422 9.188 1 95.31 17 ARG B C 1
ATOM 2723 O O . ARG B 1 17 ? 14.07 26.453 8.516 1 95.31 17 ARG B O 1
ATOM 2730 N N . TRP B 1 18 ? 15.203 25.828 10.359 1 95.44 18 TRP B N 1
ATOM 2731 C CA . TRP B 1 18 ? 14.062 25 10.742 1 95.44 18 TRP B CA 1
ATOM 2732 C C . TRP B 1 18 ? 12.984 25.844 11.414 1 95.44 18 TRP B C 1
ATOM 2734 O O . TRP B 1 18 ? 11.82 25.438 11.492 1 95.44 18 TRP B O 1
ATOM 2744 N N . ARG B 1 19 ? 13.344 27.016 11.922 1 96.75 19 ARG B N 1
ATOM 2745 C CA . ARG B 1 19 ? 12.422 27.938 12.578 1 96.75 19 ARG B CA 1
ATOM 2746 C C . ARG B 1 19 ? 12.898 29.375 12.445 1 96.75 19 ARG B C 1
ATOM 2748 O O . ARG B 1 19 ? 14.102 29.656 12.531 1 96.75 19 ARG B O 1
ATOM 2755 N N . CYS B 1 20 ? 11.969 30.25 12.273 1 97.69 20 CYS B N 1
ATOM 2756 C CA . CYS B 1 20 ? 12.336 31.672 12.211 1 97.69 20 CYS B CA 1
ATOM 2757 C C . CYS B 1 20 ? 12.891 32.125 13.555 1 97.69 20 CYS B C 1
ATOM 2759 O O . CYS B 1 20 ? 12.547 31.594 14.602 1 97.69 20 CYS B O 1
ATOM 2761 N N . VAL B 1 21 ? 13.617 33.219 13.539 1 96.38 21 VAL B N 1
ATOM 2762 C CA . VAL B 1 21 ? 14.164 33.812 14.75 1 96.38 21 VAL B CA 1
ATOM 2763 C C . VAL B 1 21 ? 13.023 34.312 15.641 1 96.38 21 VAL B C 1
ATOM 2765 O O . VAL B 1 21 ? 13.164 34.344 16.859 1 96.38 21 VAL B O 1
ATOM 2768 N N . CYS B 1 22 ? 11.938 34.562 15.07 1 97.38 22 CYS B N 1
ATOM 2769 C CA . CYS B 1 22 ? 10.805 35.062 15.844 1 97.38 22 CYS B CA 1
ATOM 2770 C C . CYS B 1 22 ? 10.016 33.906 16.438 1 97.38 22 CYS B C 1
ATOM 2772 O O . CYS B 1 22 ? 9.039 34.125 17.156 1 97.38 22 CYS B O 1
ATOM 2774 N N . GLY B 1 23 ? 10.359 32.688 16.062 1 95.88 23 GLY B N 1
ATOM 2775 C CA . GLY B 1 23 ? 9.766 31.5 16.656 1 95.88 23 GLY B CA 1
ATOM 2776 C C . GLY B 1 23 ? 8.711 30.859 15.773 1 95.88 23 GLY B C 1
ATOM 2777 O O . GLY B 1 23 ? 8.289 29.734 16.031 1 95.88 23 GLY B O 1
ATOM 2778 N N . THR B 1 24 ? 8.328 31.484 14.688 1 97.12 24 THR B N 1
ATOM 2779 C CA . THR B 1 24 ? 7.25 31.031 13.812 1 97.12 24 THR B CA 1
ATOM 2780 C C . THR B 1 24 ? 7.746 29.984 12.82 1 97.12 24 THR B C 1
ATOM 2782 O O . THR B 1 24 ? 8.844 30.109 12.281 1 97.12 24 THR B O 1
ATOM 2785 N N . PRO B 1 25 ? 6.945 28.891 12.664 1 97.69 25 PRO B N 1
ATOM 2786 C CA . PRO B 1 25 ? 7.32 27.969 11.594 1 97.69 25 PRO B CA 1
ATOM 2787 C C . PRO B 1 25 ? 7.449 28.641 10.234 1 97.69 25 PRO B C 1
ATOM 2789 O O . PRO B 1 25 ? 6.664 29.547 9.914 1 97.69 25 PRO B O 1
ATOM 2792 N N . LEU B 1 26 ? 8.422 28.234 9.438 1 98.06 26 LEU B N 1
ATOM 2793 C CA . LEU B 1 26 ? 8.703 28.812 8.133 1 98.06 26 LEU B CA 1
ATOM 2794 C C . LEU B 1 26 ? 7.859 28.156 7.043 1 98.06 26 LEU B C 1
ATOM 2796 O O . LEU B 1 26 ? 7.359 27.047 7.234 1 98.06 26 LEU B O 1
ATOM 2800 N N . GLU B 1 27 ? 7.656 28.844 6.012 1 97.75 27 GLU B N 1
ATOM 2801 C CA . GLU B 1 27 ? 7.012 28.359 4.789 1 97.75 27 GLU B CA 1
ATOM 2802 C C . GLU B 1 27 ? 7.914 28.562 3.576 1 97.75 27 GLU B C 1
ATOM 2804 O O . GLU B 1 27 ? 8.867 29.344 3.625 1 97.75 27 GLU B O 1
ATOM 2809 N N . PHE B 1 28 ? 7.664 27.766 2.562 1 97.81 28 PHE B N 1
ATOM 2810 C CA . PHE B 1 28 ? 8.359 28.078 1.321 1 97.81 28 PHE B CA 1
ATOM 2811 C C . PHE B 1 28 ? 7.969 29.469 0.813 1 97.81 28 PHE B C 1
ATOM 2813 O O . PHE B 1 28 ? 6.797 29.844 0.874 1 97.81 28 PHE B O 1
ATOM 2820 N N . ALA B 1 29 ? 8.938 30.188 0.284 1 95.88 29 ALA B N 1
ATOM 2821 C CA . ALA B 1 29 ? 8.703 31.547 -0.181 1 95.88 29 ALA B CA 1
ATOM 2822 C C . ALA B 1 29 ? 7.879 31.562 -1.465 1 95.88 29 ALA B C 1
ATOM 2824 O O . ALA B 1 29 ? 7.234 32.562 -1.788 1 95.88 29 ALA B O 1
ATOM 2825 N N . SER B 1 30 ? 7.969 30.469 -2.162 1 90.12 30 SER B N 1
ATOM 2826 C CA . SER B 1 30 ? 7.223 30.344 -3.408 1 90.12 30 SER B CA 1
ATOM 2827 C C . SER B 1 30 ? 6.289 29.141 -3.371 1 90.12 30 SER B C 1
ATOM 2829 O O . SER B 1 30 ? 6.57 28.141 -2.693 1 90.12 30 SER B O 1
ATOM 2831 N N . ALA B 1 31 ? 5.137 29.328 -4.023 1 89.31 31 ALA B N 1
ATOM 2832 C CA . ALA B 1 31 ? 4.156 28.25 -4.219 1 89.31 31 ALA B CA 1
ATOM 2833 C C . ALA B 1 31 ? 3.914 28 -5.699 1 89.31 31 ALA B C 1
ATOM 2835 O O . ALA B 1 31 ? 3 28.578 -6.297 1 89.31 31 ALA B O 1
ATOM 2836 N N . PRO B 1 32 ? 4.664 27.109 -6.219 1 93.12 32 PRO B N 1
ATOM 2837 C CA . PRO B 1 32 ? 4.531 26.859 -7.656 1 93.12 32 PRO B CA 1
ATOM 2838 C C . PRO B 1 32 ? 3.168 26.266 -8.023 1 93.12 32 PRO B C 1
ATOM 2840 O O . PRO B 1 32 ? 2.568 25.547 -7.23 1 93.12 32 PRO B O 1
ATOM 2843 N N . ARG B 1 33 ? 2.623 26.609 -9.148 1 93.06 33 ARG B N 1
ATOM 2844 C CA . ARG B 1 33 ? 1.435 26.031 -9.766 1 93.06 33 ARG B CA 1
ATOM 2845 C C . ARG B 1 33 ? 1.512 26.109 -11.281 1 93.06 33 ARG B C 1
ATOM 2847 O O . ARG B 1 33 ? 2.117 27.031 -11.836 1 93.06 33 ARG B O 1
ATOM 2854 N N . PRO B 1 34 ? 0.946 25.125 -11.891 1 90.75 34 PRO B N 1
ATOM 2855 C CA . PRO B 1 34 ? 0.964 25.141 -13.352 1 90.75 34 PRO B CA 1
ATOM 2856 C C . PRO B 1 34 ? 0.049 26.219 -13.938 1 90.75 34 PRO B C 1
ATOM 2858 O O . PRO B 1 34 ? -0.899 26.656 -13.273 1 90.75 34 PRO B O 1
ATOM 2861 N N . ASP B 1 35 ? 0.418 26.609 -15.133 1 90.69 35 ASP B N 1
ATOM 2862 C CA . ASP B 1 35 ? -0.432 27.531 -15.898 1 90.69 35 ASP B CA 1
ATOM 2863 C C . ASP B 1 35 ? -1.436 26.75 -16.75 1 90.69 35 ASP B C 1
ATOM 2865 O O . ASP B 1 35 ? -1.213 25.578 -17.078 1 90.69 35 ASP B O 1
ATOM 2869 N N . GLY B 1 36 ? -2.547 27.391 -16.984 1 93.06 36 GLY B N 1
ATOM 2870 C CA . GLY B 1 36 ? -3.484 26.797 -17.938 1 93.06 36 GLY B CA 1
ATOM 2871 C C . GLY B 1 36 ? -4.602 26.031 -17.266 1 93.06 36 GLY B C 1
ATOM 2872 O O . GLY B 1 36 ? -4.684 25.984 -16.031 1 93.06 36 GLY B O 1
ATOM 2873 N N . PRO B 1 37 ? -5.418 25.547 -18.094 1 96.06 37 PRO B N 1
ATOM 2874 C CA . PRO B 1 37 ? -6.57 24.812 -17.562 1 96.06 37 PRO B CA 1
ATOM 2875 C C . PRO B 1 37 ? -6.188 23.453 -16.984 1 96.06 37 PRO B C 1
ATOM 2877 O O . PRO B 1 37 ? -5.129 22.906 -17.312 1 96.06 37 PRO B O 1
ATOM 2880 N N . ALA B 1 38 ? -7.027 22.984 -16.125 1 96.81 38 ALA B N 1
ATOM 2881 C CA . ALA B 1 38 ? -6.793 21.688 -15.516 1 96.81 38 ALA B CA 1
ATOM 2882 C C . ALA B 1 38 ? -6.77 20.578 -16.578 1 96.81 38 ALA B C 1
ATOM 2884 O O . ALA B 1 38 ? -7.707 20.453 -17.375 1 96.81 38 ALA B O 1
ATOM 2885 N N . PRO B 1 39 ? -5.785 19.812 -16.656 1 97.12 39 PRO B N 1
ATOM 2886 C CA . PRO B 1 39 ? -5.77 18.672 -17.578 1 97.12 39 PRO B CA 1
ATOM 2887 C C . PRO B 1 39 ? -6.598 17.5 -17.094 1 97.12 39 PRO B C 1
ATOM 2889 O O . PRO B 1 39 ? -6.941 17.422 -15.906 1 97.12 39 PRO B O 1
ATOM 2892 N N . PRO B 1 40 ? -6.98 16.578 -18.047 1 97.19 40 PRO B N 1
ATOM 2893 C CA . PRO B 1 40 ? -7.652 15.359 -17.594 1 97.19 40 PRO B CA 1
ATOM 2894 C C . PRO B 1 40 ? -6.746 14.469 -16.75 1 97.19 40 PRO B C 1
ATOM 2896 O O . PRO B 1 40 ? -5.52 14.539 -16.859 1 97.19 40 PRO B O 1
ATOM 2899 N N . PHE B 1 41 ? -7.379 13.656 -15.922 1 97.38 41 PHE B N 1
ATOM 2900 C CA . PHE B 1 41 ? -6.652 12.766 -15.023 1 97.38 41 PHE B CA 1
ATOM 2901 C C . PHE B 1 41 ? -5.629 11.938 -15.789 1 97.38 41 PHE B C 1
ATOM 2903 O O . PHE B 1 41 ? -4.52 11.703 -15.305 1 97.38 41 PHE B O 1
ATOM 2910 N N . ALA B 1 42 ? -5.961 11.523 -17 1 96.38 42 ALA B N 1
ATOM 2911 C CA . ALA B 1 42 ? -5.133 10.633 -17.812 1 96.38 42 ALA B CA 1
ATOM 2912 C C . ALA B 1 42 ? -3.826 11.312 -18.203 1 96.38 42 ALA B C 1
ATOM 2914 O O . ALA B 1 42 ? -2.883 10.648 -18.641 1 96.38 42 ALA B O 1
ATOM 2915 N N . SER B 1 43 ? -3.729 12.602 -18.047 1 96.38 43 SER B N 1
ATOM 2916 C CA . SER B 1 43 ? -2.518 13.336 -18.375 1 96.38 43 SER B CA 1
ATOM 2917 C C . SER B 1 43 ? -1.438 13.148 -17.328 1 96.38 43 SER B C 1
ATOM 2919 O O . SER B 1 43 ? -0.268 13.461 -17.562 1 96.38 43 SER B O 1
ATOM 2921 N N . PHE B 1 44 ? -1.8 12.727 -16.172 1 97.06 44 PHE B N 1
ATOM 2922 C CA . PHE B 1 44 ? -0.837 12.492 -15.102 1 97.06 44 PHE B CA 1
ATOM 2923 C C . PHE B 1 44 ? -0.289 11.07 -15.164 1 97.06 44 PHE B C 1
ATOM 2925 O O . PHE B 1 44 ? -1.055 10.102 -15.172 1 97.06 44 PHE B O 1
ATOM 2932 N N . ASP B 1 45 ? 0.97 10.984 -15.289 1 97.94 45 ASP B N 1
ATOM 2933 C CA . ASP B 1 45 ? 1.618 9.672 -15.297 1 97.94 45 ASP B CA 1
ATOM 2934 C C . ASP B 1 45 ? 1.667 9.07 -13.898 1 97.94 45 ASP B C 1
ATOM 2936 O O . ASP B 1 45 ? 2.59 9.352 -13.125 1 97.94 45 ASP B O 1
ATOM 2940 N N . THR B 1 46 ? 0.742 8.188 -13.625 1 98.38 46 THR B N 1
ATOM 2941 C CA . THR B 1 46 ? 0.589 7.648 -12.273 1 98.38 46 THR B CA 1
ATOM 2942 C C . THR B 1 46 ? 1.8 6.801 -11.891 1 98.38 46 THR B C 1
ATOM 2944 O O . THR B 1 46 ? 2.012 6.508 -10.711 1 98.38 46 THR B O 1
ATOM 2947 N N . ARG B 1 47 ? 2.68 6.414 -12.875 1 98.12 47 ARG B N 1
ATOM 2948 C CA . ARG B 1 47 ? 3.887 5.637 -12.617 1 98.12 47 ARG B CA 1
ATOM 2949 C C . ARG B 1 47 ? 4.898 6.445 -11.812 1 98.12 47 ARG B C 1
ATOM 2951 O O . ARG B 1 47 ? 5.816 5.883 -11.219 1 98.12 47 ARG B O 1
ATOM 2958 N N . ARG B 1 48 ? 4.668 7.754 -11.68 1 98.25 48 ARG B N 1
ATOM 2959 C CA . ARG B 1 48 ? 5.594 8.656 -11 1 98.25 48 ARG B CA 1
ATOM 2960 C C . ARG B 1 48 ? 5.164 8.891 -9.555 1 98.25 48 ARG B C 1
ATOM 2962 O O . ARG B 1 48 ? 5.824 9.625 -8.82 1 98.25 48 ARG B O 1
ATOM 2969 N N . GLY B 1 49 ? 4.062 8.273 -9.078 1 98.38 49 GLY B N 1
ATOM 2970 C CA . GLY B 1 49 ? 3.562 8.531 -7.738 1 98.38 49 GLY B CA 1
ATOM 2971 C C . GLY B 1 49 ? 3.236 9.992 -7.488 1 98.38 49 GLY B C 1
ATOM 2972 O O . GLY B 1 49 ? 2.648 10.656 -8.344 1 98.38 49 GLY B O 1
ATOM 2973 N N . LEU B 1 50 ? 3.57 10.461 -6.309 1 98.62 50 LEU B N 1
ATOM 2974 C CA . LEU B 1 50 ? 3.207 11.82 -5.934 1 98.62 50 LEU B CA 1
ATOM 2975 C C . LEU B 1 50 ? 3.945 12.836 -6.801 1 98.62 50 LEU B C 1
ATOM 2977 O O . LEU B 1 50 ? 3.512 13.984 -6.926 1 98.62 50 LEU B O 1
ATOM 2981 N N . TRP B 1 51 ? 5.047 12.414 -7.449 1 98.69 51 TRP B N 1
ATOM 2982 C CA . TRP B 1 51 ? 5.852 13.336 -8.242 1 98.69 51 TRP B CA 1
ATOM 2983 C C . TRP B 1 51 ? 5.18 13.633 -9.578 1 98.69 51 TRP B C 1
ATOM 2985 O O . TRP B 1 51 ? 5.641 14.492 -10.344 1 98.69 51 TRP B O 1
ATOM 2995 N N . ALA B 1 52 ? 4.086 12.883 -9.891 1 98.44 52 ALA B N 1
ATOM 2996 C CA . ALA B 1 52 ? 3.236 13.281 -11.008 1 98.44 52 ALA B CA 1
ATOM 2997 C C . ALA B 1 52 ? 2.74 14.719 -10.828 1 98.44 52 ALA B C 1
ATOM 2999 O O . ALA B 1 52 ? 2.365 15.375 -11.805 1 98.44 52 ALA B O 1
ATOM 3000 N N . PHE B 1 53 ? 2.811 15.25 -9.586 1 98.19 53 PHE B N 1
ATOM 3001 C CA . PHE B 1 53 ? 2.324 16.578 -9.266 1 98.19 53 PHE B CA 1
ATOM 3002 C C . PHE B 1 53 ? 3.484 17.531 -8.977 1 98.19 53 PHE B C 1
ATOM 3004 O O . PHE B 1 53 ? 3.326 18.516 -8.242 1 98.19 53 PHE B O 1
ATOM 3011 N N . ASP B 1 54 ? 4.648 17.266 -9.547 1 96.88 54 ASP B N 1
ATOM 3012 C CA . ASP B 1 54 ? 5.855 18.016 -9.219 1 96.88 54 ASP B CA 1
ATOM 3013 C C . ASP B 1 54 ? 5.699 19.484 -9.602 1 96.88 54 ASP B C 1
ATOM 3015 O O . ASP B 1 54 ? 6.32 20.359 -8.992 1 96.88 54 ASP B O 1
ATOM 3019 N N . ALA B 1 55 ? 4.801 19.844 -10.5 1 96.19 55 ALA B N 1
ATOM 3020 C CA . ALA B 1 55 ? 4.578 21.219 -10.93 1 96.19 55 ALA B CA 1
ATOM 3021 C C . ALA B 1 55 ? 3.998 22.062 -9.797 1 96.19 55 ALA B C 1
ATOM 3023 O O . ALA B 1 55 ? 4.066 23.297 -9.836 1 96.19 55 ALA B O 1
ATOM 3024 N N . PHE B 1 56 ? 3.422 21.375 -8.758 1 97.5 56 PHE B N 1
ATOM 3025 C CA . PHE B 1 56 ? 2.824 22.078 -7.629 1 97.5 56 PHE B CA 1
ATOM 3026 C C . PHE B 1 56 ? 3.797 22.156 -6.457 1 97.5 56 PHE B C 1
ATOM 3028 O O . PHE B 1 56 ? 3.498 22.766 -5.43 1 97.5 56 PHE B O 1
ATOM 3035 N N . LEU B 1 57 ? 4.961 21.516 -6.523 1 97.62 57 LEU B N 1
ATOM 3036 C CA . LEU B 1 57 ? 5.816 21.297 -5.359 1 97.62 57 LEU B CA 1
ATOM 3037 C C . LEU B 1 57 ? 7.051 22.188 -5.422 1 97.62 57 LEU B C 1
ATOM 3039 O O . LEU B 1 57 ? 7.676 22.328 -6.477 1 97.62 57 LEU B O 1
ATOM 3043 N N . PRO B 1 58 ? 7.414 22.812 -4.336 1 97.56 58 PRO B N 1
ATOM 3044 C CA . PRO B 1 58 ? 8.609 23.656 -4.285 1 97.56 58 PRO B CA 1
ATOM 3045 C C . PRO B 1 58 ? 9.891 22.859 -4.07 1 97.56 58 PRO B C 1
ATOM 3047 O O . PRO B 1 58 ? 10.93 23.438 -3.742 1 97.56 58 PRO B O 1
ATOM 3050 N N . VAL B 1 59 ? 9.75 21.531 -4.117 1 97 59 VAL B N 1
ATOM 3051 C CA . VAL B 1 59 ? 10.852 20.609 -3.918 1 97 59 VAL B CA 1
ATOM 3052 C C . VAL B 1 59 ? 11.031 19.734 -5.16 1 97 59 VAL B C 1
ATOM 3054 O O . VAL B 1 59 ? 10.047 19.312 -5.773 1 97 59 VAL B O 1
ATOM 3057 N N . GLU B 1 60 ? 12.281 19.453 -5.559 1 96.81 60 GLU B N 1
ATOM 3058 C CA . GLU B 1 60 ? 12.555 18.625 -6.727 1 96.81 60 GLU B CA 1
ATOM 3059 C C . GLU B 1 60 ? 12.422 17.141 -6.391 1 96.81 60 GLU B C 1
ATOM 3061 O O . GLU B 1 60 ? 12.711 16.734 -5.266 1 96.81 60 GLU B O 1
ATOM 3066 N N . PRO B 1 61 ? 11.977 16.375 -7.344 1 97.75 61 PRO B N 1
ATOM 3067 C CA . PRO B 1 61 ? 11.883 14.938 -7.129 1 97.75 61 PRO B CA 1
ATOM 3068 C C . PRO B 1 61 ? 13.25 14.266 -7.023 1 97.75 61 PRO B C 1
ATOM 3070 O O . PRO B 1 61 ? 13.898 14.016 -8.039 1 97.75 61 PRO B O 1
ATOM 3073 N N . ARG B 1 62 ? 13.672 13.938 -5.805 1 97.94 62 ARG B N 1
ATOM 3074 C CA . ARG B 1 62 ? 15 13.352 -5.617 1 97.94 62 ARG B CA 1
ATOM 3075 C C . ARG B 1 62 ? 14.906 11.945 -5.047 1 97.94 62 ARG B C 1
ATOM 3077 O O . ARG B 1 62 ? 15.82 11.141 -5.215 1 97.94 62 ARG B O 1
ATOM 3084 N N . VAL B 1 63 ? 13.867 11.633 -4.293 1 98.31 63 VAL B N 1
ATOM 3085 C CA . VAL B 1 63 ? 13.711 10.305 -3.709 1 98.31 63 VAL B CA 1
ATOM 3086 C C . VAL B 1 63 ? 12.25 9.875 -3.791 1 98.31 63 VAL B C 1
ATOM 3088 O O . VAL B 1 63 ? 11.344 10.703 -3.707 1 98.31 63 VAL B O 1
ATOM 3091 N N . SER B 1 64 ? 12.016 8.602 -4.02 1 98.62 64 SER B N 1
ATOM 3092 C CA . SER B 1 64 ? 10.664 8.055 -4.094 1 98.62 64 SER B CA 1
ATOM 3093 C C . SER B 1 64 ? 10.664 6.547 -3.85 1 98.62 64 SER B C 1
ATOM 3095 O O . SER B 1 64 ? 11.656 5.867 -4.129 1 98.62 64 SER B O 1
ATOM 3097 N N . LEU B 1 65 ? 9.656 6.066 -3.268 1 98.75 65 LEU B N 1
ATOM 3098 C CA . LEU B 1 65 ? 9.328 4.645 -3.234 1 98.75 65 LEU B CA 1
ATOM 3099 C C . LEU B 1 65 ? 8.016 4.371 -3.961 1 98.75 65 LEU B C 1
ATOM 3101 O O . LEU B 1 65 ? 7.391 3.328 -3.746 1 98.75 65 LEU B O 1
ATOM 3105 N N . GLY B 1 66 ? 7.578 5.352 -4.73 1 98.56 66 GLY B N 1
ATOM 3106 C CA . GLY B 1 66 ? 6.379 5.188 -5.535 1 98.56 66 GLY B CA 1
ATOM 3107 C C . GLY B 1 66 ? 5.109 5.582 -4.805 1 98.56 66 GLY B C 1
ATOM 3108 O O . GLY B 1 66 ? 4.008 5.227 -5.227 1 98.56 66 GLY B O 1
ATOM 3109 N N . GLU B 1 67 ? 5.207 6.359 -3.68 1 98.81 67 GLU B N 1
ATOM 3110 C CA . GLU B 1 67 ? 4.066 6.812 -2.893 1 98.81 67 GLU B CA 1
ATOM 3111 C C . GLU B 1 67 ? 3.145 7.703 -3.719 1 98.81 67 GLU B C 1
ATOM 3113 O O . GLU B 1 67 ? 3.602 8.422 -4.613 1 98.81 67 GLU B O 1
ATOM 3118 N N . GLY B 1 68 ? 1.854 7.637 -3.398 1 98.69 68 GLY B N 1
ATOM 3119 C CA . GLY B 1 68 ? 0.848 8.406 -4.113 1 98.69 68 GLY B CA 1
ATOM 3120 C C . GLY B 1 68 ? -0.148 7.535 -4.859 1 98.69 68 GLY B C 1
ATOM 3121 O O . GLY B 1 68 ? -0.009 6.312 -4.891 1 98.69 68 GLY B O 1
ATOM 3122 N N . PHE B 1 69 ? -1.228 8.195 -5.301 1 98.75 69 PHE B N 1
ATOM 3123 C CA . PHE B 1 69 ? -2.34 7.605 -6.039 1 98.75 69 PHE B CA 1
ATOM 3124 C C . PHE B 1 69 ? -2.947 6.445 -5.262 1 98.75 69 PHE B C 1
ATOM 3126 O O . PHE B 1 69 ? -3.127 5.355 -5.805 1 98.75 69 PHE B O 1
ATOM 3133 N N . THR B 1 70 ? -3.189 6.707 -3.975 1 98.88 70 THR B N 1
ATOM 3134 C CA . THR B 1 70 ? -3.82 5.707 -3.119 1 98.88 70 THR B CA 1
ATOM 3135 C C . THR B 1 70 ? -5.281 5.508 -3.506 1 98.88 70 THR B C 1
ATOM 3137 O O . THR B 1 70 ? -5.922 6.422 -4.031 1 98.88 70 THR B O 1
ATOM 3140 N N . PRO B 1 71 ? -5.871 4.387 -3.25 1 98.88 71 PRO B N 1
ATOM 3141 C CA . PRO B 1 71 ? -7.207 4.043 -3.748 1 98.88 71 PRO B CA 1
ATOM 3142 C C . PRO B 1 71 ? -8.312 4.859 -3.078 1 98.88 71 PRO B C 1
ATOM 3144 O O . PRO B 1 71 ? -8.211 5.191 -1.895 1 98.88 71 PRO B O 1
ATOM 3147 N N . LEU B 1 72 ? -9.312 5.207 -3.842 1 98.81 72 LEU B N 1
ATOM 3148 C CA . LEU B 1 72 ? -10.617 5.641 -3.361 1 98.81 72 LEU B CA 1
ATOM 3149 C C . LEU B 1 72 ? -11.625 4.5 -3.412 1 98.81 72 LEU B C 1
ATOM 3151 O O . LEU B 1 72 ? -11.836 3.895 -4.469 1 98.81 72 LEU B O 1
ATOM 3155 N N . VAL B 1 73 ? -12.188 4.191 -2.26 1 98.62 73 VAL B N 1
ATOM 3156 C CA . VAL B 1 73 ? -13.094 3.047 -2.184 1 98.62 73 VAL B CA 1
ATOM 3157 C C . VAL B 1 73 ? -14.398 3.461 -1.508 1 98.62 73 VAL B C 1
ATOM 3159 O O . VAL B 1 73 ? -14.383 4.191 -0.514 1 98.62 73 VAL B O 1
ATOM 3162 N N . ASP B 1 74 ? -15.539 2.984 -2.061 1 97.81 74 ASP B N 1
ATOM 3163 C CA . ASP B 1 74 ? -16.828 3.287 -1.459 1 97.81 74 ASP B CA 1
ATOM 3164 C C . ASP B 1 74 ? -16.969 2.631 -0.088 1 97.81 74 ASP B C 1
ATOM 3166 O O . ASP B 1 74 ? -16.516 1.499 0.111 1 97.81 74 ASP B O 1
ATOM 3170 N N . ALA B 1 75 ? -17.5 3.35 0.818 1 97.75 75 ALA B N 1
ATOM 3171 C CA . ALA B 1 75 ? -17.812 2.85 2.154 1 97.75 75 ALA B CA 1
ATOM 3172 C C . ALA B 1 75 ? -19.266 3.096 2.506 1 97.75 75 ALA B C 1
ATOM 3174 O O . ALA B 1 75 ? -19.594 4.008 3.275 1 97.75 75 ALA B O 1
ATOM 3175 N N . PRO B 1 76 ? -20.109 2.23 2.068 1 95.81 76 PRO B N 1
ATOM 3176 C CA . PRO B 1 76 ? -21.547 2.475 2.213 1 95.81 76 PRO B CA 1
ATOM 3177 C C . PRO B 1 76 ? -21.984 2.547 3.672 1 95.81 76 PRO B C 1
ATOM 3179 O O . PRO B 1 76 ? -22.891 3.316 4.008 1 95.81 76 PRO B O 1
ATOM 3182 N N . ALA B 1 77 ? -21.359 1.776 4.559 1 95.31 77 ALA B N 1
ATOM 3183 C CA . ALA B 1 77 ? -21.719 1.789 5.973 1 95.31 77 ALA B CA 1
ATOM 3184 C C . ALA B 1 77 ? -21.531 3.178 6.574 1 95.31 77 ALA B C 1
ATOM 3186 O O . ALA B 1 77 ? -22.125 3.496 7.609 1 95.31 77 ALA B O 1
ATOM 3187 N N . TRP B 1 78 ? -20.734 4.012 5.934 1 97.44 78 TRP B N 1
ATOM 3188 C CA . TRP B 1 78 ? -20.453 5.367 6.402 1 97.44 78 TRP B CA 1
ATOM 3189 C C . TRP B 1 78 ? -21.031 6.402 5.445 1 97.44 78 TRP B C 1
ATOM 3191 O O . TRP B 1 78 ? -20.922 7.609 5.672 1 97.44 78 TRP B O 1
ATOM 3201 N N . ASP B 1 79 ? -21.688 5.953 4.359 1 97.38 79 ASP B N 1
ATOM 3202 C CA . ASP B 1 79 ? -22.125 6.844 3.285 1 97.38 79 ASP B CA 1
ATOM 3203 C C . ASP B 1 79 ? -21.016 7.82 2.898 1 97.38 79 ASP B C 1
ATOM 3205 O O . ASP B 1 79 ? -21.219 9.031 2.902 1 97.38 79 ASP B O 1
ATOM 3209 N N . ALA B 1 80 ? -19.844 7.266 2.664 1 98.69 80 ALA B N 1
ATOM 3210 C CA . ALA B 1 80 ? -18.656 8.047 2.348 1 98.69 80 ALA B CA 1
ATOM 3211 C C . ALA B 1 80 ? -17.734 7.281 1.406 1 98.69 80 ALA B C 1
ATOM 3213 O O . ALA B 1 80 ? -18 6.125 1.071 1 98.69 80 ALA B O 1
ATOM 3214 N N . THR B 1 81 ? -16.797 7.961 0.877 1 98.81 81 THR B N 1
ATOM 3215 C CA . THR B 1 81 ? -15.656 7.359 0.178 1 98.81 81 THR B CA 1
ATOM 3216 C C . THR B 1 81 ? -14.406 7.387 1.051 1 98.81 81 THR B C 1
ATOM 3218 O O . THR B 1 81 ? -14.078 8.414 1.643 1 98.81 81 THR B O 1
ATOM 3221 N N . PHE B 1 82 ? -13.797 6.223 1.199 1 98.94 82 PHE B N 1
ATOM 3222 C CA . PHE B 1 82 ? -12.531 6.172 1.923 1 98.94 82 PHE B CA 1
ATOM 3223 C C . PHE B 1 82 ? -11.352 6.301 0.965 1 98.94 82 PHE B C 1
ATOM 3225 O O . PHE B 1 82 ? -11.367 5.719 -0.122 1 98.94 82 PHE B O 1
ATOM 3232 N N . LYS B 1 83 ? -10.422 7.156 1.239 1 98.94 83 LYS B N 1
ATOM 3233 C CA . LYS B 1 83 ? -9.125 7.184 0.562 1 98.94 83 LYS B CA 1
ATOM 3234 C C . LYS B 1 83 ? -8.078 6.395 1.345 1 98.94 83 LYS B C 1
ATOM 3236 O O . LYS B 1 83 ? -7.723 6.77 2.463 1 98.94 83 LYS B O 1
ATOM 3241 N N . LEU B 1 84 ? -7.566 5.285 0.819 1 98.94 84 LEU B N 1
ATOM 3242 C CA . LEU B 1 84 ? -6.766 4.32 1.562 1 98.94 84 LEU B CA 1
ATOM 3243 C C . LEU B 1 84 ? -5.301 4.742 1.6 1 98.94 84 LEU B C 1
ATOM 3245 O O . LEU B 1 84 ? -4.434 4.051 1.062 1 98.94 84 LEU B O 1
ATOM 3249 N N . GLU B 1 85 ? -5.047 5.715 2.42 1 98.88 85 GLU B N 1
ATOM 3250 C CA . GLU B 1 85 ? -3.703 6.281 2.533 1 98.88 85 GLU B CA 1
ATOM 3251 C C . GLU B 1 85 ? -2.73 5.273 3.141 1 98.88 85 GLU B C 1
ATOM 3253 O O . GLU B 1 85 ? -1.517 5.387 2.959 1 98.88 85 GLU B O 1
ATOM 3258 N N . TYR B 1 86 ? -3.262 4.238 3.818 1 98.56 86 TYR B N 1
ATOM 3259 C CA . TYR B 1 86 ? -2.389 3.217 4.387 1 98.56 86 TYR B CA 1
ATOM 3260 C C . TYR B 1 86 ? -1.824 2.314 3.297 1 98.56 86 TYR B C 1
ATOM 3262 O O . TYR B 1 86 ? -0.903 1.532 3.545 1 98.56 86 TYR B O 1
ATOM 3270 N N . VAL B 1 87 ? -2.363 2.377 2.057 1 98.62 87 VAL B N 1
ATOM 3271 C CA . VAL B 1 87 ? -1.761 1.701 0.911 1 98.62 87 VAL B CA 1
ATOM 3272 C C . VAL B 1 87 ? -0.605 2.537 0.367 1 98.62 87 VAL B C 1
ATOM 3274 O O . VAL B 1 87 ? -0.711 3.127 -0.712 1 98.62 87 VAL B O 1
ATOM 3277 N N . SER B 1 88 ? 0.456 2.619 1.116 1 98.75 88 SER B N 1
ATOM 3278 C CA . SER B 1 88 ? 1.694 3.359 0.894 1 98.75 88 SER B CA 1
ATOM 3279 C C . SER B 1 88 ? 2.91 2.537 1.308 1 98.75 88 SER B C 1
ATOM 3281 O O . SER B 1 88 ? 2.785 1.569 2.061 1 98.75 88 SER B O 1
ATOM 3283 N N . PRO B 1 89 ? 4.055 2.867 0.855 1 98.44 89 PRO B N 1
ATOM 3284 C CA . PRO B 1 89 ? 5.25 2.049 1.074 1 98.44 89 PRO B CA 1
ATOM 3285 C C . PRO B 1 89 ? 5.5 1.753 2.551 1 98.44 89 PRO B C 1
ATOM 3287 O O . PRO B 1 89 ? 5.867 0.63 2.906 1 98.44 89 PRO B O 1
ATOM 3290 N N . THR B 1 90 ? 5.258 2.719 3.428 1 97.44 90 THR B N 1
ATOM 3291 C CA . THR B 1 90 ? 5.5 2.463 4.844 1 97.44 90 THR B CA 1
ATOM 3292 C C . THR B 1 90 ? 4.195 2.158 5.57 1 97.44 90 THR B C 1
ATOM 3294 O O . THR B 1 90 ? 4.199 1.898 6.777 1 97.44 90 THR B O 1
ATOM 3297 N N . GLY B 1 91 ? 3.047 2.293 4.832 1 97.5 91 GLY B N 1
ATOM 3298 C CA . GLY B 1 91 ? 1.758 1.976 5.422 1 97.5 91 GLY B CA 1
ATOM 3299 C C . GLY B 1 91 ? 1.048 3.189 5.996 1 97.5 91 GLY B C 1
ATOM 3300 O O . GLY B 1 91 ? 0.133 3.053 6.809 1 97.5 91 GLY B O 1
ATOM 3301 N N . SER B 1 92 ? 1.478 4.387 5.617 1 97.94 92 SER B N 1
ATOM 3302 C CA . SER B 1 92 ? 0.783 5.562 6.133 1 97.94 92 SER B CA 1
ATOM 3303 C C . SER B 1 92 ? 0.896 6.738 5.172 1 97.94 92 SER B C 1
ATOM 3305 O O . SER B 1 92 ? 1.777 6.758 4.309 1 97.94 92 SER B O 1
ATOM 3307 N N . PHE B 1 93 ? 0.04 7.754 5.352 1 98.75 93 PHE B N 1
ATOM 3308 C CA . PHE B 1 93 ? -0.002 8.953 4.516 1 98.75 93 PHE B CA 1
ATOM 3309 C C . PHE B 1 93 ? 1.271 9.773 4.684 1 98.75 93 PHE B C 1
ATOM 3311 O O . PHE B 1 93 ? 1.566 10.641 3.863 1 98.75 93 PHE B O 1
ATOM 3318 N N . LYS B 1 94 ? 2.045 9.453 5.766 1 98.75 94 LYS B N 1
ATOM 3319 C CA . LYS B 1 94 ? 3.223 10.25 6.09 1 98.75 94 LYS B CA 1
ATOM 3320 C C . LYS B 1 94 ? 4.305 10.094 5.023 1 98.75 94 LYS B C 1
ATOM 3322 O O . LYS B 1 94 ? 5.223 10.914 4.938 1 98.75 94 LYS B O 1
ATOM 3327 N N . ASP B 1 95 ? 4.18 9.086 4.207 1 98.88 95 ASP B N 1
ATOM 3328 C CA . ASP B 1 95 ? 5.121 8.875 3.109 1 98.88 95 ASP B CA 1
ATOM 3329 C C . ASP B 1 95 ? 5.164 10.094 2.189 1 98.88 95 ASP B C 1
ATOM 3331 O O . ASP B 1 95 ? 6.215 10.43 1.639 1 98.88 95 ASP B O 1
ATOM 3335 N N . ARG B 1 96 ? 3.982 10.75 1.99 1 98.88 96 ARG B N 1
ATOM 3336 C CA . ARG B 1 96 ? 3.928 11.922 1.127 1 98.88 96 ARG B CA 1
ATOM 3337 C C . ARG B 1 96 ? 4.887 13.008 1.611 1 98.88 96 ARG B C 1
ATOM 3339 O O . ARG B 1 96 ? 5.699 13.516 0.836 1 98.88 96 ARG B O 1
ATOM 3346 N N . GLY B 1 97 ? 4.797 13.305 2.9 1 98.88 97 GLY B N 1
ATOM 3347 C CA . GLY B 1 97 ? 5.668 14.32 3.479 1 98.88 97 GLY B CA 1
ATOM 3348 C C . GLY B 1 97 ? 7.121 13.883 3.551 1 98.88 97 GLY B C 1
ATOM 3349 O O . GLY B 1 97 ? 8.023 14.695 3.336 1 98.88 97 GLY B O 1
ATOM 3350 N N . ALA B 1 98 ? 7.328 12.609 3.889 1 98.88 98 ALA B N 1
ATOM 3351 C CA . ALA B 1 98 ? 8.688 12.086 3.988 1 98.88 98 ALA B CA 1
ATOM 3352 C C . ALA B 1 98 ? 9.414 12.188 2.648 1 98.88 98 ALA B C 1
ATOM 3354 O O . ALA B 1 98 ? 10.594 12.555 2.598 1 98.88 98 ALA B O 1
ATOM 3355 N N . ALA B 1 99 ? 8.742 11.891 1.55 1 98.88 99 ALA B N 1
ATOM 3356 C CA . ALA B 1 99 ? 9.336 11.945 0.219 1 98.88 99 ALA B CA 1
ATOM 3357 C C . ALA B 1 99 ? 9.852 13.352 -0.097 1 98.88 99 ALA B C 1
ATOM 3359 O O . ALA B 1 99 ? 10.992 13.523 -0.524 1 98.88 99 ALA B O 1
ATOM 3360 N N . THR B 1 100 ? 9.055 14.359 0.17 1 98.81 100 THR B N 1
ATOM 3361 C CA . THR B 1 100 ? 9.445 15.727 -0.161 1 98.81 100 THR B CA 1
ATOM 3362 C C . THR B 1 100 ? 10.461 16.25 0.841 1 98.81 100 THR B C 1
ATOM 3364 O O . THR B 1 100 ? 11.375 17 0.47 1 98.81 100 THR B O 1
ATOM 3367 N N . THR B 1 101 ? 10.336 15.891 2.141 1 98.81 101 THR B N 1
ATOM 3368 C CA . THR B 1 101 ? 11.281 16.344 3.154 1 98.81 101 THR B CA 1
ATOM 3369 C C . THR B 1 101 ? 12.68 15.805 2.865 1 98.81 101 THR B C 1
ATOM 3371 O O . THR B 1 101 ? 13.656 16.562 2.873 1 98.81 101 THR B O 1
ATOM 3374 N N . VAL B 1 102 ? 12.781 14.531 2.578 1 98.88 102 VAL B N 1
ATOM 3375 C CA . VAL B 1 102 ? 14.086 13.922 2.326 1 98.88 102 VAL B CA 1
ATOM 3376 C C . VAL B 1 102 ? 14.633 14.414 0.986 1 98.88 102 VAL B C 1
ATOM 3378 O O . VAL B 1 102 ? 15.836 14.609 0.837 1 98.88 102 VAL B O 1
ATOM 3381 N N . SER B 1 103 ? 13.75 14.656 -0.016 1 98.75 103 SER B N 1
ATOM 3382 C CA . SER B 1 103 ? 14.203 15.266 -1.263 1 98.75 103 SER B CA 1
ATOM 3383 C C . SER B 1 103 ? 14.812 16.641 -1.013 1 98.75 103 SER B C 1
ATOM 3385 O O . SER B 1 103 ? 15.844 16.984 -1.593 1 98.75 103 SER B O 1
ATOM 3387 N N . ARG B 1 104 ? 14.164 17.438 -0.162 1 98.5 104 ARG B N 1
ATOM 3388 C CA . ARG B 1 104 ? 14.711 18.75 0.204 1 98.5 104 ARG B CA 1
ATOM 3389 C C . ARG B 1 104 ? 16.078 18.594 0.865 1 98.5 104 ARG B C 1
ATOM 3391 O O . ARG B 1 104 ? 17 19.359 0.576 1 98.5 104 ARG B O 1
ATOM 3398 N N . ALA B 1 105 ? 16.188 17.625 1.755 1 98.5 105 ALA B N 1
ATOM 3399 C CA . ALA B 1 105 ? 17.469 17.359 2.402 1 98.5 105 ALA B CA 1
ATOM 3400 C C . ALA B 1 105 ? 18.547 17.094 1.369 1 98.5 105 ALA B C 1
ATOM 3402 O O . ALA B 1 105 ? 19.656 17.625 1.475 1 98.5 105 ALA B O 1
ATOM 3403 N N . LEU B 1 106 ? 18.234 16.297 0.388 1 98.31 106 LEU B N 1
ATOM 3404 C CA . LEU B 1 106 ? 19.188 15.992 -0.673 1 98.31 106 LEU B CA 1
ATOM 3405 C C . LEU B 1 106 ? 19.562 17.25 -1.456 1 98.31 106 LEU B C 1
ATOM 3407 O O . LEU B 1 106 ? 20.734 17.453 -1.788 1 98.31 106 LEU B O 1
ATOM 3411 N N . GLU B 1 107 ? 18.562 18.078 -1.766 1 97.69 107 GLU B N 1
ATOM 3412 C CA . GLU B 1 107 ? 18.812 19.328 -2.457 1 97.69 107 GLU B CA 1
ATOM 3413 C C . GLU B 1 107 ? 19.828 20.188 -1.691 1 97.69 107 GLU B C 1
ATOM 3415 O O . GLU B 1 107 ? 20.625 20.906 -2.297 1 97.69 107 GLU B O 1
ATOM 3420 N N . LEU B 1 108 ? 19.75 20.141 -0.385 1 97.5 108 LEU B N 1
ATOM 3421 C CA . LEU B 1 108 ? 20.547 20.984 0.483 1 97.5 108 LEU B CA 1
ATOM 3422 C C . LEU B 1 108 ? 21.906 20.359 0.763 1 97.5 108 LEU B C 1
ATOM 3424 O O . LEU B 1 108 ? 22.766 20.969 1.409 1 97.5 108 LEU B O 1
ATOM 3428 N N . GLY B 1 109 ? 22.094 19.141 0.315 1 97 109 GLY B N 1
ATOM 3429 C CA . GLY B 1 109 ? 23.375 18.469 0.51 1 97 109 GLY B CA 1
ATOM 3430 C C . GLY B 1 109 ? 23.562 17.953 1.922 1 97 109 GLY B C 1
ATOM 3431 O O . GLY B 1 109 ? 24.688 17.812 2.395 1 97 109 GLY B O 1
ATOM 3432 N N . VAL B 1 110 ? 22.5 17.609 2.564 1 95.31 110 VAL B N 1
ATOM 3433 C CA . VAL B 1 110 ? 22.484 17.078 3.924 1 95.31 110 VAL B CA 1
ATOM 3434 C C . VAL B 1 110 ? 22.906 15.609 3.91 1 95.31 110 VAL B C 1
ATOM 3436 O O . VAL B 1 110 ? 22.609 14.875 2.967 1 95.31 110 VAL B O 1
ATOM 3439 N N . ASP B 1 111 ? 23.562 15.219 4.996 1 96.75 111 ASP B N 1
ATOM 3440 C CA . ASP B 1 111 ? 24 13.828 5.035 1 96.75 111 ASP B CA 1
ATOM 3441 C C . ASP B 1 111 ? 23.281 13.062 6.152 1 96.75 111 ASP B C 1
ATOM 3443 O O . ASP B 1 111 ? 23.297 11.836 6.176 1 96.75 111 ASP B O 1
ATOM 3447 N N . ARG B 1 112 ? 22.719 13.828 7.098 1 98.25 112 ARG B N 1
ATOM 3448 C CA . ARG B 1 112 ? 22.031 13.211 8.227 1 98.25 112 ARG B CA 1
ATOM 3449 C C . ARG B 1 112 ? 20.75 13.984 8.562 1 98.25 112 ARG B C 1
ATOM 3451 O O . ARG B 1 112 ? 20.766 15.211 8.656 1 98.25 112 ARG B O 1
ATOM 3458 N N . VAL B 1 113 ? 19.641 13.234 8.742 1 98.69 113 VAL B N 1
ATOM 3459 C CA . VAL B 1 113 ? 18.375 13.867 9.133 1 98.69 113 VAL B CA 1
ATOM 3460 C C . VAL B 1 113 ? 18.016 13.461 10.555 1 98.69 113 VAL B C 1
ATOM 3462 O O . VAL B 1 113 ? 18.391 12.375 11.008 1 98.69 113 VAL B O 1
ATOM 3465 N N . ILE B 1 114 ? 17.281 14.352 11.258 1 98.44 114 ILE B N 1
ATOM 3466 C CA . ILE B 1 114 ? 16.828 14.148 12.633 1 98.44 114 ILE B CA 1
ATOM 3467 C C . ILE B 1 114 ? 15.312 14.312 12.703 1 98.44 114 ILE B C 1
ATOM 3469 O O . ILE B 1 114 ? 14.758 15.266 12.148 1 98.44 114 ILE B O 1
ATOM 3473 N N . GLU B 1 115 ? 14.656 13.352 13.266 1 97.12 115 GLU B N 1
ATOM 3474 C CA . GLU B 1 115 ? 13.211 13.375 13.469 1 97.12 115 GLU B CA 1
ATOM 3475 C C . GLU B 1 115 ? 12.852 13.016 14.906 1 97.12 115 GLU B C 1
ATOM 3477 O O . GLU B 1 115 ? 13.562 12.227 15.547 1 97.12 115 GLU B O 1
ATOM 3482 N N . ASP B 1 116 ? 11.766 13.578 15.469 1 95.75 116 ASP B N 1
ATOM 3483 C CA . ASP B 1 116 ? 11.438 13.367 16.875 1 95.75 116 ASP B CA 1
ATOM 3484 C C . ASP B 1 116 ? 10.078 12.695 17.031 1 95.75 116 ASP B C 1
ATOM 3486 O O . ASP B 1 116 ? 9.32 13.016 17.953 1 95.75 116 ASP B O 1
ATOM 3490 N N . SER B 1 117 ? 9.664 11.891 16.172 1 92.88 117 SER B N 1
ATOM 3491 C CA . SER B 1 117 ? 8.438 11.117 16.25 1 92.88 117 SER B CA 1
ATOM 3492 C C . SER B 1 117 ? 8.734 9.617 16.344 1 92.88 117 SER B C 1
ATOM 3494 O O . SER B 1 117 ? 9.57 9.102 15.602 1 92.88 117 SER B O 1
ATOM 3496 N N . SER B 1 118 ? 8.031 8.984 17.25 1 89.31 118 SER B N 1
ATOM 3497 C CA . SER B 1 118 ? 8.188 7.539 17.391 1 89.31 118 SER B CA 1
ATOM 3498 C C . SER B 1 118 ? 7.18 6.789 16.531 1 89.31 118 SER B C 1
ATOM 3500 O O . SER B 1 118 ? 7.215 5.559 16.453 1 89.31 118 SER B O 1
ATOM 3502 N N . GLY B 1 119 ? 6.285 7.461 15.859 1 93 119 GLY B N 1
ATOM 3503 C CA . GLY B 1 119 ? 5.215 6.805 15.125 1 93 119 GLY B CA 1
ATOM 3504 C C . GLY B 1 119 ? 5.445 6.793 13.625 1 93 119 GLY B C 1
ATOM 3505 O O . GLY B 1 119 ? 6.57 6.578 13.164 1 93 119 GLY B O 1
ATOM 3506 N N . ASN B 1 120 ? 4.348 7.004 12.867 1 95.38 120 ASN B N 1
ATOM 3507 C CA . ASN B 1 120 ? 4.359 6.895 11.406 1 95.38 120 ASN B CA 1
ATOM 3508 C C . ASN B 1 120 ? 5.312 7.902 10.773 1 95.38 120 ASN B C 1
ATOM 3510 O O . ASN B 1 120 ? 5.977 7.598 9.781 1 95.38 120 ASN B O 1
ATOM 3514 N N . ALA B 1 121 ? 5.434 9.086 11.352 1 96.69 121 ALA B N 1
ATOM 3515 C CA . ALA B 1 121 ? 6.34 10.086 10.797 1 96.69 121 ALA B CA 1
ATOM 3516 C C . ALA B 1 121 ? 7.797 9.648 10.938 1 96.69 121 ALA B C 1
ATOM 3518 O O . ALA B 1 121 ? 8.586 9.789 10 1 96.69 121 ALA B O 1
ATOM 3519 N N . GLY B 1 122 ? 8.117 9.195 12.148 1 96.62 122 GLY B N 1
ATOM 3520 C CA . GLY B 1 122 ? 9.469 8.695 12.359 1 96.62 122 GLY B CA 1
ATOM 3521 C C . GLY B 1 122 ? 9.852 7.566 11.43 1 96.62 122 GLY B C 1
ATOM 3522 O O . GLY B 1 122 ? 10.922 7.586 10.828 1 96.62 122 GLY B O 1
ATOM 3523 N N . THR B 1 123 ? 8.953 6.648 11.273 1 96.5 123 THR B N 1
ATOM 3524 C CA . THR B 1 123 ? 9.203 5.496 10.406 1 96.5 123 THR B CA 1
ATOM 3525 C C . THR B 1 123 ? 9.32 5.93 8.953 1 96.5 123 THR B C 1
ATOM 3527 O O . THR B 1 123 ? 10.195 5.457 8.227 1 96.5 123 THR B O 1
ATOM 3530 N N . ALA B 1 124 ? 8.438 6.805 8.508 1 98.19 124 ALA B N 1
ATOM 3531 C CA . ALA B 1 124 ? 8.469 7.273 7.121 1 98.19 124 ALA B CA 1
ATOM 3532 C C . ALA B 1 124 ? 9.758 8.023 6.82 1 98.19 124 ALA B C 1
ATOM 3534 O O . ALA B 1 124 ? 10.445 7.723 5.844 1 98.19 124 ALA B O 1
ATOM 3535 N N . ILE B 1 125 ? 10.125 8.969 7.695 1 98.69 125 ILE B N 1
ATOM 3536 C CA . ILE B 1 125 ? 11.344 9.75 7.492 1 98.69 125 ILE B CA 1
ATOM 3537 C C . ILE B 1 125 ? 12.555 8.82 7.461 1 98.69 125 ILE B C 1
ATOM 3539 O O . ILE B 1 125 ? 13.398 8.922 6.57 1 98.69 125 ILE B O 1
ATOM 3543 N N . ALA B 1 126 ? 12.625 7.914 8.414 1 98.44 126 ALA B N 1
ATOM 3544 C CA . ALA B 1 126 ? 13.734 6.973 8.492 1 98.44 126 ALA B CA 1
ATOM 3545 C C . ALA B 1 126 ? 13.812 6.109 7.23 1 98.44 126 ALA B C 1
ATOM 3547 O O . ALA B 1 126 ? 14.898 5.879 6.699 1 98.44 126 ALA B O 1
ATOM 3548 N N . THR B 1 127 ? 12.703 5.637 6.75 1 98.44 127 THR B N 1
ATOM 3549 C CA . THR B 1 127 ? 12.641 4.777 5.574 1 98.44 127 THR B CA 1
ATOM 3550 C C . THR B 1 127 ? 13.109 5.527 4.328 1 98.44 127 THR B C 1
ATOM 3552 O O . THR B 1 127 ? 13.922 5.012 3.561 1 98.44 127 THR B O 1
ATOM 3555 N N . TYR B 1 128 ? 12.617 6.703 4.105 1 98.75 128 TYR B N 1
ATOM 3556 C CA . TYR B 1 128 ? 12.984 7.477 2.926 1 98.75 128 TYR B CA 1
ATOM 3557 C C . TYR B 1 128 ? 14.422 7.969 3.018 1 98.75 128 TYR B C 1
ATOM 3559 O O . TYR B 1 128 ? 15.094 8.133 1.998 1 98.75 128 TYR B O 1
ATOM 3567 N N . ALA B 1 129 ? 14.898 8.242 4.254 1 98.75 129 ALA B N 1
ATOM 3568 C CA . ALA B 1 129 ? 16.312 8.531 4.426 1 98.75 129 ALA B CA 1
ATOM 3569 C C . ALA B 1 129 ? 17.172 7.355 3.977 1 98.75 129 ALA B C 1
ATOM 3571 O O . ALA B 1 129 ? 18.156 7.535 3.234 1 98.75 129 ALA B O 1
ATOM 3572 N N . ALA B 1 130 ? 16.828 6.184 4.418 1 98.44 130 ALA B N 1
ATOM 3573 C CA . ALA B 1 130 ? 17.531 4.984 3.98 1 98.44 130 ALA B CA 1
ATOM 3574 C C . ALA B 1 130 ? 17.531 4.871 2.459 1 98.44 130 ALA B C 1
ATOM 3576 O O . ALA B 1 130 ? 18.578 4.645 1.847 1 98.44 130 ALA B O 1
ATOM 3577 N N . ARG B 1 131 ? 16.375 5.07 1.841 1 98.56 131 ARG B N 1
ATOM 3578 C CA . ARG B 1 131 ? 16.234 5.023 0.389 1 98.56 131 ARG B CA 1
ATOM 3579 C C . ARG B 1 131 ? 17.188 6.008 -0.283 1 98.56 131 ARG B C 1
ATOM 3581 O O . ARG B 1 131 ? 17.734 5.723 -1.353 1 98.56 131 ARG B O 1
ATOM 3588 N N . ALA B 1 132 ? 17.375 7.125 0.35 1 98.25 132 ALA B N 1
ATOM 3589 C CA . ALA B 1 132 ? 18.172 8.219 -0.206 1 98.25 132 ALA B CA 1
ATOM 3590 C C . ALA B 1 132 ? 19.641 8.055 0.143 1 98.25 132 ALA B C 1
ATOM 3592 O O . ALA B 1 132 ? 20.484 8.828 -0.314 1 98.25 132 ALA B O 1
ATOM 3593 N N . GLY B 1 133 ? 19.969 7.062 0.974 1 97.56 133 GLY B N 1
ATOM 3594 C CA . GLY B 1 133 ? 21.344 6.891 1.42 1 97.56 133 GLY B CA 1
ATOM 3595 C C . GLY B 1 133 ? 21.75 7.895 2.479 1 97.56 133 GLY B C 1
ATOM 3596 O O . GLY B 1 133 ? 22.938 8.242 2.584 1 97.56 133 GLY B O 1
ATOM 3597 N N . LEU B 1 134 ? 20.797 8.445 3.229 1 98.44 134 LEU B N 1
ATOM 3598 C CA . LEU B 1 134 ? 21.078 9.391 4.305 1 98.44 134 LEU B CA 1
ATOM 3599 C C . LEU B 1 134 ? 21.062 8.688 5.66 1 98.44 134 LEU B C 1
ATOM 3601 O O . LEU B 1 134 ? 20.281 7.754 5.871 1 98.44 134 LEU B O 1
ATOM 3605 N N . ASP B 1 135 ? 21.875 9.172 6.582 1 98.19 135 ASP B N 1
ATOM 3606 C CA . ASP B 1 135 ? 21.75 8.75 7.973 1 98.19 135 ASP B CA 1
ATOM 3607 C C . ASP B 1 135 ? 20.516 9.375 8.625 1 98.19 135 ASP B C 1
ATOM 3609 O O . ASP B 1 135 ? 20.125 10.484 8.266 1 98.19 135 ASP B O 1
ATOM 3613 N N . ALA B 1 136 ? 19.938 8.625 9.508 1 98.5 136 ALA B N 1
ATOM 3614 C CA . ALA B 1 136 ? 18.75 9.133 10.195 1 98.5 136 ALA B CA 1
ATOM 3615 C C . ALA B 1 136 ? 18.812 8.859 11.695 1 98.5 136 ALA B C 1
ATOM 3617 O O . ALA B 1 136 ? 19.156 7.746 12.109 1 98.5 136 ALA B O 1
ATOM 3618 N N . ASP B 1 137 ? 18.609 9.852 12.523 1 98.5 137 ASP B N 1
ATOM 3619 C CA . ASP B 1 137 ? 18.406 9.75 13.969 1 98.5 137 ASP B CA 1
ATOM 3620 C C . ASP B 1 137 ? 16.969 10.062 14.352 1 98.5 137 ASP B C 1
ATOM 3622 O O . ASP B 1 137 ? 16.484 11.164 14.102 1 98.5 137 ASP B O 1
ATOM 3626 N N . VAL B 1 138 ? 16.359 9.125 14.922 1 98.19 138 VAL B N 1
ATOM 3627 C CA . VAL B 1 138 ? 14.992 9.336 15.383 1 98.19 138 VAL B CA 1
ATOM 3628 C C . VAL B 1 138 ? 14.969 9.391 16.906 1 98.19 138 VAL B C 1
ATOM 3630 O O . VAL B 1 138 ? 15.32 8.414 17.578 1 98.19 138 VAL B O 1
ATOM 3633 N N . TYR B 1 139 ? 14.57 10.508 17.438 1 97.88 139 TYR B N 1
ATOM 3634 C CA . TYR B 1 139 ? 14.484 10.719 18.875 1 97.88 139 TYR B CA 1
ATOM 3635 C C . TYR B 1 139 ? 13.133 10.281 19.406 1 97.88 139 TYR B C 1
ATOM 3637 O O . TYR B 1 139 ? 12.086 10.695 18.906 1 97.88 139 TYR B O 1
ATOM 3645 N N . VAL B 1 140 ? 13.172 9.43 20.375 1 96.31 140 VAL B N 1
ATOM 3646 C CA . VAL B 1 140 ? 11.938 8.891 20.938 1 96.31 140 VAL B CA 1
ATOM 3647 C C . VAL B 1 140 ? 12.031 8.914 22.469 1 96.31 140 VAL B C 1
ATOM 3649 O O . VAL B 1 140 ? 13.125 8.93 23.031 1 96.31 140 VAL B O 1
ATOM 3652 N N . PRO B 1 141 ? 10.859 9.031 23.141 1 95.06 141 PRO B N 1
ATOM 3653 C CA . PRO B 1 141 ? 10.922 8.875 24.594 1 95.06 141 PRO B CA 1
ATOM 3654 C C . PRO B 1 141 ? 11.453 7.508 25.016 1 95.06 141 PRO B C 1
ATOM 3656 O O . PRO B 1 141 ? 11.148 6.5 24.375 1 95.06 141 PRO B O 1
ATOM 3659 N N . ALA B 1 142 ? 12.117 7.516 26.094 1 95.44 142 ALA B N 1
ATOM 3660 C CA . ALA B 1 142 ? 12.633 6.258 26.609 1 95.44 142 ALA B CA 1
ATOM 3661 C C . ALA B 1 142 ? 11.5 5.281 26.922 1 95.44 142 ALA B C 1
ATOM 3663 O O . ALA B 1 142 ? 11.711 4.066 26.953 1 95.44 142 ALA B O 1
ATOM 3664 N N . SER B 1 143 ? 10.352 5.797 27.078 1 92.62 143 SER B N 1
ATOM 3665 C CA . SER B 1 143 ? 9.18 5.004 27.422 1 92.62 143 SER B CA 1
ATOM 3666 C C . SER B 1 143 ? 8.5 4.457 26.172 1 92.62 143 SER B C 1
ATOM 3668 O O . SER B 1 143 ? 7.441 3.828 26.266 1 92.62 143 SER B O 1
ATOM 3670 N N . VAL B 1 144 ? 9.055 4.734 25.031 1 90.88 144 VAL B N 1
ATOM 3671 C CA . VAL B 1 144 ? 8.461 4.262 23.781 1 90.88 144 VAL B CA 1
ATOM 3672 C C . VAL B 1 144 ? 8.297 2.742 23.844 1 90.88 144 VAL B C 1
ATOM 3674 O O . VAL B 1 144 ? 9.117 2.045 24.438 1 90.88 144 VAL B O 1
ATOM 3677 N N . THR B 1 145 ? 7.223 2.273 23.234 1 90.25 145 THR B N 1
ATOM 3678 C CA . THR B 1 145 ? 6.988 0.833 23.219 1 90.25 145 THR B CA 1
ATOM 3679 C C . THR B 1 145 ? 8.07 0.119 22.422 1 90.25 145 THR B C 1
ATOM 3681 O O . THR B 1 145 ? 8.648 0.693 21.484 1 90.25 145 THR B O 1
ATOM 3684 N N . ASP B 1 146 ? 8.266 -1.161 22.703 1 91.88 146 ASP B N 1
ATOM 3685 C CA . ASP B 1 146 ? 9.242 -1.979 21.984 1 91.88 146 ASP B CA 1
ATOM 3686 C C . ASP B 1 146 ? 8.867 -2.096 20.5 1 91.88 146 ASP B C 1
ATOM 3688 O O . ASP B 1 146 ? 9.742 -2.105 19.641 1 91.88 146 ASP B O 1
ATOM 3692 N N . ALA B 1 147 ? 7.617 -2.199 20.312 1 87.62 147 ALA B N 1
ATOM 3693 C CA . ALA B 1 147 ? 7.141 -2.328 18.938 1 87.62 147 ALA B CA 1
ATOM 3694 C C . ALA B 1 147 ? 7.523 -1.109 18.109 1 87.62 147 ALA B C 1
ATOM 3696 O O . ALA B 1 147 ? 8.031 -1.246 16.984 1 87.62 147 ALA B O 1
ATOM 3697 N N . LYS B 1 148 ? 7.379 0.056 18.594 1 90 148 LYS B N 1
ATOM 3698 C CA . LYS B 1 148 ? 7.719 1.285 17.891 1 90 148 LYS B CA 1
ATOM 3699 C C . LYS B 1 148 ? 9.234 1.431 17.734 1 90 148 LYS B C 1
ATOM 3701 O O . LYS B 1 148 ? 9.719 1.811 16.672 1 90 148 LYS B O 1
ATOM 3706 N N . ARG B 1 149 ? 9.898 1.077 18.766 1 92.69 149 ARG B N 1
ATOM 3707 C CA . ARG B 1 149 ? 11.352 1.124 18.734 1 92.69 149 ARG B CA 1
ATOM 3708 C C . ARG B 1 149 ? 11.906 0.207 17.641 1 92.69 149 ARG B C 1
ATOM 3710 O O . ARG B 1 149 ? 12.758 0.614 16.859 1 92.69 149 ARG B O 1
ATOM 3717 N N . ARG B 1 150 ? 11.406 -0.933 17.609 1 90.38 150 ARG B N 1
ATOM 3718 C CA . ARG B 1 150 ? 11.867 -1.923 16.641 1 90.38 150 ARG B CA 1
ATOM 3719 C C . ARG B 1 150 ? 11.539 -1.488 15.211 1 90.38 150 ARG B C 1
ATOM 3721 O O . ARG B 1 150 ? 12.336 -1.701 14.297 1 90.38 150 ARG B O 1
ATOM 3728 N N . ALA B 1 151 ? 10.375 -0.92 15.07 1 89.69 151 ALA B N 1
ATOM 3729 C CA . ALA B 1 151 ? 9.961 -0.468 13.742 1 89.69 151 ALA B CA 1
ATOM 3730 C C . ALA B 1 151 ? 10.922 0.581 13.195 1 89.69 151 ALA B C 1
ATOM 3732 O O . ALA B 1 151 ? 11.305 0.529 12.023 1 89.69 151 ALA B O 1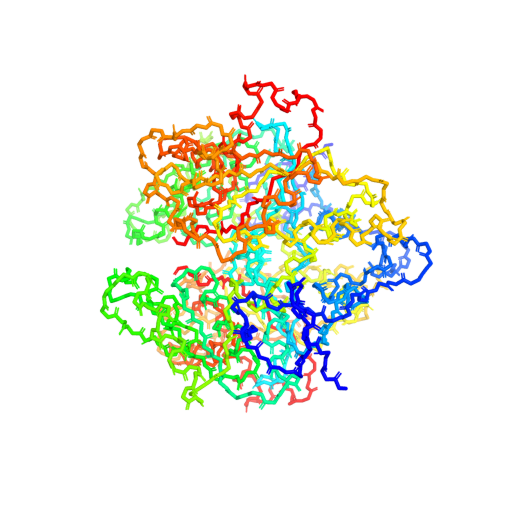
ATOM 3733 N N . ILE B 1 152 ? 11.344 1.461 14 1 93.44 152 ILE B N 1
ATOM 3734 C CA . ILE B 1 152 ? 12.273 2.506 13.594 1 93.44 152 ILE B CA 1
ATOM 3735 C C . ILE B 1 152 ? 13.656 1.901 13.359 1 93.44 152 ILE B C 1
ATOM 3737 O O . ILE B 1 152 ? 14.289 2.168 12.336 1 93.44 152 ILE B O 1
ATOM 3741 N N . ALA B 1 153 ? 14.039 1.038 14.305 1 93.38 153 ALA B N 1
ATOM 3742 C CA . ALA B 1 153 ? 15.359 0.417 14.188 1 93.38 153 ALA B CA 1
ATOM 3743 C C . ALA B 1 153 ? 15.453 -0.448 12.938 1 93.38 153 ALA B C 1
ATOM 3745 O O . ALA B 1 153 ? 16.516 -0.546 12.32 1 93.38 153 ALA B O 1
ATOM 3746 N N . ALA B 1 154 ? 14.383 -0.936 12.562 1 92.06 154 ALA B N 1
ATOM 3747 C CA . ALA B 1 154 ? 14.328 -1.831 11.414 1 92.06 154 ALA B CA 1
ATOM 3748 C C . ALA B 1 154 ? 14.609 -1.075 10.117 1 92.06 154 ALA B C 1
ATOM 3750 O O . ALA B 1 154 ? 14.906 -1.685 9.086 1 92.06 154 ALA B O 1
ATOM 3751 N N . THR B 1 155 ? 14.609 0.196 10.117 1 94.62 155 THR B N 1
ATOM 3752 C CA . THR B 1 155 ? 14.883 0.992 8.93 1 94.62 155 THR B CA 1
ATOM 3753 C C . THR B 1 155 ? 16.375 1.257 8.789 1 94.62 155 THR B C 1
ATOM 3755 O O . THR B 1 155 ? 16.828 1.786 7.773 1 94.62 155 THR B O 1
ATOM 3758 N N . GLY B 1 156 ? 17.109 0.958 9.812 1 94.38 156 GLY B N 1
ATOM 3759 C CA . GLY B 1 156 ? 18.531 1.283 9.836 1 94.38 156 GLY B CA 1
ATOM 3760 C C . GLY B 1 156 ? 18.828 2.6 10.531 1 94.38 156 GLY B C 1
ATOM 3761 O O . GLY B 1 156 ? 19.984 2.955 10.727 1 94.38 156 GLY B O 1
ATOM 3762 N N . ALA B 1 157 ? 17.812 3.295 10.938 1 97.5 157 ALA B N 1
ATOM 3763 C CA . ALA B 1 157 ? 18 4.566 11.633 1 97.5 157 ALA B CA 1
ATOM 3764 C C . ALA B 1 157 ? 18.484 4.348 13.062 1 97.5 157 ALA B C 1
ATOM 3766 O O . ALA B 1 157 ? 18.234 3.299 13.656 1 97.5 157 ALA B O 1
ATOM 3767 N N . ARG B 1 158 ? 19.219 5.312 13.57 1 97.25 158 ARG B N 1
ATOM 3768 C CA . ARG B 1 158 ? 19.594 5.312 14.984 1 97.25 158 ARG B CA 1
ATOM 3769 C C . ARG B 1 158 ? 18.438 5.793 15.852 1 97.25 158 ARG B C 1
ATOM 3771 O O . ARG B 1 158 ? 17.891 6.875 15.625 1 97.25 158 ARG B O 1
ATOM 3778 N N . VAL B 1 159 ? 18.078 4.961 16.812 1 97.94 159 VAL B N 1
ATOM 3779 C CA . VAL B 1 159 ? 17.047 5.344 17.781 1 97.94 159 VAL B CA 1
ATOM 3780 C C . VAL B 1 159 ? 17.688 6.047 18.969 1 97.94 159 VAL B C 1
ATOM 3782 O O . VAL B 1 159 ? 18.5 5.453 19.688 1 97.94 159 VAL B O 1
ATOM 3785 N N . ARG B 1 160 ? 17.359 7.277 19.141 1 97.81 160 ARG B N 1
ATOM 3786 C CA . ARG B 1 160 ? 17.844 8.062 20.266 1 97.81 160 ARG B CA 1
ATOM 3787 C C . ARG B 1 160 ? 16.797 8.148 21.375 1 97.81 160 ARG B C 1
ATOM 3789 O O . ARG B 1 160 ? 15.859 8.945 21.281 1 97.81 160 ARG B O 1
ATOM 3796 N N . GLU B 1 161 ? 17.031 7.457 22.438 1 97.06 161 GLU B N 1
ATOM 3797 C CA . GLU B 1 161 ? 16.07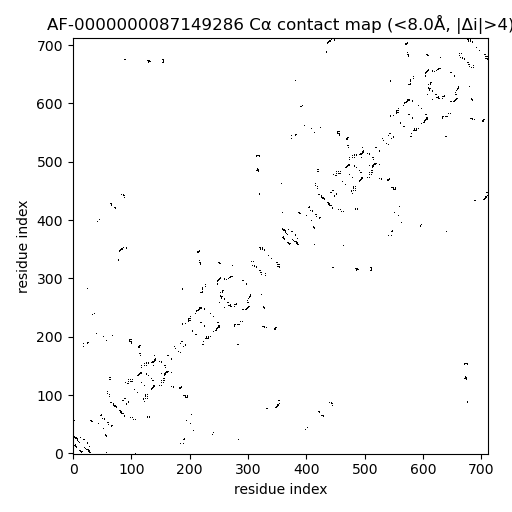8 7.445 23.547 1 97.06 161 GLU B CA 1
ATOM 3798 C C . GLU B 1 161 ? 16.375 8.57 24.531 1 97.06 161 GLU B C 1
ATOM 3800 O O . GLU B 1 161 ? 17.5 8.703 25.016 1 97.06 161 GLU B O 1
ATOM 3805 N N . ILE B 1 162 ? 15.406 9.32 24.75 1 97.38 162 ILE B N 1
ATOM 3806 C CA . ILE B 1 162 ? 15.523 10.477 25.641 1 97.38 162 ILE B CA 1
ATOM 3807 C C . ILE B 1 162 ? 14.641 10.281 26.859 1 97.38 162 ILE B C 1
ATOM 3809 O O . ILE B 1 162 ? 13.445 9.977 26.734 1 97.38 162 ILE B O 1
ATOM 3813 N N . THR B 1 163 ? 15.156 10.508 28.078 1 96.12 163 THR B N 1
ATOM 3814 C CA . THR B 1 163 ? 14.359 10.453 29.297 1 96.12 163 THR B CA 1
ATOM 3815 C C . THR B 1 163 ? 13.414 11.648 29.375 1 96.12 163 THR B C 1
ATOM 3817 O O . THR B 1 163 ? 13.828 12.789 29.156 1 96.12 163 THR B O 1
ATOM 3820 N N . GLY B 1 164 ? 12.195 11.305 29.688 1 91.69 164 GLY B N 1
ATOM 3821 C CA . GLY B 1 164 ? 11.219 12.367 29.844 1 91.69 164 GLY B CA 1
ATOM 3822 C C . GLY B 1 164 ? 10.047 12.25 28.875 1 91.69 164 GLY B C 1
ATOM 3823 O O . GLY B 1 164 ? 9.766 11.164 28.375 1 91.69 164 GLY B O 1
ATOM 3824 N N . ASP B 1 165 ? 9.312 13.406 28.812 1 87 165 ASP B N 1
ATOM 3825 C CA . ASP B 1 165 ? 8.094 13.422 28.016 1 87 165 ASP B CA 1
ATOM 3826 C C . ASP B 1 165 ? 8.367 13.938 26.594 1 87 165 ASP B C 1
ATOM 3828 O O . ASP B 1 165 ? 9.523 14.031 26.172 1 87 165 ASP B O 1
ATOM 3832 N N . ARG B 1 166 ? 7.363 14.156 25.875 1 85 166 ARG B N 1
ATOM 3833 C CA . ARG B 1 166 ? 7.449 14.586 24.484 1 85 166 ARG B CA 1
ATOM 3834 C C . ARG B 1 166 ? 8.203 15.906 24.359 1 85 166 ARG B C 1
ATOM 3836 O O . ARG B 1 166 ? 8.961 16.109 23.406 1 85 166 ARG B O 1
ATOM 3843 N N . GLU B 1 167 ? 8.016 16.734 25.281 1 87 167 GLU B N 1
ATOM 3844 C CA . GLU B 1 167 ? 8.703 18.016 25.266 1 87 167 GLU B CA 1
ATOM 3845 C C . GLU B 1 167 ? 10.211 17.844 25.453 1 87 167 GLU B C 1
ATOM 3847 O O . GLU B 1 167 ? 11.008 18.531 24.812 1 87 167 GLU B O 1
ATOM 3852 N N . ALA B 1 168 ? 10.555 16.953 26.312 1 92.81 168 ALA B N 1
ATOM 3853 C CA . ALA B 1 168 ? 11.969 16.656 26.531 1 92.81 168 ALA B CA 1
ATOM 3854 C C . ALA B 1 168 ? 12.602 16.109 25.25 1 92.81 168 ALA B C 1
ATOM 3856 O O . ALA B 1 168 ? 13.734 16.469 24.922 1 92.81 168 ALA B O 1
ATOM 3857 N N . VAL B 1 169 ? 11.922 15.273 24.578 1 94.62 169 VAL B N 1
ATOM 3858 C CA . VAL B 1 169 ? 12.398 14.695 23.328 1 94.62 169 VAL B CA 1
ATOM 3859 C C . VAL B 1 169 ? 12.578 15.797 22.297 1 94.62 169 VAL B C 1
ATOM 3861 O O . VAL B 1 169 ? 13.617 15.867 21.625 1 94.62 169 VAL B O 1
ATOM 3864 N N . ALA B 1 170 ? 11.617 16.672 22.156 1 91.56 170 ALA B N 1
ATOM 3865 C CA . ALA B 1 170 ? 11.68 17.781 21.203 1 91.56 170 ALA B CA 1
ATOM 3866 C C . ALA B 1 170 ? 12.867 18.688 21.5 1 91.56 170 ALA B C 1
ATOM 3868 O O . ALA B 1 170 ? 13.578 19.125 20.594 1 91.56 170 ALA B O 1
ATOM 3869 N N . ASP B 1 171 ? 13.031 18.969 22.766 1 93.81 171 ASP B N 1
ATOM 3870 C CA . ASP B 1 171 ? 14.133 19.828 23.188 1 93.81 171 ASP B CA 1
ATOM 3871 C C . ASP B 1 171 ? 15.484 19.203 22.828 1 93.81 171 ASP B C 1
ATOM 3873 O O . ASP B 1 171 ? 16.375 19.891 22.328 1 93.81 171 ASP B O 1
ATOM 3877 N N . ALA B 1 172 ? 15.586 17.969 23.141 1 96.19 172 ALA B N 1
ATOM 3878 C CA . ALA B 1 172 ? 16.828 17.25 22.812 1 96.19 172 ALA B CA 1
ATOM 3879 C C . ALA B 1 172 ? 17.094 17.281 21.312 1 96.19 172 ALA B C 1
ATOM 3881 O O . ALA B 1 172 ? 18.234 17.453 20.891 1 96.19 172 ALA B O 1
ATOM 3882 N N . CYS B 1 173 ? 16.094 17.094 20.562 1 95.12 173 CYS B N 1
ATOM 3883 C CA . CYS B 1 173 ? 16.188 17.125 19.109 1 95.12 173 CYS B CA 1
ATOM 3884 C C . CYS B 1 173 ? 16.625 18.5 18.641 1 95.12 173 CYS B C 1
ATOM 3886 O O . CYS B 1 173 ? 17.531 18.625 17.797 1 95.12 173 CYS B O 1
ATOM 3888 N N . ARG B 1 174 ? 16.016 19.484 19.125 1 93.19 174 ARG B N 1
ATOM 3889 C CA . ARG B 1 174 ? 16.344 20.859 18.734 1 93.19 174 ARG B CA 1
ATOM 3890 C C . ARG B 1 174 ? 17.781 21.203 19.125 1 93.19 174 ARG B C 1
ATOM 3892 O O . ARG B 1 174 ? 18.469 21.891 18.375 1 93.19 174 ARG B O 1
ATOM 3899 N N . GLU B 1 175 ? 18.172 20.766 20.25 1 96.19 175 GLU B N 1
ATOM 3900 C CA . GLU B 1 175 ? 19.562 20.953 20.672 1 96.19 175 GLU B CA 1
ATOM 3901 C C . GLU B 1 175 ? 20.531 20.281 19.703 1 96.19 175 GLU B C 1
ATOM 3903 O O . GLU B 1 175 ? 21.547 20.875 19.328 1 96.19 175 GLU B O 1
ATOM 3908 N N . ALA B 1 176 ? 20.234 19.078 19.359 1 96.69 176 ALA B N 1
ATOM 3909 C CA . ALA B 1 176 ? 21.062 18.344 18.406 1 96.69 176 ALA B CA 1
ATOM 3910 C C . ALA B 1 176 ? 21.172 19.062 17.078 1 96.69 176 ALA B C 1
ATOM 3912 O O . ALA B 1 176 ? 22.234 19.141 16.484 1 96.69 176 ALA B O 1
ATOM 3913 N N . VAL B 1 177 ? 20.078 19.594 16.594 1 95.75 177 VAL B N 1
ATOM 3914 C CA . VAL B 1 177 ? 20.031 20.328 15.336 1 95.75 177 VAL B CA 1
ATOM 3915 C C . VAL B 1 177 ? 20.875 21.594 15.453 1 95.75 177 VAL B C 1
ATOM 3917 O O . VAL B 1 177 ? 21.656 21.922 14.555 1 95.75 177 VAL B O 1
ATOM 3920 N N . THR B 1 178 ? 20.719 22.297 16.547 1 94.25 178 THR B N 1
ATOM 3921 C CA . THR B 1 178 ? 21.453 23.531 16.797 1 94.25 178 THR B CA 1
ATOM 3922 C C . THR B 1 178 ? 22.953 23.25 16.859 1 94.25 178 THR B C 1
ATOM 3924 O O . THR B 1 178 ? 23.766 24.078 16.422 1 94.25 178 THR B O 1
ATOM 3927 N N . ASP B 1 179 ? 23.281 22.125 17.391 1 96.38 179 ASP B N 1
ATOM 3928 C CA . ASP B 1 179 ? 24.688 21.75 17.547 1 96.38 179 ASP B CA 1
ATOM 3929 C C . ASP B 1 179 ? 25.281 21.266 16.234 1 96.38 179 ASP B C 1
ATOM 3931 O O . ASP B 1 179 ? 26.484 20.984 16.141 1 96.38 179 ASP B O 1
ATOM 3935 N N . GLY B 1 180 ? 24.484 21.125 15.234 1 94.69 180 GLY B N 1
ATOM 3936 C CA . GLY B 1 180 ? 24.969 20.766 13.914 1 94.69 180 GLY B CA 1
ATOM 3937 C C . GLY B 1 180 ? 25.031 19.266 13.695 1 94.69 180 GLY B C 1
ATOM 3938 O O . GLY B 1 180 ? 25.75 18.781 12.812 1 94.69 180 GLY B O 1
ATOM 3939 N N . ASP B 1 181 ? 24.281 18.469 14.508 1 96.56 181 ASP B N 1
ATOM 3940 C CA . ASP B 1 181 ? 24.359 17 14.445 1 96.56 181 ASP B CA 1
ATOM 3941 C C . ASP B 1 181 ? 23.578 16.469 13.242 1 96.56 181 ASP B C 1
ATOM 3943 O O . ASP B 1 181 ? 23.75 15.312 12.852 1 96.56 181 ASP B O 1
ATOM 3947 N N . GLY B 1 182 ? 22.75 17.281 12.68 1 97.62 182 GLY B N 1
ATOM 3948 C CA . GLY B 1 182 ? 21.922 16.859 11.555 1 97.62 182 GLY B CA 1
ATOM 3949 C C . GLY B 1 182 ? 20.891 17.891 11.156 1 97.62 182 GLY B C 1
ATOM 3950 O O . GLY B 1 182 ? 20.75 18.922 11.812 1 97.62 182 GLY B O 1
ATOM 3951 N N . TRP B 1 183 ? 20.25 17.656 10.047 1 98.25 183 TRP B N 1
ATOM 3952 C CA . TRP B 1 183 ? 19.203 18.516 9.516 1 98.25 183 TRP B CA 1
ATOM 3953 C C . TRP B 1 183 ? 17.844 18.125 10.055 1 98.25 183 TRP B C 1
ATOM 3955 O O . TRP B 1 183 ? 17.516 16.938 10.125 1 98.25 183 TRP B O 1
ATOM 3965 N N . TYR B 1 184 ? 17.016 19.031 10.508 1 98.38 184 TYR B N 1
ATOM 3966 C CA . TYR B 1 184 ? 15.758 18.75 11.195 1 98.38 184 TYR B CA 1
ATOM 3967 C C . TYR B 1 184 ? 14.664 18.391 10.203 1 98.38 184 TYR B C 1
ATOM 3969 O O . TYR B 1 184 ? 14.016 19.266 9.633 1 98.38 184 TYR B O 1
ATOM 3977 N N . ALA B 1 185 ? 14.391 17.141 10.141 1 98.25 185 ALA B N 1
ATOM 3978 C CA . ALA B 1 185 ? 13.352 16.609 9.25 1 98.25 185 ALA B CA 1
ATOM 3979 C C . ALA B 1 185 ? 12.023 16.469 9.984 1 98.25 185 ALA B C 1
ATOM 3981 O O . ALA B 1 185 ? 11.273 15.523 9.75 1 98.25 185 ALA B O 1
ATOM 3982 N N . SER B 1 186 ? 11.719 17.438 10.852 1 96.81 186 SER B N 1
ATOM 3983 C CA . SER B 1 186 ? 10.508 17.375 11.664 1 96.81 186 SER B CA 1
ATOM 3984 C C . SER B 1 186 ? 9.258 17.469 10.797 1 96.81 186 SER B C 1
ATOM 3986 O O . SER B 1 186 ? 9.102 18.422 10.023 1 96.81 186 SER B O 1
ATOM 3988 N N . HIS B 1 187 ? 8.281 16.516 11.031 1 96.62 187 HIS B N 1
ATOM 3989 C CA . HIS B 1 187 ? 7.031 16.531 10.281 1 96.62 187 HIS B CA 1
ATOM 3990 C C . HIS B 1 187 ? 6.152 17.703 10.703 1 96.62 187 HIS B C 1
ATOM 3992 O O . HIS B 1 187 ? 5.258 18.109 9.961 1 96.62 187 HIS B O 1
ATOM 3998 N N . ALA B 1 188 ? 6.387 18.25 11.891 1 95.81 188 ALA B N 1
ATOM 3999 C CA . ALA B 1 188 ? 5.551 19.344 12.398 1 95.81 188 ALA B CA 1
ATOM 4000 C C . ALA B 1 188 ? 6.113 20.703 11.992 1 95.81 188 ALA B C 1
ATOM 4002 O O . ALA B 1 188 ? 5.359 21.656 11.789 1 95.81 188 ALA B O 1
ATOM 4003 N N . TRP B 1 189 ? 7.461 20.797 11.805 1 97.12 189 TRP B N 1
ATOM 4004 C CA . TRP B 1 189 ? 8.109 22.094 11.602 1 97.12 189 TRP B CA 1
ATOM 4005 C C . TRP B 1 189 ? 8.477 22.281 10.133 1 97.12 189 TRP B C 1
ATOM 4007 O O . TRP B 1 189 ? 8.383 23.391 9.609 1 97.12 189 TRP B O 1
ATOM 4017 N N . ASN B 1 190 ? 8.93 21.25 9.445 1 97.88 190 ASN B N 1
ATOM 4018 C CA . ASN B 1 190 ? 9.531 21.359 8.125 1 97.88 190 ASN B CA 1
ATOM 4019 C C . ASN B 1 190 ? 8.484 21.625 7.047 1 97.88 190 ASN B C 1
ATOM 4021 O O . ASN B 1 190 ? 7.621 20.797 6.797 1 97.88 190 ASN B O 1
ATOM 4025 N N . PRO B 1 191 ? 8.586 22.734 6.328 1 97.94 191 PRO B N 1
ATOM 4026 C CA . PRO B 1 191 ? 7.562 23.047 5.328 1 97.94 191 PRO B CA 1
ATOM 4027 C C . PRO B 1 191 ? 7.551 22.062 4.168 1 97.94 191 PRO B C 1
ATOM 4029 O O . PRO B 1 191 ? 6.531 21.906 3.488 1 97.94 191 PRO B O 1
ATOM 4032 N N . ALA B 1 192 ? 8.664 21.375 3.943 1 98.38 192 ALA B N 1
ATOM 4033 C CA . ALA B 1 192 ? 8.711 20.375 2.881 1 98.38 192 ALA B CA 1
ATOM 4034 C C . ALA B 1 192 ? 7.762 19.219 3.172 1 98.38 192 ALA B C 1
ATOM 4036 O O . ALA B 1 192 ? 7.211 18.609 2.25 1 98.38 192 ALA B O 1
ATOM 4037 N N . PHE B 1 193 ? 7.598 18.922 4.465 1 98.69 193 PHE B N 1
ATOM 4038 C CA . PHE B 1 193 ? 6.656 17.875 4.836 1 98.69 193 PHE B CA 1
ATOM 4039 C C . PHE B 1 193 ? 5.238 18.25 4.418 1 98.69 193 PHE B C 1
ATOM 4041 O O . PHE B 1 193 ? 4.508 17.422 3.875 1 98.69 193 PHE B O 1
ATOM 4048 N N . PHE B 1 194 ? 4.859 19.453 4.531 1 98.31 194 PHE B N 1
ATOM 4049 C CA . PHE B 1 194 ? 3.527 19.938 4.184 1 98.31 194 PHE B CA 1
ATOM 4050 C C . PHE B 1 194 ? 3.365 20.031 2.672 1 98.31 194 PHE B C 1
ATOM 4052 O O . PHE B 1 194 ? 2.266 19.844 2.148 1 98.31 194 PHE B O 1
ATOM 4059 N N . ALA B 1 195 ? 4.488 20.344 1.97 1 98.38 195 ALA B N 1
ATOM 4060 C CA . ALA B 1 195 ? 4.438 20.281 0.511 1 98.38 195 ALA B CA 1
ATOM 4061 C C . ALA B 1 195 ? 4.027 18.906 0.03 1 98.38 195 ALA B C 1
ATOM 4063 O O . ALA B 1 195 ? 3.193 18.766 -0.872 1 98.38 195 ALA B O 1
ATOM 4064 N N . GLY B 1 196 ? 4.598 17.859 0.672 1 98.75 196 GLY B N 1
ATOM 4065 C CA . GLY B 1 196 ? 4.238 16.484 0.326 1 98.75 196 GLY B CA 1
ATOM 4066 C C . GLY B 1 196 ? 2.799 16.141 0.661 1 98.75 196 GLY B C 1
ATOM 4067 O O . GLY B 1 196 ? 2.078 15.594 -0.17 1 98.75 196 GLY B O 1
ATOM 4068 N N . THR B 1 197 ? 2.363 16.516 1.886 1 98.81 197 THR B N 1
ATOM 4069 C CA . THR B 1 197 ? 1.009 16.172 2.299 1 98.81 197 THR B CA 1
ATOM 4070 C C . THR B 1 197 ? -0.022 16.969 1.511 1 98.81 197 THR B C 1
ATOM 4072 O O . THR B 1 197 ? -1.187 16.578 1.423 1 98.81 197 THR B O 1
ATOM 4075 N N . ALA B 1 198 ? 0.371 18.094 0.848 1 98.75 198 ALA B N 1
ATOM 4076 C CA . ALA B 1 198 ? -0.532 18.859 -0.011 1 98.75 198 ALA B CA 1
ATOM 4077 C C . ALA B 1 198 ? -0.967 18.031 -1.218 1 98.75 198 ALA B C 1
ATOM 4079 O O . ALA B 1 198 ? -2.059 18.234 -1.756 1 98.75 198 ALA B O 1
ATOM 4080 N N . THR B 1 199 ? -0.143 17.062 -1.588 1 98.81 199 THR B N 1
ATOM 4081 C CA . THR B 1 199 ? -0.49 16.25 -2.738 1 98.81 199 THR B CA 1
ATOM 4082 C C . THR B 1 199 ? -1.703 15.367 -2.432 1 98.81 199 THR B C 1
ATOM 4084 O O . THR B 1 199 ? -2.355 14.859 -3.346 1 98.81 199 THR B O 1
ATOM 4087 N N . PHE B 1 200 ? -1.976 15.172 -1.16 1 98.88 200 PHE B N 1
ATOM 4088 C CA . PHE B 1 200 ? -3.203 14.469 -0.799 1 98.88 200 PHE B CA 1
ATOM 4089 C C . PHE B 1 200 ? -4.418 15.148 -1.428 1 98.88 200 PHE B C 1
ATOM 4091 O O . PHE B 1 200 ? -5.199 14.5 -2.129 1 98.88 200 PHE B O 1
ATOM 4098 N N . GLY B 1 201 ? -4.543 16.469 -1.168 1 98.88 201 GLY B N 1
ATOM 4099 C CA . GLY B 1 201 ? -5.672 17.203 -1.707 1 98.88 201 GLY B CA 1
ATOM 4100 C C . GLY B 1 201 ? -5.656 17.297 -3.221 1 98.88 201 GLY B C 1
ATOM 4101 O O . GLY B 1 201 ? -6.699 17.156 -3.867 1 98.88 201 GLY B O 1
ATOM 4102 N N . ILE B 1 202 ? -4.496 17.484 -3.799 1 98.75 202 ILE B N 1
ATOM 4103 C CA . ILE B 1 202 ? -4.352 17.609 -5.246 1 98.75 202 ILE B CA 1
ATOM 4104 C C . ILE B 1 202 ? -4.75 16.297 -5.914 1 98.75 202 ILE B C 1
ATOM 4106 O O . ILE B 1 202 ? -5.562 16.281 -6.84 1 98.75 202 ILE B O 1
ATOM 4110 N N . GLU B 1 203 ? -4.219 15.234 -5.379 1 98.88 203 GLU B N 1
ATOM 4111 C CA . GLU B 1 203 ? -4.484 13.906 -5.922 1 98.88 203 GLU B CA 1
ATOM 4112 C C . GLU B 1 203 ? -5.957 13.531 -5.781 1 98.88 203 GLU B C 1
ATOM 4114 O O . GLU B 1 203 ? -6.555 12.992 -6.711 1 98.88 203 GLU B O 1
ATOM 4119 N N . LEU B 1 204 ? -6.5 13.82 -4.59 1 98.88 204 LEU B N 1
ATOM 4120 C CA . LEU B 1 204 ? -7.91 13.531 -4.363 1 98.88 204 LEU B CA 1
ATOM 4121 C C . LEU B 1 204 ? -8.781 14.227 -5.406 1 98.88 204 LEU B C 1
ATOM 4123 O O . LEU B 1 204 ? -9.656 13.602 -6.012 1 98.88 204 LEU B O 1
ATOM 4127 N N . ALA B 1 205 ? -8.547 15.477 -5.625 1 98.75 205 ALA B N 1
ATOM 4128 C CA . ALA B 1 205 ? -9.305 16.234 -6.617 1 98.75 205 ALA B CA 1
ATOM 4129 C C . ALA B 1 205 ? -9.086 15.664 -8.016 1 98.75 205 ALA B C 1
ATOM 4131 O O . ALA B 1 205 ? -10.039 15.523 -8.789 1 98.75 205 ALA B O 1
ATOM 4132 N N . ALA B 1 206 ? -7.836 15.352 -8.336 1 98.62 206 ALA B N 1
ATOM 4133 C CA . ALA B 1 206 ? -7.527 14.789 -9.648 1 98.62 206 ALA B CA 1
ATOM 4134 C C . ALA B 1 206 ? -8.289 13.484 -9.875 1 98.62 206 ALA B C 1
ATOM 4136 O O . ALA B 1 206 ? -8.844 13.266 -10.953 1 98.62 206 ALA B O 1
ATOM 4137 N N . GLN B 1 207 ? -8.328 12.648 -8.875 1 98.69 207 GLN B N 1
ATOM 4138 C CA . GLN B 1 207 ? -8.984 11.352 -8.977 1 98.69 207 GLN B CA 1
ATOM 4139 C C . GLN B 1 207 ? -10.5 11.508 -9.109 1 98.69 207 GLN B C 1
ATOM 4141 O O . GLN B 1 207 ? -11.195 10.555 -9.461 1 98.69 207 GLN B O 1
ATOM 4146 N N . ARG B 1 208 ? -10.938 12.688 -8.789 1 98.31 208 ARG B N 1
ATOM 4147 C CA . ARG B 1 208 ? -12.359 13 -8.883 1 98.31 208 ARG B CA 1
ATOM 4148 C C . ARG B 1 208 ? -12.625 13.992 -10.016 1 98.31 208 ARG B C 1
ATOM 4150 O O . ARG B 1 208 ? -13.602 14.742 -9.961 1 98.31 208 ARG B O 1
ATOM 4157 N N . ASP B 1 209 ? -11.688 14.078 -10.969 1 97.75 209 ASP B N 1
ATOM 4158 C CA . ASP B 1 209 ? -11.789 14.945 -12.141 1 97.75 209 ASP B CA 1
ATOM 4159 C C . ASP B 1 209 ? -11.977 16.406 -11.734 1 97.75 209 ASP B C 1
ATOM 4161 O O . ASP B 1 209 ? -12.859 17.094 -12.258 1 97.75 209 ASP B O 1
ATOM 4165 N N . TRP B 1 210 ? -11.25 16.766 -10.695 1 98 210 TRP B N 1
ATOM 4166 C CA . TRP B 1 210 ? -11.102 18.125 -10.188 1 98 210 TRP B CA 1
ATOM 4167 C C . TRP B 1 210 ? -12.398 18.609 -9.531 1 98 210 TRP B C 1
ATOM 4169 O O . TRP B 1 210 ? -12.688 19.797 -9.523 1 98 210 TRP B O 1
ATOM 4179 N N . SER B 1 211 ? -13.164 17.656 -9.016 1 97.69 211 SER B N 1
ATOM 4180 C CA . SER B 1 211 ? -14.359 17.938 -8.234 1 97.69 211 SER B CA 1
ATOM 4181 C C . SER B 1 211 ? -14.172 17.531 -6.777 1 97.69 211 SER B C 1
ATOM 4183 O O . SER B 1 211 ? -14.492 16.406 -6.391 1 97.69 211 SER B O 1
ATOM 4185 N N . PRO B 1 212 ? -13.68 18.453 -5.93 1 98.31 212 PRO B N 1
ATOM 4186 C CA . PRO B 1 212 ? -13.539 18.141 -4.508 1 98.31 212 PRO B CA 1
ATOM 4187 C C . PRO B 1 212 ? -14.859 17.734 -3.861 1 98.31 212 PRO B C 1
ATOM 4189 O O . PRO B 1 212 ? -15.93 18.156 -4.316 1 98.31 212 PRO B O 1
ATOM 4192 N N . PRO B 1 213 ? -14.836 16.891 -2.844 1 98.75 213 PRO B N 1
ATOM 4193 C CA . PRO B 1 213 ? -16.062 16.547 -2.109 1 98.75 213 PRO B CA 1
ATOM 4194 C C . PRO B 1 213 ? -16.609 17.719 -1.306 1 98.75 213 PRO B C 1
ATOM 4196 O O . PRO B 1 213 ? -15.977 18.766 -1.218 1 98.75 213 PRO B O 1
ATOM 4199 N N . ASP B 1 214 ? -17.828 17.469 -0.756 1 98.62 214 ASP B N 1
ATOM 4200 C CA . ASP B 1 214 ? -18.391 18.469 0.143 1 98.62 214 ASP B CA 1
ATOM 4201 C C . ASP B 1 214 ? -17.531 18.625 1.395 1 98.62 214 ASP B C 1
ATOM 4203 O O . ASP B 1 214 ? -17.375 19.75 1.902 1 98.62 214 ASP B O 1
ATOM 4207 N N . ALA B 1 215 ? -17 17.562 1.853 1 98.88 215 ALA B N 1
ATOM 4208 C CA . ALA B 1 215 ? -16.203 17.609 3.076 1 98.88 215 ALA B CA 1
ATOM 4209 C C . ALA B 1 215 ? -15.141 16.516 3.08 1 98.88 215 ALA B C 1
ATOM 4211 O O . ALA B 1 215 ? -15.297 15.484 2.418 1 98.88 215 ALA B O 1
ATOM 4212 N N . VAL B 1 216 ? -14.094 16.766 3.713 1 98.94 216 VAL B N 1
ATOM 4213 C CA . VAL B 1 216 ? -13.055 15.797 4.055 1 98.94 216 VAL B CA 1
ATOM 4214 C C . VAL B 1 216 ? -12.906 15.711 5.57 1 98.94 216 VAL B C 1
ATOM 4216 O O . VAL B 1 216 ? -12.734 16.734 6.242 1 98.94 216 VAL B O 1
ATOM 4219 N N . VAL B 1 217 ? -13.039 14.539 6.16 1 98.94 217 VAL B N 1
ATOM 4220 C CA . VAL B 1 217 ? -12.891 14.336 7.598 1 98.94 217 VAL B CA 1
ATOM 4221 C C . VAL B 1 217 ? -11.523 13.719 7.891 1 98.94 217 VAL B C 1
ATOM 4223 O O . VAL B 1 217 ? -11.18 12.664 7.352 1 98.94 217 VAL B O 1
ATOM 4226 N N . VAL B 1 218 ? -10.75 14.391 8.688 1 98.94 218 VAL B N 1
ATOM 4227 C CA . VAL B 1 218 ? -9.375 13.953 8.898 1 98.94 218 VAL B CA 1
ATOM 4228 C C . VAL B 1 218 ? -9.055 13.945 10.398 1 98.94 218 VAL B C 1
ATOM 4230 O O . VAL B 1 218 ? -9.602 14.742 11.156 1 98.94 218 VAL B O 1
ATOM 4233 N N . PRO B 1 219 ? -8.172 13.008 10.828 1 98.88 219 PRO B N 1
ATOM 4234 C CA . PRO B 1 219 ? -7.648 13.141 12.195 1 98.88 219 PRO B CA 1
ATOM 4235 C C . PRO B 1 219 ? -6.75 14.367 12.367 1 98.88 219 PRO B C 1
ATOM 4237 O O . PRO B 1 219 ? -6.172 14.852 11.391 1 98.88 219 PRO B O 1
ATOM 4240 N N . LEU B 1 220 ? -6.684 14.836 13.586 1 98.75 220 LEU B N 1
ATOM 4241 C CA . LEU B 1 220 ? -5.91 16.047 13.836 1 98.75 220 LEU B CA 1
ATOM 4242 C C . LEU B 1 220 ? -5.012 15.875 15.062 1 98.75 220 LEU B C 1
ATOM 4244 O O . LEU B 1 220 ? -5.5 15.641 16.172 1 98.75 220 LEU B O 1
ATOM 4248 N N . GLY B 1 221 ? -3.732 15.766 14.867 1 97.06 221 GLY B N 1
ATOM 4249 C CA . GLY B 1 221 ? -2.691 15.961 15.859 1 97.06 221 GLY B CA 1
ATOM 4250 C C . GLY B 1 221 ? -1.943 17.266 15.695 1 97.06 221 GLY B C 1
ATOM 4251 O O . GLY B 1 221 ? -2.465 18.344 16.031 1 97.06 221 GLY B O 1
ATOM 4252 N N . HIS B 1 222 ? -0.803 17.188 14.992 1 96 222 HIS B N 1
ATOM 4253 C CA . HIS B 1 222 ? -0.096 18.406 14.625 1 96 222 HIS B CA 1
ATOM 4254 C C . HIS B 1 222 ? -0.741 19.078 13.414 1 96 222 HIS B C 1
ATOM 4256 O O . HIS B 1 222 ? -0.453 20.234 13.117 1 96 222 HIS B O 1
ATOM 4262 N N . GLY B 1 223 ? -1.598 18.328 12.781 1 98 223 GLY B N 1
ATOM 4263 C CA . GLY B 1 223 ? -2.361 18.891 11.68 1 98 223 GLY B CA 1
ATOM 4264 C C . GLY B 1 223 ? -1.646 18.797 10.344 1 98 223 GLY B C 1
ATOM 4265 O O . GLY B 1 223 ? -1.934 19.562 9.43 1 98 223 GLY B O 1
ATOM 4266 N N . THR B 1 224 ? -0.73 17.812 10.188 1 98.06 224 THR B N 1
ATOM 4267 C CA . THR B 1 224 ? 0.037 17.719 8.953 1 98.06 224 THR B CA 1
ATOM 4268 C C . THR B 1 224 ? -0.871 17.359 7.781 1 98.06 224 THR B C 1
ATOM 4270 O O . THR B 1 224 ? -0.744 17.922 6.691 1 98.06 224 THR B O 1
ATOM 4273 N N . LEU B 1 225 ? -1.804 16.453 8.008 1 98.81 225 LEU B N 1
ATOM 4274 C CA . LEU B 1 225 ? -2.705 16.062 6.922 1 98.81 225 LEU B CA 1
ATOM 4275 C C . LEU B 1 225 ? -3.742 17.156 6.668 1 98.81 225 LEU B C 1
ATOM 4277 O O . LEU B 1 225 ? -4.039 17.469 5.516 1 98.81 225 LEU B O 1
ATOM 4281 N N . LEU B 1 226 ? -4.32 17.719 7.715 1 98.94 226 LEU B N 1
ATOM 4282 C CA . LEU B 1 226 ? -5.312 18.781 7.562 1 98.94 226 LEU B CA 1
ATOM 4283 C C . LEU B 1 226 ? -4.73 19.969 6.805 1 98.94 226 LEU B C 1
ATOM 4285 O O . LEU B 1 226 ? -5.316 20.422 5.824 1 98.94 226 LEU B O 1
ATOM 4289 N N . LEU B 1 227 ? -3.605 20.453 7.273 1 98.81 227 LEU B N 1
ATOM 4290 C CA . LEU B 1 227 ? -2.977 21.609 6.637 1 98.81 227 LEU B CA 1
ATOM 4291 C C . LEU B 1 227 ? -2.508 21.266 5.227 1 98.81 227 LEU B C 1
ATOM 4293 O O . LEU B 1 227 ? -2.578 22.094 4.324 1 98.81 227 LEU B O 1
ATOM 4297 N N . GLY B 1 228 ? -1.979 20.016 5.062 1 98.62 228 GLY B N 1
ATOM 4298 C CA . GLY B 1 228 ? -1.646 19.562 3.723 1 98.62 228 GLY B CA 1
ATOM 4299 C C . GLY B 1 228 ? -2.834 19.578 2.777 1 98.62 228 GLY B C 1
ATOM 4300 O O . GLY B 1 228 ? -2.746 20.094 1.666 1 98.62 228 GLY B O 1
ATOM 4301 N N . ALA B 1 229 ? -3.91 18.969 3.225 1 98.88 229 ALA B N 1
ATOM 4302 C CA . ALA B 1 229 ? -5.129 18.953 2.42 1 98.88 229 ALA B CA 1
ATOM 4303 C C . ALA B 1 229 ? -5.582 20.359 2.066 1 98.88 229 ALA B C 1
ATOM 4305 O O . ALA B 1 229 ? -5.867 20.656 0.903 1 98.88 229 ALA B O 1
ATOM 4306 N N . TYR B 1 230 ? -5.598 21.25 3.027 1 98.81 230 TYR B N 1
ATOM 4307 C CA . TYR B 1 230 ? -5.996 22.641 2.809 1 98.81 230 TYR B CA 1
ATOM 4308 C C . TYR B 1 230 ? -5.133 23.281 1.736 1 98.81 230 TYR B C 1
ATOM 4310 O O . TYR B 1 230 ? -5.652 23.906 0.808 1 98.81 230 TYR B O 1
ATOM 4318 N N . ARG B 1 231 ? -3.834 23.125 1.925 1 98.12 231 ARG B N 1
ATOM 4319 C CA . ARG B 1 231 ? -2.898 23.719 0.97 1 98.12 231 ARG B CA 1
ATOM 4320 C C . ARG B 1 231 ? -3.131 23.156 -0.433 1 98.12 231 ARG B C 1
ATOM 4322 O O . ARG B 1 231 ? -3.1 23.906 -1.412 1 98.12 231 ARG B O 1
ATOM 4329 N N . GLY B 1 232 ? -3.338 21.844 -0.54 1 98.44 232 GLY B N 1
ATOM 4330 C CA . GLY B 1 232 ? -3.58 21.203 -1.827 1 98.44 232 GLY B CA 1
ATOM 4331 C C . GLY B 1 232 ? -4.836 21.719 -2.514 1 98.44 232 GLY B C 1
ATOM 4332 O O . GLY B 1 232 ? -4.793 22.125 -3.676 1 98.44 232 GLY B O 1
ATOM 4333 N N . PHE B 1 233 ? -5.941 21.734 -1.779 1 98.62 233 PHE B N 1
ATOM 4334 C CA . PHE B 1 233 ? -7.203 22.188 -2.359 1 98.62 233 PHE B CA 1
ATOM 4335 C C . PHE B 1 233 ? -7.145 23.688 -2.682 1 98.62 233 PHE B C 1
ATOM 4337 O O . PHE B 1 233 ? -7.648 24.125 -3.719 1 98.62 233 PHE B O 1
ATOM 4344 N N . ARG B 1 234 ? -6.551 24.453 -1.809 1 98 234 ARG B N 1
ATOM 4345 C CA . ARG B 1 234 ? -6.449 25.891 -2.02 1 98 234 ARG B CA 1
ATOM 4346 C C . ARG B 1 234 ? -5.68 26.203 -3.297 1 98 234 ARG B C 1
ATOM 4348 O O . ARG B 1 234 ? -6.082 27.078 -4.074 1 98 234 ARG B O 1
ATOM 4355 N N . THR B 1 235 ? -4.535 25.516 -3.482 1 97.5 235 THR B N 1
ATOM 4356 C CA . THR B 1 235 ? -3.725 25.766 -4.672 1 97.5 235 THR B CA 1
ATOM 4357 C C . THR B 1 235 ? -4.523 25.469 -5.938 1 97.5 235 THR B C 1
ATOM 4359 O O . THR B 1 235 ? -4.359 26.141 -6.953 1 97.5 235 THR B O 1
ATOM 4362 N N . LEU B 1 236 ? -5.391 24.469 -5.895 1 98 236 LEU B N 1
ATOM 4363 C CA . LEU B 1 236 ? -6.207 24.109 -7.051 1 98 236 LEU B CA 1
ATOM 4364 C C . LEU B 1 236 ? -7.238 25.203 -7.344 1 98 236 LEU B C 1
ATOM 4366 O O . LEU B 1 236 ? -7.473 25.531 -8.508 1 98 236 LEU B O 1
ATOM 4370 N N . VAL B 1 237 ? -7.855 25.703 -6.27 1 97.38 237 VAL B N 1
ATOM 4371 C CA . VAL B 1 237 ? -8.828 26.781 -6.438 1 97.38 237 VAL B CA 1
ATOM 4372 C C . VAL B 1 237 ? -8.133 28.016 -7.004 1 97.38 237 VAL B C 1
ATOM 4374 O O . VAL B 1 237 ? -8.641 28.656 -7.934 1 97.38 237 VAL B O 1
ATOM 4377 N N . GLU B 1 238 ? -6.965 28.297 -6.5 1 95.44 238 GLU B N 1
ATOM 4378 C CA . GLU B 1 238 ? -6.191 29.453 -6.961 1 95.44 238 GLU B CA 1
ATOM 4379 C C . GLU B 1 238 ? -5.762 29.281 -8.414 1 95.44 238 GLU B C 1
ATOM 4381 O O . GLU B 1 238 ? -5.664 30.266 -9.156 1 95.44 238 GLU B O 1
ATOM 4386 N N . ALA B 1 239 ? -5.531 28.047 -8.812 1 95.31 239 ALA B N 1
ATOM 4387 C CA . ALA B 1 239 ? -5.121 27.75 -10.18 1 95.31 239 ALA B CA 1
ATOM 4388 C C . ALA B 1 239 ? -6.32 27.719 -11.117 1 95.31 239 ALA B C 1
ATOM 4390 O O . ALA B 1 239 ? -6.16 27.656 -12.336 1 95.31 239 ALA B O 1
ATOM 4391 N N . GLY B 1 240 ? -7.504 27.703 -10.586 1 96 240 GLY B N 1
ATOM 4392 C CA . GLY B 1 240 ? -8.719 27.625 -11.375 1 96 240 GLY B CA 1
ATOM 4393 C C . GLY B 1 240 ? -9.078 26.203 -11.766 1 96 240 GLY B C 1
ATOM 4394 O O . GLY B 1 240 ? -9.859 25.984 -12.695 1 96 240 GLY B O 1
ATOM 4395 N N . TRP B 1 241 ? -8.445 25.219 -11.094 1 97.56 241 TRP B N 1
ATOM 4396 C CA . TRP B 1 241 ? -8.68 23.812 -11.43 1 97.56 241 TRP B CA 1
ATOM 4397 C C . TRP B 1 241 ? -9.875 23.266 -10.656 1 97.56 241 TRP B C 1
ATOM 4399 O O . TRP B 1 241 ? -10.477 22.266 -11.055 1 97.56 241 TRP B O 1
ATOM 4409 N N . ALA B 1 242 ? -10.219 23.844 -9.523 1 96.94 242 ALA B N 1
ATOM 4410 C CA . ALA B 1 242 ? -11.375 23.484 -8.695 1 96.94 242 ALA B CA 1
ATOM 4411 C C . ALA B 1 242 ? -12.188 24.719 -8.312 1 96.94 242 ALA B C 1
ATOM 4413 O O . ALA B 1 242 ? -11.633 25.812 -8.188 1 96.94 242 ALA B O 1
ATOM 4414 N N . ASP B 1 243 ? -13.43 24.578 -8.07 1 95.06 243 ASP B N 1
ATOM 4415 C CA . ASP B 1 243 ? -14.32 25.719 -7.859 1 95.06 243 ASP B CA 1
ATOM 4416 C C . ASP B 1 243 ? -14.367 26.109 -6.387 1 95.06 243 ASP B C 1
ATOM 4418 O O . ASP B 1 243 ? -14.445 27.297 -6.055 1 95.06 243 ASP B O 1
ATOM 4422 N N . ASP B 1 244 ? -14.391 25.125 -5.562 1 96.31 244 ASP B N 1
ATOM 4423 C CA . ASP B 1 244 ? -14.594 25.391 -4.141 1 96.31 244 ASP B CA 1
ATOM 4424 C C . ASP B 1 244 ? -13.656 24.531 -3.283 1 96.31 244 ASP B C 1
ATOM 4426 O O . ASP B 1 244 ? -13.156 23.5 -3.74 1 96.31 244 ASP B O 1
ATOM 4430 N N . LEU B 1 245 ? -13.461 25.031 -2.086 1 98.31 245 LEU B N 1
ATOM 4431 C CA . LEU B 1 245 ? -12.789 24.25 -1.056 1 98.31 245 LEU B CA 1
ATOM 4432 C C . LEU B 1 245 ? -13.766 23.297 -0.366 1 98.31 245 LEU B C 1
ATOM 4434 O O . LEU B 1 245 ? -14.906 23.672 -0.088 1 98.31 245 LEU B O 1
ATOM 4438 N N . PRO B 1 246 ? -13.375 22.047 -0.191 1 98.81 246 PRO B N 1
ATOM 4439 C CA . PRO B 1 246 ? -14.203 21.25 0.714 1 98.81 246 PRO B CA 1
ATOM 4440 C C . PRO B 1 246 ? -14.156 21.75 2.156 1 98.81 246 PRO B C 1
ATOM 4442 O O . PRO B 1 246 ? -13.164 22.359 2.57 1 98.81 246 PRO B O 1
ATOM 4445 N N . ARG B 1 247 ? -15.203 21.516 2.891 1 98.69 247 ARG B N 1
ATOM 4446 C CA . ARG B 1 247 ? -15.133 21.703 4.336 1 98.69 247 ARG B CA 1
ATOM 4447 C C . ARG B 1 247 ? -14.164 20.703 4.973 1 98.69 247 ARG B C 1
ATOM 4449 O O . ARG B 1 247 ? -14.258 19.5 4.727 1 98.69 247 ARG B O 1
ATOM 4456 N N . LEU B 1 248 ? -13.234 21.203 5.66 1 98.94 248 LEU B N 1
ATOM 4457 C CA . LEU B 1 248 ? -12.336 20.328 6.402 1 98.94 248 LEU B CA 1
ATOM 4458 C C . LEU B 1 248 ? -12.852 20.094 7.816 1 98.94 248 LEU B C 1
ATOM 4460 O O . LEU B 1 248 ? -13.094 21.031 8.562 1 98.94 248 LEU B O 1
ATOM 4464 N N . LEU B 1 249 ? -13.086 18.875 8.141 1 98.94 249 LEU B N 1
ATOM 4465 C CA . LEU B 1 249 ? -13.609 18.484 9.445 1 98.94 249 LEU B CA 1
ATOM 4466 C C . LEU B 1 249 ? -12.578 17.656 10.211 1 98.94 249 LEU B C 1
ATOM 4468 O O . LEU B 1 249 ? -12.211 16.562 9.773 1 98.94 249 LEU B O 1
ATOM 4472 N N . ALA B 1 250 ? -12.156 18.203 11.328 1 98.94 250 ALA B N 1
ATOM 4473 C CA . ALA B 1 250 ? -11.078 17.594 12.102 1 98.94 250 ALA B CA 1
ATOM 4474 C C . ALA B 1 250 ? -11.633 16.766 13.258 1 98.94 250 ALA B C 1
ATOM 4476 O O . ALA B 1 250 ? -12.664 17.109 13.836 1 98.94 250 ALA B O 1
ATOM 4477 N N . VAL B 1 251 ? -10.969 15.695 13.562 1 98.94 251 VAL B N 1
ATOM 4478 C CA . VAL B 1 251 ? -11.32 14.859 14.703 1 98.94 251 VAL B CA 1
ATOM 4479 C C . VAL B 1 251 ? -10.094 14.625 15.578 1 98.94 251 VAL B C 1
ATOM 4481 O O . VAL B 1 251 ? -9.07 14.117 15.102 1 98.94 251 VAL B O 1
ATOM 4484 N N . GLN B 1 252 ? -10.125 15.023 16.781 1 98.88 252 GLN B N 1
ATOM 4485 C CA . GLN B 1 252 ? -9.039 14.852 17.75 1 98.88 252 GLN B CA 1
ATOM 4486 C C . GLN B 1 252 ? -9.359 13.758 18.766 1 98.88 252 GLN B C 1
ATOM 4488 O O . GLN B 1 252 ? -10.469 13.219 18.766 1 98.88 252 GLN B O 1
ATOM 4493 N N . ALA B 1 253 ? -8.367 13.312 19.531 1 98.5 253 ALA B N 1
ATOM 4494 C CA . ALA B 1 253 ? -8.539 12.359 20.625 1 98.5 253 ALA B CA 1
ATOM 4495 C C . ALA B 1 253 ? -8.977 13.07 21.906 1 98.5 253 ALA B C 1
ATOM 4497 O O . ALA B 1 253 ? -8.352 14.039 22.328 1 98.5 253 ALA B O 1
ATOM 4498 N N . SER B 1 254 ? -10.062 12.531 22.531 1 98.12 254 SER B N 1
ATOM 4499 C CA . SER B 1 254 ? -10.5 13.109 23.797 1 98.12 254 SER B CA 1
ATOM 4500 C C . SER B 1 254 ? -9.344 13.172 24.797 1 98.12 254 SER B C 1
ATOM 4502 O O . SER B 1 254 ? -8.555 12.234 24.891 1 98.12 254 SER B O 1
ATOM 4504 N N . GLY B 1 255 ? -9.211 14.305 25.5 1 96.75 255 GLY B N 1
ATOM 4505 C CA . GLY B 1 255 ? -8.109 14.523 26.422 1 96.75 255 GLY B CA 1
ATOM 4506 C C . GLY B 1 255 ? -6.895 15.156 25.766 1 96.75 255 GLY B C 1
ATOM 4507 O O . GLY B 1 255 ? -6.012 15.672 26.453 1 96.75 255 GLY B O 1
ATOM 4508 N N . TYR B 1 256 ? -6.84 15.109 24.5 1 96.38 256 TYR B N 1
ATOM 4509 C CA . TYR B 1 256 ? -5.789 15.695 23.672 1 96.38 256 TYR B CA 1
ATOM 4510 C C . TYR B 1 256 ? -6.387 16.484 22.5 1 96.38 256 TYR B C 1
ATOM 4512 O O . TYR B 1 256 ? -6.047 16.234 21.344 1 96.38 256 TYR B O 1
ATOM 4520 N N . ALA B 1 257 ? -7.316 17.406 22.891 1 98.12 257 ALA B N 1
ATOM 4521 C CA . ALA B 1 257 ? -8.164 17.984 21.844 1 98.12 257 ALA B CA 1
ATOM 4522 C C . ALA B 1 257 ? -8.242 19.5 21.984 1 98.12 257 ALA B C 1
ATOM 4524 O O . ALA B 1 257 ? -9.336 20.078 22.031 1 98.12 257 ALA B O 1
ATOM 4525 N N . PRO B 1 258 ? -7.094 20.156 21.922 1 97.69 258 PRO B N 1
ATOM 4526 C CA . PRO B 1 258 ? -7.129 21.609 22.172 1 97.69 258 PRO B CA 1
ATOM 4527 C C . PRO B 1 258 ? -7.977 22.359 21.141 1 97.69 258 PRO B C 1
ATOM 4529 O O . PRO B 1 258 ? -8.672 23.312 21.5 1 97.69 258 PRO B O 1
ATOM 4532 N N . VAL B 1 259 ? -7.977 22 19.891 1 98.62 259 VAL B N 1
ATOM 4533 C CA . VAL B 1 259 ? -8.719 22.688 18.844 1 98.62 259 VAL B CA 1
ATOM 4534 C C . VAL B 1 259 ? -10.211 22.438 19.016 1 98.62 259 VAL B C 1
ATOM 4536 O O . VAL B 1 259 ? -11.016 23.375 18.984 1 98.62 259 VAL B O 1
ATOM 4539 N N . ALA B 1 260 ? -10.555 21.219 19.188 1 98.56 260 ALA B N 1
ATOM 4540 C CA . ALA B 1 260 ? -11.953 20.828 19.391 1 98.56 260 ALA B CA 1
ATOM 4541 C C . ALA B 1 260 ? -12.539 21.484 20.641 1 98.56 260 ALA B C 1
ATOM 4543 O O . ALA B 1 260 ? -13.664 21.984 20.609 1 98.56 260 ALA B O 1
ATOM 4544 N N . ASP B 1 261 ? -11.797 21.453 21.719 1 97.94 261 ASP B N 1
ATOM 4545 C CA . ASP B 1 261 ? -12.258 22 22.984 1 97.94 261 ASP B CA 1
ATOM 4546 C C . ASP B 1 261 ? -12.477 23.516 22.891 1 97.94 261 ASP B C 1
ATOM 4548 O O . ASP B 1 261 ? -13.43 24.047 23.469 1 97.94 261 ASP B O 1
ATOM 4552 N N . ASP B 1 262 ? -11.602 24.125 22.219 1 97.56 262 ASP B N 1
ATOM 4553 C CA . ASP B 1 262 ? -11.75 25.578 22.031 1 97.56 262 ASP B CA 1
ATOM 4554 C C . ASP B 1 262 ? -13 25.891 21.219 1 97.56 262 ASP B C 1
ATOM 4556 O O . ASP B 1 262 ? -13.656 26.906 21.453 1 97.56 262 ASP B O 1
ATOM 4560 N N . ARG B 1 263 ? -13.297 25.094 20.234 1 96.88 263 ARG B N 1
ATOM 4561 C CA . ARG B 1 263 ? -14.375 25.375 19.297 1 96.88 263 ARG B CA 1
ATOM 4562 C C . ARG B 1 263 ? -15.719 24.891 19.828 1 96.88 263 ARG B C 1
ATOM 4564 O O . ARG B 1 263 ? -16.75 25.531 19.594 1 96.88 263 ARG B O 1
ATOM 4571 N N . ASN B 1 264 ? -15.703 23.781 20.516 1 96.06 264 ASN B N 1
ATOM 4572 C CA . ASN B 1 264 ? -16.969 23.156 20.844 1 96.06 264 ASN B CA 1
ATOM 4573 C C . ASN B 1 264 ? -17.078 22.828 22.328 1 96.06 264 ASN B C 1
ATOM 4575 O O . ASN B 1 264 ? -18 22.141 22.75 1 96.06 264 ASN B O 1
ATOM 4579 N N . GLY B 1 265 ? -16.156 23.25 23.125 1 92.81 265 GLY B N 1
ATOM 4580 C CA . GLY B 1 265 ? -16.156 22.969 24.547 1 92.81 265 GLY B CA 1
ATOM 4581 C C . GLY B 1 265 ? -15.312 21.75 24.922 1 92.81 265 GLY B C 1
ATOM 4582 O O . GLY B 1 265 ? -15.031 20.906 24.078 1 92.81 265 GLY B O 1
ATOM 4583 N N . GLY B 1 266 ? -15 21.625 26.156 1 90.31 266 GLY B N 1
ATOM 4584 C CA . GLY B 1 266 ? -14.117 20.578 26.656 1 90.31 266 GLY B CA 1
ATOM 4585 C C . GLY B 1 266 ? -14.688 19.188 26.484 1 90.31 266 GLY B C 1
ATOM 4586 O O . GLY B 1 266 ? -15.852 18.938 26.812 1 90.31 266 GLY B O 1
ATOM 4587 N N . SER B 1 267 ? -13.875 18.344 25.906 1 89.06 267 SER B N 1
ATOM 4588 C CA . SER B 1 267 ? -14.25 16.938 25.719 1 89.06 267 SER B CA 1
ATOM 4589 C C . SER B 1 267 ? -14.055 16.141 27 1 89.06 267 SER B C 1
ATOM 4591 O O . SER B 1 267 ? -13.148 16.438 27.781 1 89.06 267 SER B O 1
ATOM 4593 N N . ALA B 1 268 ? -14.977 15.211 27.219 1 89.06 268 ALA B N 1
ATOM 4594 C CA . ALA B 1 268 ? -14.883 14.367 28.406 1 89.06 268 ALA B CA 1
ATOM 4595 C C . ALA B 1 268 ? -14.008 13.148 28.141 1 89.06 268 ALA B C 1
ATOM 4597 O O . ALA B 1 268 ? -13.977 12.625 27.031 1 89.06 268 ALA B O 1
ATOM 4598 N N . GLY B 1 269 ? -13.289 12.75 29.156 1 91.62 269 GLY B N 1
ATOM 4599 C CA . GLY B 1 269 ? -12.539 11.508 29.125 1 91.62 269 GLY B CA 1
ATOM 4600 C C . GLY B 1 269 ? -11.25 11.609 28.328 1 91.62 269 GLY B C 1
ATOM 4601 O O . GLY B 1 269 ? -10.742 12.711 28.094 1 91.62 269 GLY B O 1
ATOM 4602 N N . THR B 1 270 ? -10.625 10.406 28.078 1 93.62 270 THR B N 1
ATOM 4603 C CA . THR B 1 270 ? -9.375 10.32 27.328 1 93.62 270 THR B CA 1
ATOM 4604 C C . THR B 1 270 ? -9.477 9.266 26.219 1 93.62 270 THR B C 1
ATOM 4606 O O . THR B 1 270 ? -10.328 8.383 26.281 1 93.62 270 THR B O 1
ATOM 4609 N N . ASN B 1 271 ? -8.82 9.508 25.203 1 97.44 271 ASN B N 1
ATOM 4610 C CA . ASN B 1 271 ? -8.625 8.516 24.156 1 97.44 271 ASN B CA 1
ATOM 4611 C C . ASN B 1 271 ? -7.191 8 24.125 1 97.44 271 ASN B C 1
ATOM 4613 O O . ASN B 1 271 ? -6.32 8.625 23.516 1 97.44 271 ASN B O 1
ATOM 4617 N N . ASP B 1 272 ? -6.953 6.812 24.656 1 94.94 272 ASP B N 1
ATOM 4618 C CA . ASP B 1 272 ? -5.617 6.238 24.797 1 94.94 272 ASP B CA 1
ATOM 4619 C C . ASP B 1 272 ? -5.266 5.352 23.609 1 94.94 272 ASP B C 1
ATOM 4621 O O . ASP B 1 272 ? -4.145 4.852 23.516 1 94.94 272 ASP B O 1
ATOM 4625 N N . LEU B 1 273 ? -6.164 5.215 22.703 1 96 273 LEU B N 1
ATOM 4626 C CA . LEU B 1 273 ? -5.953 4.316 21.578 1 96 273 LEU B CA 1
ATOM 4627 C C . LEU B 1 273 ? -5.32 5.059 20.406 1 96 273 LEU B C 1
ATOM 4629 O O . LEU B 1 273 ? -4.484 4.5 19.688 1 96 273 LEU B O 1
ATOM 4633 N N . ALA B 1 274 ? -5.77 6.285 20.203 1 96.12 274 ALA B N 1
ATOM 4634 C CA . ALA B 1 274 ? -5.277 7.062 19.078 1 96.12 274 ALA B CA 1
ATOM 4635 C C . ALA B 1 274 ? -3.986 7.793 19.438 1 96.12 274 ALA B C 1
ATOM 4637 O O . ALA B 1 274 ? -3.93 9.023 19.391 1 96.12 274 ALA B O 1
ATOM 4638 N N . ASP B 1 275 ? -2.998 7.078 19.703 1 92.44 275 ASP B N 1
ATOM 4639 C CA . ASP B 1 275 ? -1.748 7.598 20.25 1 92.44 275 ASP B CA 1
ATOM 4640 C C . ASP B 1 275 ? -1.042 8.5 19.25 1 92.44 275 ASP B C 1
ATOM 4642 O O . ASP B 1 275 ? -0.304 9.406 19.625 1 92.44 275 ASP B O 1
ATOM 4646 N N . GLY B 1 276 ? -1.306 8.336 17.953 1 92.06 276 GLY B N 1
ATOM 4647 C CA . GLY B 1 276 ? -0.626 9.078 16.906 1 92.06 276 GLY B CA 1
ATOM 4648 C C . GLY B 1 276 ? -1.039 10.539 16.844 1 92.06 276 GLY B C 1
ATOM 4649 O O . GLY B 1 276 ? -0.368 11.359 16.219 1 92.06 276 GLY B O 1
ATOM 4650 N N . ILE B 1 277 ? -2.117 10.883 17.562 1 96.44 277 ILE B N 1
ATOM 4651 C CA . ILE B 1 277 ? -2.594 12.258 17.453 1 96.44 277 ILE B CA 1
ATOM 4652 C C . ILE B 1 277 ? -2.793 12.852 18.844 1 96.44 277 ILE B C 1
ATOM 4654 O O . ILE B 1 277 ? -3.578 13.781 19.031 1 96.44 277 ILE B O 1
ATOM 4658 N N . GLN B 1 278 ? -2.119 12.273 19.875 1 94.75 278 GLN B N 1
ATOM 4659 C CA . GLN B 1 278 ? -2.156 12.844 21.219 1 94.75 278 GLN B CA 1
ATOM 4660 C C . GLN B 1 278 ? -1.212 14.039 21.328 1 94.75 278 GLN B C 1
ATOM 4662 O O . GLN B 1 278 ? -0.141 13.93 21.938 1 94.75 278 GLN B O 1
ATOM 4667 N N . VAL B 1 279 ? -1.663 15.148 20.766 1 94.31 279 VAL B N 1
ATOM 4668 C CA . VAL B 1 279 ? -0.89 16.375 20.734 1 94.31 279 VAL B CA 1
ATOM 4669 C C . VAL B 1 279 ? -1.644 17.484 21.469 1 94.31 279 VAL B C 1
ATOM 4671 O O . VAL B 1 279 ? -2.752 17.859 21.062 1 94.31 279 VAL B O 1
ATOM 4674 N N . ARG B 1 280 ? -1.071 18.062 22.438 1 92.62 280 ARG B N 1
ATOM 4675 C CA . ARG B 1 280 ? -1.732 19.078 23.234 1 92.62 280 ARG B CA 1
ATOM 4676 C C . ARG B 1 280 ? -1.416 20.469 22.703 1 92.62 280 ARG B C 1
ATOM 4678 O O . ARG B 1 280 ? -2.201 21.406 22.906 1 92.62 280 ARG B O 1
ATOM 4685 N N . GLU B 1 281 ? -0.295 20.562 22.109 1 93.69 281 GLU B N 1
ATOM 4686 C CA . GLU B 1 281 ? 0.148 21.859 21.594 1 93.69 281 GLU B CA 1
ATOM 4687 C C . GLU B 1 281 ? 0.656 21.734 20.156 1 93.69 281 GLU B C 1
ATOM 4689 O O . GLU B 1 281 ? 1.866 21.734 19.922 1 93.69 281 GLU B O 1
ATOM 4694 N N . PRO B 1 282 ? -0.26 21.734 19.203 1 95.69 282 PRO B N 1
ATOM 4695 C CA . PRO B 1 282 ? 0.193 21.672 17.812 1 95.69 282 PRO B CA 1
ATOM 4696 C C . PRO B 1 282 ? 1.117 22.828 17.438 1 95.69 282 PRO B C 1
ATOM 4698 O O . PRO B 1 282 ? 0.845 23.984 17.797 1 95.69 282 PRO B O 1
ATOM 4701 N N . VAL B 1 283 ? 2.148 22.578 16.719 1 95.38 283 VAL B N 1
ATOM 4702 C CA . VAL B 1 283 ? 3.168 23.547 16.328 1 95.38 283 VAL B CA 1
ATOM 4703 C C . VAL B 1 283 ? 2.531 24.672 15.531 1 95.38 283 VAL B C 1
ATOM 4705 O O . VAL B 1 283 ? 2.893 25.844 15.688 1 95.38 283 VAL B O 1
ATOM 4708 N N . ARG B 1 284 ? 1.586 24.312 14.695 1 97.56 284 ARG B N 1
ATOM 4709 C CA . ARG B 1 284 ? 0.979 25.281 13.781 1 97.56 284 ARG B CA 1
ATOM 4710 C C . ARG B 1 284 ? -0.493 25.5 14.117 1 97.56 284 ARG B C 1
ATOM 4712 O O . ARG B 1 284 ? -1.347 25.484 13.227 1 97.56 284 ARG B O 1
ATOM 4719 N N . ARG B 1 285 ? -0.738 25.719 15.344 1 97.44 285 ARG B N 1
ATOM 4720 C CA . ARG B 1 285 ? -2.1 25.844 15.859 1 97.44 285 ARG B CA 1
ATOM 4721 C C . ARG B 1 285 ? -2.855 26.953 15.133 1 97.44 285 ARG B C 1
ATOM 4723 O O . ARG B 1 285 ? -3.994 26.75 14.703 1 97.44 285 ARG B O 1
ATOM 4730 N N . ALA B 1 286 ? -2.242 28.078 14.938 1 97.12 286 ALA B N 1
ATOM 4731 C CA . ALA B 1 286 ? -2.895 29.219 14.281 1 97.12 286 ALA B CA 1
ATOM 4732 C C . ALA B 1 286 ? -3.27 28.875 12.844 1 97.12 286 ALA B C 1
ATOM 4734 O O . ALA B 1 286 ? -4.34 29.266 12.367 1 97.12 286 ALA B O 1
ATOM 4735 N N . ALA B 1 287 ? -2.379 28.188 12.172 1 98.06 287 ALA B N 1
ATOM 4736 C CA . ALA B 1 287 ? -2.648 27.797 10.789 1 98.06 287 ALA B CA 1
ATOM 4737 C C . ALA B 1 287 ? -3.801 26.797 10.719 1 98.06 287 ALA B C 1
ATOM 4739 O O . ALA B 1 287 ? -4.609 26.844 9.789 1 98.06 287 ALA B O 1
ATOM 4740 N N . VAL B 1 288 ? -3.873 25.875 11.695 1 98.75 288 VAL B N 1
ATOM 4741 C CA . VAL B 1 288 ? -4.961 24.906 11.766 1 98.75 288 VAL B CA 1
ATOM 4742 C C . VAL B 1 288 ? -6.293 25.641 11.93 1 98.75 288 VAL B C 1
ATOM 4744 O O . VAL B 1 288 ? -7.246 25.375 11.188 1 98.75 288 VAL B O 1
ATOM 4747 N N . ASP B 1 289 ? -6.316 26.578 12.844 1 98.62 289 ASP B N 1
ATOM 4748 C CA . ASP B 1 289 ? -7.531 27.359 13.086 1 98.62 289 ASP B CA 1
ATOM 4749 C C . ASP B 1 289 ? -7.941 28.141 11.844 1 98.62 289 ASP B C 1
ATOM 4751 O O . ASP B 1 289 ? -9.117 28.156 11.477 1 98.62 289 ASP B O 1
ATOM 4755 N N . ALA B 1 290 ? -6.984 28.734 11.211 1 98.5 290 ALA B N 1
ATOM 4756 C CA . ALA B 1 290 ? -7.254 29.516 10.008 1 98.5 290 ALA B CA 1
ATOM 4757 C C . ALA B 1 290 ? -7.809 28.641 8.891 1 98.5 290 ALA B C 1
ATOM 4759 O O . ALA B 1 290 ? -8.711 29.047 8.156 1 98.5 290 ALA B O 1
ATOM 4760 N N . ALA B 1 291 ? -7.254 27.438 8.695 1 98.81 291 ALA B N 1
ATOM 4761 C CA . ALA B 1 291 ? -7.715 26.516 7.66 1 98.81 291 ALA B CA 1
ATOM 4762 C C . ALA B 1 291 ? -9.156 26.094 7.914 1 98.81 291 ALA B C 1
ATOM 4764 O O . ALA B 1 291 ? -9.969 26.047 6.988 1 98.81 291 ALA B O 1
ATOM 4765 N N . LEU B 1 292 ? -9.461 25.75 9.172 1 98.81 292 LEU B N 1
ATOM 4766 C CA . LEU B 1 292 ? -10.82 25.375 9.531 1 98.81 292 LEU B CA 1
ATOM 4767 C C . LEU B 1 292 ? -11.797 26.531 9.266 1 98.81 292 LEU B C 1
ATOM 4769 O O . LEU B 1 292 ? -12.867 26.312 8.695 1 98.81 292 LEU B O 1
ATOM 4773 N N . ASP B 1 293 ? -11.391 27.734 9.602 1 98.69 293 ASP B N 1
ATOM 4774 C CA . ASP B 1 293 ? -12.234 28.906 9.383 1 98.69 293 ASP B CA 1
ATOM 4775 C C . ASP B 1 293 ? -12.445 29.156 7.895 1 98.69 293 ASP B C 1
ATOM 4777 O O . ASP B 1 293 ? -13.57 29.406 7.449 1 98.69 293 ASP B O 1
ATOM 4781 N N . ALA B 1 294 ? -11.406 29.078 7.156 1 98.56 294 ALA B N 1
ATOM 4782 C CA . ALA B 1 294 ? -11.438 29.391 5.73 1 98.56 294 ALA B CA 1
ATOM 4783 C C . ALA B 1 294 ? -12.32 28.406 4.969 1 98.56 294 ALA B C 1
ATOM 4785 O O . ALA B 1 294 ? -12.828 28.719 3.889 1 98.56 294 ALA B O 1
ATOM 4786 N N . THR B 1 295 ? -12.555 27.219 5.512 1 98.69 295 THR B N 1
ATOM 4787 C CA . THR B 1 295 ? -13.273 26.172 4.789 1 98.69 295 THR B CA 1
ATOM 4788 C C . THR B 1 295 ? -14.648 25.938 5.402 1 98.69 295 THR B C 1
ATOM 4790 O O . THR B 1 295 ? -15.383 25.047 4.98 1 98.69 295 THR B O 1
ATOM 4793 N N . GLY B 1 296 ? -14.938 26.75 6.41 1 98.19 296 GLY B N 1
ATOM 4794 C CA . GLY B 1 296 ? -16.156 26.469 7.141 1 98.19 296 GLY B CA 1
ATOM 4795 C C . GLY B 1 296 ? -16.109 25.141 7.879 1 98.19 296 GLY B C 1
ATOM 4796 O O . GLY B 1 296 ? -17.141 24.469 8.039 1 98.19 296 GLY B O 1
ATOM 4797 N N . GLY B 1 297 ? -14.945 24.766 8.25 1 98.62 297 GLY B N 1
ATOM 4798 C CA . GLY B 1 297 ? -14.719 23.484 8.898 1 98.62 297 GLY B CA 1
ATOM 4799 C C . GLY B 1 297 ? -15.023 23.5 10.383 1 98.62 297 GLY B C 1
ATOM 4800 O O . GLY B 1 297 ? -15.586 24.484 10.891 1 98.62 297 GLY B O 1
ATOM 4801 N N . ASP B 1 298 ? -14.734 22.375 11.039 1 98.69 298 ASP B N 1
ATOM 4802 C CA . ASP B 1 298 ? -14.984 22.156 12.461 1 98.69 298 ASP B CA 1
ATOM 4803 C C . ASP B 1 298 ? -14.008 21.156 13.055 1 98.69 298 ASP B C 1
ATOM 4805 O O . ASP B 1 298 ? -13.164 20.609 12.336 1 98.69 298 ASP B O 1
ATOM 4809 N N . ALA B 1 299 ? -14.047 21.062 14.344 1 98.88 299 ALA B N 1
ATOM 4810 C CA . ALA B 1 299 ? -13.234 20.062 15.047 1 98.88 299 ALA B CA 1
ATOM 4811 C C . ALA B 1 299 ? -13.992 19.469 16.234 1 98.88 299 ALA B C 1
ATOM 4813 O O . ALA B 1 299 ? -14.648 20.203 16.984 1 98.88 299 ALA B O 1
ATOM 4814 N N . ILE B 1 300 ? -13.922 18.219 16.375 1 98.69 300 ILE B N 1
ATOM 4815 C CA . ILE B 1 300 ? -14.516 17.531 17.516 1 98.69 300 ILE B CA 1
ATOM 4816 C C . ILE B 1 300 ? -13.508 16.531 18.094 1 98.69 300 ILE B C 1
ATOM 4818 O O . ILE B 1 300 ? -12.43 16.344 17.531 1 98.69 300 ILE B O 1
ATOM 4822 N N . ALA B 1 301 ? -13.844 15.961 19.203 1 98.62 301 ALA B N 1
ATOM 4823 C CA . ALA B 1 301 ? -13.031 14.93 19.844 1 98.62 301 ALA B CA 1
ATOM 4824 C C . ALA B 1 301 ? -13.828 13.641 20.031 1 98.62 301 ALA B C 1
ATOM 4826 O O . ALA B 1 301 ? -15.031 13.68 20.266 1 98.62 301 ALA B O 1
ATOM 4827 N N . VAL B 1 302 ? -13.156 12.5 19.891 1 98.44 302 VAL B N 1
ATOM 4828 C CA . VAL B 1 302 ? -13.852 11.227 20.078 1 98.44 302 VAL B CA 1
ATOM 4829 C C . VAL B 1 302 ? -13.156 10.422 21.172 1 98.44 302 VAL B C 1
ATOM 4831 O O . VAL B 1 302 ? -11.945 10.539 21.359 1 98.44 302 VAL B O 1
ATOM 4834 N N . SER B 1 303 ? -13.883 9.562 21.812 1 97.94 303 SER B N 1
ATOM 4835 C CA . SER B 1 303 ? -13.445 8.75 22.938 1 97.94 303 SER B CA 1
ATOM 4836 C C . SER B 1 303 ? -12.812 7.441 22.469 1 97.94 303 SER B C 1
ATOM 4838 O O . SER B 1 303 ? -12.883 7.105 21.281 1 97.94 303 SER B O 1
ATOM 4840 N N . THR B 1 304 ? -12.219 6.77 23.5 1 98.19 304 THR B N 1
ATOM 4841 C CA . THR B 1 304 ? -11.68 5.434 23.25 1 98.19 304 THR B CA 1
ATOM 4842 C C . THR B 1 304 ? -12.766 4.5 22.719 1 98.19 304 THR B C 1
ATOM 4844 O O . THR B 1 304 ? -12.539 3.77 21.75 1 98.19 304 THR B O 1
ATOM 4847 N N . SER B 1 305 ? -13.945 4.555 23.312 1 97.81 305 SER B N 1
ATOM 4848 C CA . SER B 1 305 ? -15.039 3.658 22.938 1 97.81 305 SER B CA 1
ATOM 4849 C C . SER B 1 305 ? -15.5 3.918 21.516 1 97.81 305 SER B C 1
ATOM 4851 O O . SER B 1 305 ? -15.828 2.982 20.781 1 97.81 305 SER B O 1
ATOM 4853 N N . ALA B 1 306 ? -15.562 5.184 21.125 1 97.69 306 ALA B N 1
ATOM 4854 C CA . ALA B 1 306 ? -15.945 5.527 19.75 1 97.69 306 ALA B CA 1
ATOM 4855 C C . ALA B 1 306 ? -14.945 4.969 18.75 1 97.69 306 ALA B C 1
ATOM 4857 O O . ALA B 1 306 ? -15.336 4.484 17.688 1 97.69 306 ALA B O 1
ATOM 4858 N N . VAL B 1 307 ? -13.695 5.02 19.078 1 98.44 307 VAL B N 1
ATOM 4859 C CA . VAL B 1 307 ? -12.641 4.531 18.188 1 98.44 307 VAL B CA 1
ATOM 4860 C C . VAL B 1 307 ? -12.703 3.008 18.094 1 98.44 307 VAL B C 1
ATOM 4862 O O . VAL B 1 307 ? -12.555 2.436 17.016 1 98.44 307 VAL B O 1
ATOM 4865 N N . GLU B 1 308 ? -12.93 2.326 19.234 1 97.94 308 GLU B N 1
ATOM 4866 C CA . GLU B 1 308 ? -13.055 0.872 19.25 1 97.94 308 GLU B CA 1
ATOM 4867 C C . GLU B 1 308 ? -14.195 0.41 18.344 1 97.94 308 GLU B C 1
ATOM 4869 O O . GLU B 1 308 ? -14.039 -0.546 17.594 1 97.94 308 GLU B O 1
ATOM 4874 N N . THR B 1 309 ? -15.312 1.097 18.438 1 98.12 309 THR B N 1
ATOM 4875 C CA . THR B 1 309 ? -16.469 0.775 17.609 1 98.12 309 THR B CA 1
ATOM 4876 C C . THR B 1 309 ? -16.141 0.966 16.125 1 98.12 309 THR B C 1
ATOM 4878 O O . THR B 1 309 ? -16.453 0.106 15.305 1 98.12 309 THR B O 1
ATOM 4881 N N . ALA B 1 310 ? -15.492 2.094 15.82 1 98.44 310 ALA B N 1
ATOM 4882 C CA . ALA B 1 310 ? -15.117 2.359 14.43 1 98.44 310 ALA B CA 1
ATOM 4883 C C . ALA B 1 310 ? -14.141 1.305 13.914 1 98.44 310 ALA B C 1
ATOM 4885 O O . ALA B 1 310 ? -14.242 0.874 12.766 1 98.44 310 ALA B O 1
ATOM 4886 N N . LEU B 1 311 ? -13.203 0.85 14.75 1 97.56 311 LEU B N 1
ATOM 4887 C CA . LEU B 1 311 ? -12.234 -0.176 14.359 1 97.56 311 LEU B CA 1
ATOM 4888 C C . LEU B 1 311 ? -12.945 -1.48 14.008 1 97.56 311 LEU B C 1
ATOM 4890 O O . LEU B 1 311 ? -12.617 -2.119 13.008 1 97.56 311 LEU B O 1
ATOM 4894 N N . SER B 1 312 ? -13.867 -1.83 14.852 1 96.62 312 SER B N 1
ATOM 4895 C CA . SER B 1 312 ? -14.625 -3.053 14.617 1 96.62 312 SER B CA 1
ATOM 4896 C C . SER B 1 312 ? -15.422 -2.969 13.32 1 96.62 312 SER B C 1
ATOM 4898 O O . SER B 1 312 ? -15.406 -3.904 12.516 1 96.62 312 SER B O 1
ATOM 4900 N N . ASP B 1 313 ? -16.094 -1.843 13.086 1 97.69 313 ASP B N 1
ATOM 4901 C CA . ASP B 1 313 ? -16.875 -1.643 11.875 1 97.69 313 ASP B CA 1
ATOM 4902 C C . ASP B 1 313 ? -15.984 -1.685 10.633 1 97.69 313 ASP B C 1
ATOM 4904 O O . ASP B 1 313 ? -16.375 -2.244 9.602 1 97.69 313 ASP B O 1
ATOM 4908 N N . LEU B 1 314 ? -14.836 -1.049 10.742 1 98.25 314 LEU B N 1
ATOM 4909 C CA . LEU B 1 314 ? -13.898 -1.028 9.633 1 98.25 314 LEU B CA 1
ATOM 4910 C C . LEU B 1 314 ? -13.406 -2.436 9.305 1 98.25 314 LEU B C 1
ATOM 4912 O O . LEU B 1 314 ? -13.359 -2.83 8.141 1 98.25 314 LEU B O 1
ATOM 4916 N N . ARG B 1 315 ? -13.039 -3.176 10.297 1 95.75 315 ARG B N 1
ATOM 4917 C CA . ARG B 1 315 ? -12.617 -4.559 10.117 1 95.75 315 ARG B CA 1
ATOM 4918 C C . ARG B 1 315 ? -13.688 -5.371 9.406 1 95.75 315 ARG B C 1
ATOM 4920 O O . ARG B 1 315 ? -13.398 -6.102 8.453 1 95.75 315 ARG B O 1
ATOM 4927 N N . ASP B 1 316 ? -14.898 -5.195 9.82 1 96 316 ASP B N 1
ATOM 4928 C CA . ASP B 1 316 ? -16.016 -5.938 9.258 1 96 316 ASP B CA 1
ATOM 4929 C C . ASP B 1 316 ? -16.25 -5.559 7.801 1 96 316 ASP B C 1
ATOM 4931 O O . ASP B 1 316 ? -16.844 -6.324 7.043 1 96 316 ASP B O 1
ATOM 4935 N N . ALA B 1 317 ? -15.75 -4.406 7.453 1 97.56 317 ALA B N 1
ATOM 4936 C CA . ALA B 1 317 ? -15.93 -3.928 6.086 1 97.56 317 ALA B CA 1
ATOM 4937 C C . ALA B 1 317 ? -14.672 -4.172 5.254 1 97.56 317 ALA B C 1
ATOM 4939 O O . ALA B 1 317 ? -14.586 -3.742 4.098 1 97.56 317 ALA B O 1
ATOM 4940 N N . GLY B 1 318 ? -13.656 -4.832 5.812 1 97.56 318 GLY B N 1
ATOM 4941 C CA . GLY B 1 318 ? -12.477 -5.238 5.07 1 97.56 318 GLY B CA 1
ATOM 4942 C C . GLY B 1 318 ? -11.352 -4.223 5.137 1 97.56 318 GLY B C 1
ATOM 4943 O O . GLY B 1 318 ? -10.422 -4.258 4.324 1 97.56 318 GLY B O 1
ATOM 4944 N N . PHE B 1 319 ? -11.414 -3.27 6.059 1 98.12 319 PHE B N 1
ATOM 4945 C CA . PHE B 1 319 ? -10.367 -2.262 6.195 1 98.12 319 PHE B CA 1
ATOM 4946 C C . PHE B 1 319 ? -9.5 -2.543 7.414 1 98.12 319 PHE B C 1
ATOM 4948 O O . PHE B 1 319 ? -9.961 -2.416 8.555 1 98.12 319 PHE B O 1
ATOM 4955 N N . GLY B 1 320 ? -8.242 -2.975 7.191 1 96.31 320 GLY B N 1
ATOM 4956 C CA . GLY B 1 320 ? -7.293 -3.232 8.266 1 96.31 320 GLY B CA 1
ATOM 4957 C C . GLY B 1 320 ? -6.453 -2.021 8.625 1 96.31 320 GLY B C 1
ATOM 4958 O O . GLY B 1 320 ? -5.328 -1.876 8.141 1 96.31 320 GLY B O 1
ATOM 4959 N N . VAL B 1 321 ? -6.922 -1.227 9.617 1 97.38 321 VAL B N 1
ATOM 4960 C CA . VAL B 1 321 ? -6.238 0.028 9.906 1 97.38 321 VAL B CA 1
ATOM 4961 C C . VAL B 1 321 ? -5.824 0.062 11.383 1 97.38 321 VAL B C 1
ATOM 4963 O O . VAL B 1 321 ? -6.316 -0.732 12.188 1 97.38 321 VAL B O 1
ATOM 4966 N N . GLU B 1 322 ? -4.844 0.921 11.695 1 96.5 322 GLU B N 1
ATOM 4967 C CA . GLU B 1 322 ? -4.453 1.184 13.078 1 96.5 322 GLU B CA 1
ATOM 4968 C C . GLU B 1 322 ? -5.496 2.041 13.797 1 96.5 322 GLU B C 1
ATOM 4970 O O . GLU B 1 322 ? -6.312 2.697 13.148 1 96.5 322 GLU B O 1
ATOM 4975 N N . PRO B 1 323 ? -5.484 2.141 15.102 1 97.31 323 PRO B N 1
ATOM 4976 C CA . PRO B 1 323 ? -6.516 2.85 15.867 1 97.31 323 PRO B CA 1
ATOM 4977 C C . PRO B 1 323 ? -6.617 4.324 15.484 1 97.31 323 PRO B C 1
ATOM 4979 O O . PRO B 1 323 ? -7.723 4.852 15.336 1 97.31 323 PRO B O 1
ATOM 4982 N N . THR B 1 324 ? -5.508 4.957 15.312 1 97.94 324 THR B N 1
ATOM 4983 C CA . THR B 1 324 ? -5.539 6.375 14.969 1 97.94 324 THR B CA 1
ATOM 4984 C C . THR B 1 324 ? -6.301 6.598 13.664 1 97.94 324 THR B C 1
ATOM 4986 O O . THR B 1 324 ? -7.008 7.598 13.516 1 97.94 324 THR B O 1
ATOM 4989 N N . ALA B 1 325 ? -6.219 5.695 12.742 1 98.56 325 ALA B N 1
ATOM 4990 C CA . ALA B 1 325 ? -6.879 5.824 11.445 1 98.56 325 ALA B CA 1
ATOM 4991 C C . ALA B 1 325 ? -8.391 5.664 11.578 1 98.56 325 ALA B C 1
ATOM 4993 O O . ALA B 1 325 ? -9.141 6.016 10.672 1 98.56 325 ALA B O 1
ATOM 4994 N N . ALA B 1 326 ? -8.867 5.176 12.695 1 98.69 326 ALA B N 1
ATOM 4995 C CA . ALA B 1 326 ? -10.297 4.973 12.922 1 98.69 326 ALA B CA 1
ATOM 4996 C C . ALA B 1 326 ? -10.945 6.223 13.516 1 98.69 326 ALA B C 1
ATOM 4998 O O . ALA B 1 326 ? -12.172 6.316 13.594 1 98.69 326 ALA B O 1
ATOM 4999 N N . VAL B 1 327 ? -10.133 7.168 13.836 1 98.81 327 VAL B N 1
ATOM 5000 C CA . VAL B 1 327 ? -10.617 8.375 14.508 1 98.81 327 VAL B CA 1
ATOM 5001 C C . VAL B 1 327 ? -11.523 9.164 13.562 1 98.81 327 VAL B C 1
ATOM 5003 O O . VAL B 1 327 ? -12.617 9.578 13.953 1 98.81 327 VAL B O 1
ATOM 5006 N N . ALA B 1 328 ? -11.148 9.359 12.344 1 98.94 328 ALA B N 1
ATOM 5007 C CA . ALA B 1 328 ? -11.922 10.156 11.391 1 98.94 328 ALA B CA 1
ATOM 5008 C C . ALA B 1 328 ? -13.234 9.461 11.031 1 98.94 328 ALA B C 1
ATOM 5010 O O . ALA B 1 328 ? -14.289 10.094 11.023 1 98.94 328 ALA B O 1
ATOM 5011 N N . PRO B 1 329 ? -13.211 8.133 10.742 1 98.88 329 PRO B N 1
ATOM 5012 C CA . PRO B 1 329 ? -14.484 7.441 10.555 1 98.88 329 PRO B CA 1
ATOM 5013 C C . PRO B 1 329 ? -15.414 7.586 11.758 1 98.88 329 PRO B C 1
ATOM 5015 O O . PRO B 1 329 ? -16.625 7.789 11.594 1 98.88 329 PRO B O 1
ATOM 5018 N N . ALA B 1 330 ? -14.883 7.438 12.969 1 98.81 330 ALA B N 1
ATOM 5019 C CA . ALA B 1 330 ? -15.68 7.641 14.172 1 98.81 330 ALA B CA 1
ATOM 5020 C C . ALA B 1 330 ? -16.234 9.062 14.227 1 98.81 330 ALA B C 1
ATOM 5022 O O . ALA B 1 330 ? -17.406 9.266 14.562 1 98.81 330 ALA B O 1
ATOM 5023 N N . GLY B 1 331 ? -15.43 10.031 13.922 1 98.81 331 GLY B N 1
ATOM 5024 C CA . GLY B 1 331 ? -15.836 11.43 13.93 1 98.81 331 GLY B CA 1
ATOM 5025 C C . GLY B 1 331 ? -16.922 11.742 12.922 1 98.81 331 GLY B C 1
ATOM 5026 O O . GLY B 1 331 ? -17.797 12.57 13.18 1 98.81 331 GLY B O 1
ATOM 5027 N N . LEU B 1 332 ? -16.875 11.117 11.742 1 98.81 332 LEU B N 1
ATOM 5028 C CA . LEU B 1 332 ? -17.891 11.352 10.719 1 98.81 332 LEU B CA 1
ATOM 5029 C C . LEU B 1 332 ? -19.281 11.008 11.25 1 98.81 332 LEU B C 1
ATOM 5031 O O . LEU B 1 332 ? -20.25 11.727 10.992 1 98.81 332 LEU B O 1
ATOM 5035 N N . ARG B 1 333 ? -19.375 9.938 11.969 1 97.75 333 ARG B N 1
ATOM 5036 C CA . ARG B 1 333 ? -20.656 9.555 12.555 1 97.75 333 ARG B CA 1
ATOM 5037 C C . ARG B 1 333 ? -21.172 10.633 13.508 1 97.75 333 ARG B C 1
ATOM 5039 O O . ARG B 1 333 ? -22.359 10.945 13.508 1 97.75 333 ARG B O 1
ATOM 5046 N N . VAL B 1 334 ? -20.266 11.148 14.297 1 97.62 334 VAL B N 1
ATOM 5047 C CA . VAL B 1 334 ? -20.625 12.203 15.242 1 97.62 334 VAL B CA 1
ATOM 5048 C C . VAL B 1 334 ? -21.062 13.453 14.477 1 97.62 334 VAL B C 1
ATOM 5050 O O . VAL B 1 334 ? -22.094 14.062 14.812 1 97.62 334 VAL B O 1
ATOM 5053 N N . TYR B 1 335 ? -20.312 13.859 13.453 1 98.44 335 TYR B N 1
ATOM 5054 C CA . TYR B 1 335 ? -20.656 15.023 12.641 1 98.44 335 TYR B CA 1
ATOM 5055 C C . TYR B 1 335 ? -22.031 14.883 12.016 1 98.44 335 TYR B C 1
ATOM 5057 O O . TYR B 1 335 ? -22.797 15.844 11.961 1 98.44 335 TYR B O 1
ATOM 5065 N N . ARG B 1 336 ? -22.312 13.758 11.484 1 97.81 336 ARG B N 1
ATOM 5066 C CA . ARG B 1 336 ? -23.625 13.508 10.891 1 97.81 336 ARG B CA 1
ATOM 5067 C C . ARG B 1 336 ? -24.719 13.539 11.953 1 97.81 336 ARG B C 1
ATOM 5069 O O . ARG B 1 336 ? -25.797 14.109 11.734 1 97.81 336 ARG B O 1
ATOM 5076 N N . GLY B 1 337 ? -24.484 12.891 13.094 1 96.69 337 GLY B N 1
ATOM 5077 C CA . GLY B 1 337 ? -25.453 12.914 14.188 1 96.69 337 GLY B CA 1
ATOM 5078 C C . GLY B 1 337 ? -25.766 14.312 14.68 1 96.69 337 GLY B C 1
ATOM 5079 O O . GLY B 1 337 ? -26.906 14.578 15.094 1 96.69 337 GLY B O 1
ATOM 5080 N N . ARG B 1 338 ? -24.797 15.219 14.617 1 95.88 338 ARG B N 1
ATOM 5081 C CA . ARG B 1 338 ? -24.953 16.594 15.086 1 95.88 338 ARG B CA 1
ATOM 5082 C C . ARG B 1 338 ? -25.547 17.469 13.984 1 95.88 338 ARG B C 1
ATOM 5084 O O . ARG B 1 338 ? -25.828 18.656 14.211 1 95.88 338 ARG B O 1
ATOM 5091 N N . GLY B 1 339 ? -25.656 16.922 12.789 1 96.44 339 GLY B N 1
ATOM 5092 C CA . GLY B 1 339 ? -26.219 17.672 11.672 1 96.44 339 GLY B CA 1
ATOM 5093 C C . GLY B 1 339 ? -25.219 18.609 11.031 1 96.44 339 GLY B C 1
ATOM 5094 O O . GLY B 1 339 ? -25.594 19.469 10.227 1 96.44 339 GLY B O 1
ATOM 5095 N N . VAL B 1 340 ? -23.969 18.453 11.383 1 96.81 340 VAL B N 1
ATOM 5096 C CA . VAL B 1 340 ? -22.906 19.266 10.797 1 96.81 340 VAL B CA 1
ATOM 5097 C C . VAL B 1 340 ? -22.703 18.859 9.336 1 96.81 340 VAL B C 1
ATOM 5099 O O . VAL B 1 340 ? -22.438 19.703 8.484 1 96.81 340 VAL B O 1
ATOM 5102 N N . VAL B 1 341 ? -22.781 17.547 9.07 1 97.12 341 VAL B N 1
ATOM 5103 C CA . VAL B 1 341 ? -22.688 16.984 7.73 1 97.12 341 VAL B CA 1
ATOM 5104 C C . VAL B 1 341 ? -24.016 16.328 7.355 1 97.12 341 VAL B C 1
ATOM 5106 O O . VAL B 1 341 ? -24.531 15.477 8.086 1 97.12 341 VAL B O 1
ATOM 5109 N N . ASP B 1 342 ? -24.516 16.719 6.238 1 96.19 342 ASP B N 1
ATOM 5110 C CA . ASP B 1 342 ? -25.766 16.125 5.773 1 96.19 342 ASP B CA 1
ATOM 5111 C C . ASP B 1 342 ? -25.594 14.641 5.453 1 96.19 342 ASP B C 1
ATOM 5113 O O . ASP B 1 342 ? -24.5 14.203 5.094 1 96.19 342 ASP B O 1
ATOM 5117 N N . ALA B 1 343 ? -26.688 13.914 5.543 1 92.31 343 ALA B N 1
ATOM 5118 C CA . ALA B 1 343 ? -26.656 12.477 5.316 1 92.31 343 ALA B CA 1
ATOM 5119 C C . ALA B 1 343 ? -26.266 12.156 3.879 1 92.31 343 ALA B C 1
ATOM 5121 O O . ALA B 1 343 ? -25.625 11.125 3.619 1 92.31 343 ALA B O 1
ATOM 5122 N N . ASP B 1 344 ? -26.547 13.016 2.992 1 94.19 344 ASP B N 1
ATOM 5123 C CA . ASP B 1 344 ? -26.297 12.727 1.585 1 94.19 344 ASP B CA 1
ATOM 5124 C C . ASP B 1 344 ? -25.094 13.523 1.074 1 94.19 344 ASP B C 1
ATOM 5126 O O . ASP B 1 344 ? -24.812 13.539 -0.127 1 94.19 344 ASP B O 1
ATOM 5130 N N . ALA B 1 345 ? -24.422 14.219 2.029 1 98 345 ALA B N 1
ATOM 5131 C CA . ALA B 1 345 ? -23.234 14.984 1.629 1 98 345 ALA B CA 1
ATOM 5132 C C . ALA B 1 345 ? -22.141 14.062 1.087 1 98 345 ALA B C 1
ATOM 5134 O O . ALA B 1 345 ? -21.938 12.961 1.604 1 98 345 ALA B O 1
ATOM 5135 N N . ASP B 1 346 ? -21.484 14.516 0.018 1 98.5 346 ASP B N 1
ATOM 5136 C CA . ASP B 1 346 ? -20.328 13.82 -0.53 1 98.5 346 ASP B CA 1
ATOM 5137 C C . ASP B 1 346 ? -19.109 13.992 0.37 1 98.5 346 ASP B C 1
ATOM 5139 O O . ASP B 1 346 ? -18.5 15.07 0.408 1 98.5 346 ASP B O 1
ATOM 5143 N N . VAL B 1 347 ? -18.734 12.875 1.105 1 98.88 347 VAL B N 1
ATOM 5144 C CA . VAL B 1 347 ? -17.688 12.977 2.107 1 98.88 347 VAL B CA 1
ATOM 5145 C C . VAL B 1 347 ? -16.562 11.984 1.779 1 98.88 347 VAL B C 1
ATOM 5147 O O . VAL B 1 347 ? -16.828 10.844 1.402 1 98.88 347 VAL B O 1
ATOM 5150 N N . VAL B 1 348 ? -15.328 12.469 1.831 1 98.94 348 VAL B N 1
ATOM 5151 C CA . VAL B 1 348 ? -14.164 11.594 1.723 1 98.94 348 VAL B CA 1
ATOM 5152 C C . VAL B 1 348 ? -13.438 11.531 3.064 1 98.94 348 VAL B C 1
ATOM 5154 O O . VAL B 1 348 ? -13.266 12.555 3.732 1 98.94 348 VAL B O 1
ATOM 5157 N N . VAL B 1 349 ? -13.062 10.344 3.527 1 98.94 349 VAL B N 1
ATOM 5158 C CA . VAL B 1 349 ? -12.32 10.102 4.758 1 98.94 349 VAL B CA 1
ATOM 5159 C C . VAL B 1 349 ? -11.047 9.305 4.453 1 98.94 349 VAL B C 1
ATOM 5161 O O . VAL B 1 349 ? -11.125 8.188 3.93 1 98.94 349 VAL B O 1
ATOM 5164 N N . PRO B 1 350 ? -9.906 9.914 4.742 1 98.94 350 PRO B N 1
ATOM 5165 C CA . PRO B 1 350 ? -8.68 9.133 4.578 1 98.94 350 PRO B CA 1
ATOM 5166 C C . PRO B 1 350 ? -8.492 8.094 5.684 1 98.94 350 PRO B C 1
ATOM 5168 O O . PRO B 1 350 ? -8.703 8.398 6.863 1 98.94 350 PRO B O 1
ATOM 5171 N N . LEU B 1 351 ? -8.188 6.863 5.344 1 98.94 351 LEU B N 1
ATOM 5172 C CA . LEU B 1 351 ? -7.645 5.879 6.273 1 98.94 351 LEU B CA 1
ATOM 5173 C C . LEU B 1 351 ? -6.121 5.965 6.328 1 98.94 351 LEU B C 1
ATOM 5175 O O . LEU B 1 351 ? -5.434 5.426 5.461 1 98.94 351 LEU B O 1
ATOM 5179 N N . THR B 1 352 ? -5.609 6.543 7.348 1 98.75 352 THR B N 1
ATOM 5180 C CA . THR B 1 352 ? -4.32 7.227 7.312 1 98.75 352 THR B CA 1
ATOM 5181 C C . THR B 1 352 ? -3.178 6.238 7.547 1 98.75 352 THR B C 1
ATOM 5183 O O . THR B 1 352 ? -2.031 6.512 7.188 1 98.75 352 THR B O 1
ATOM 5186 N N . GLY B 1 353 ? -3.447 5.148 8.266 1 98 353 GLY B N 1
ATOM 5187 C CA . GLY B 1 353 ? -2.379 4.227 8.617 1 98 353 GLY B CA 1
ATOM 5188 C C . GLY B 1 353 ? -2.85 2.793 8.766 1 98 353 GLY B C 1
ATOM 5189 O O . GLY B 1 353 ? -4.004 2.547 9.117 1 98 353 GLY B O 1
ATOM 5190 N N . ARG B 1 354 ? -1.93 1.911 8.586 1 95.5 354 ARG B N 1
ATOM 5191 C CA . ARG B 1 354 ? -2.238 0.485 8.578 1 95.5 354 ARG B CA 1
ATOM 5192 C C . ARG B 1 354 ? -2.082 -0.12 9.969 1 95.5 354 ARG B C 1
ATOM 5194 O O . ARG B 1 354 ? -1.304 0.38 10.789 1 95.5 354 ARG B O 1
ATOM 5201 N N . ALA B 1 355 ? -2.779 -1.194 10.125 1 87.75 355 ALA B N 1
ATOM 5202 C CA . ALA B 1 355 ? -2.57 -2 11.328 1 87.75 355 ALA B CA 1
ATOM 5203 C C . ALA B 1 355 ? -1.18 -2.629 11.336 1 87.75 355 ALA B C 1
ATOM 5205 O O . ALA B 1 355 ? -0.663 -3.016 10.281 1 87.75 355 ALA B O 1
ATOM 5206 N N . LYS B 1 356 ? -0.458 -2.555 12.461 1 74.75 356 LYS B N 1
ATOM 5207 C CA . LYS B 1 356 ? 0.875 -3.141 12.555 1 74.75 356 LYS B CA 1
ATOM 5208 C C . LYS B 1 356 ? 0.876 -4.367 13.461 1 74.75 356 LYS B C 1
ATOM 5210 O O . LYS B 1 356 ? 0.06 -4.461 14.383 1 74.75 356 LYS B O 1
#

InterPro domains:
  IPR000634 Serine/threonine dehydratase, pyridoxal-phosphate-binding site [PS00165] (85-98)
  IPR001926 Tryptophan synthase beta chain-like, PALP domain [PF00291] (63-353)
  IPR036052 Tryptophan synthase beta chain-like, PALP domain superfamily [G3DSA:3.40.50.1100] (56-354)
  IPR036052 Tryptophan synthase beta chain-like, PALP domain superfamily [G3DSA:3.40.50.1100] (93-189)
  IPR036052 Tryptophan synthase beta chain-like, PALP domain superfamily [SSF53686] (42-354)
  IPR050147 Serine/Threonine Dehydratase [PTHR48078] (81-353)

Organism: NCBI:txid1816183